Protein AF-A0A7J4V4Q1-F1 (afdb_monomer)

Solvent-accessible surface area (backbone atoms only — not comparable to full-atom values): 28964 Å² total; per-residue (Å²): 132,87,81,84,79,87,82,84,78,86,84,62,100,81,79,76,87,85,84,83,88,80,94,72,93,78,92,79,93,87,84,85,86,87,87,87,86,86,89,83,91,84,86,83,93,89,74,89,85,77,87,86,78,80,96,74,80,78,48,48,28,75,79,50,95,75,74,31,82,60,75,58,92,72,42,44,65,48,100,86,38,38,57,44,74,68,91,69,55,56,26,78,82,47,95,69,83,28,88,57,77,58,91,67,41,41,72,46,101,84,51,36,66,42,83,55,83,71,60,51,31,76,81,49,97,71,81,32,84,57,78,58,91,79,44,39,71,47,102,84,42,35,61,42,72,65,76,73,54,47,30,73,79,51,96,71,82,30,90,59,76,59,90,64,45,39,67,47,100,82,40,31,58,39,75,67,95,67,46,51,26,77,81,49,93,56,81,28,88,54,74,56,91,53,42,37,70,46,100,82,52,36,53,40,70,35,72,45,49,27,76,80,51,93,74,66,31,84,56,76,56,94,47,42,38,71,47,101,86,52,35,51,40,69,33,72,47,47,25,77,81,48,93,70,58,29,88,53,72,55,92,66,38,41,70,47,100,85,51,36,57,39,68,52,70,57,38,47,25,75,79,48,96,72,75,29,86,53,74,56,91,58,41,40,70,48,100,84,54,34,51,39,67,48,93,55,48,47,26,76,79,48,94,72,74,29,87,57,74,57,92,47,40,36,67,48,99,86,50,34,53,40,74,31,72,44,52,27,76,81,48,94,74,53,32,88,57,77,58,90,71,43,40,70,48,99,86,52,34,58,39,74,48,81,61,54,57,25,77,81,48,93,66,85,26,80,58,77,57,90,78,45,43,72,47,98,86,52,35,61,38,69,65,84,81,86,64,76,68,44,72,55,87,75,70,92,84,87,78,62,89,96,58,92,86,84,83,82,87,55,62,51,30,84,82,69,57,92,77,83,61,85,83,75,90,67,57,93,93,60,85,82,89,100

Sequence (434 aa):
DGDCDIEDCDFDFDGDCELDDCDVDFDGFCDEGDGFRFQRFFHFPGFPDFPLFPPGSNDVCLNIAGIQTHVPAGLVADGNGNCVSSTIDVCPNIPGVQTHVPFGKILDQNGNCVPGGIDVCQNIAGIQATIPAGLVADGNGNCVSPGIDVCLNIQGVQTTIPAGLVADGHGNCVQPQNDVCPNIQGVQTQVPAGFIVDNNGNCVPANDVCPNIQGIQTTIPAGFVLDQNGNCVPANDVCPNIQGVQTAVPAGMTLDQNGNCVPVGNDVCPNIQGIQTHVPSGFTIDNNGNCVPIGNDVCPNIQGVQTTVPQGMVIDQNGNCIPGNDVCPNIGGVQTTIPAGMVIDQNGNCVAAPTDVCPNIQGTQTVVPTGMVIDQNGNCVFPAQNHPPVLDPIGNKVVNEGQLLQFNATASDPDGDNVTISAVNLPSGASFNG

pLDDT: mean 70.22, std 16.94, range [25.88, 95.88]

Radius of gyration: 82.01 Å; Cα contacts (8 Å, |Δi|>4): 634; chains: 1; bounding box: 181×85×210 Å

Secondary structure (DSSP, 8-state):
------------TT--------------------------------SPPPPP--SS---S-TTSSS--SSPPTTEEE-TTS-EEE----S-TTSSS--SSPPTTEEE-TTS-EEE----S-TTSSS--SSPPTT-EE-TTS-EEPPP--S-TTSSS--SSPPTT-EE-TTS-EE--S--S-TTSSS--SSPPTTEEE-TTS-EEEP--S-TTSSS--SSPPTTEEE-TTS-EEEP--S-TTSSS--SSPPTTEEE-TTS-EEE----S-TTSSS--SSPPTTEEE-TTS-EEE-S--S-TTSSS--SSPPTTEEE-TTS-EEE---S-TTSSS--SSPPTTEEE-TTS-EEEPPP-S-TTSSS--SSPPTT-EE-TTS-EEPPPPPPPPEE---------TTSPP-----EE-TT-PPP-----SPPTT-----

Foldseek 3Di:
DDDDDPPDDDDDDPDDDDDPDDDDDDDDDDDDDDDDDDDDDDDDDDDDDDDDDDDDQPQQAPPDPDRHVDADPQWDADPVRHTDGDDDAQAPPDPDRDPDADAQWDQDPVSHTDGDAQAQAPPDPGRDNDADPQWDDDPVRHTHGPDQQQAPPDPDRDPDQDFQFDQDPVSHTHHDPDAQAPPDGHRDNDQPPQWDQDPVSHTDGQPQLAPPDPGRDNDQPFQWDQDPVSHTDGQPAQAPPDPGRDVDADDQWDQDPVSHTDGDQPQQAPPDPDRDPDQPFQFDQDPVSHTDGPPDQQAPPDPTRDPDQPFQWDQDPVSHTDRAPAQAPPDPGRDNDQPPQWDADPVSHTDGDQCAQAPPDPDRDNDQPPQWDQDPVSHTDHPDDFDDKAKDPQDDDDDDPPDDDDDDIDIAGPVRDDDDDDDDPDPPPDDDDD

Structure (mmCIF, N/CA/C/O backbone):
data_AF-A0A7J4V4Q1-F1
#
_entry.id   AF-A0A7J4V4Q1-F1
#
loop_
_atom_site.group_PDB
_atom_site.id
_atom_site.type_symbol
_atom_site.label_atom_id
_atom_site.label_alt_id
_atom_site.label_comp_id
_atom_site.label_asym_id
_atom_site.label_entity_id
_atom_site.label_seq_id
_atom_site.pdbx_PDB_ins_code
_atom_site.Cartn_x
_atom_site.Cartn_y
_atom_site.Cartn_z
_atom_site.occupancy
_atom_site.B_iso_or_equiv
_atom_site.auth_seq_id
_atom_site.auth_comp_id
_atom_site.auth_asym_id
_atom_site.auth_atom_id
_atom_site.pdbx_PDB_model_num
ATOM 1 N N . ASP A 1 1 ? 63.796 -58.538 -59.005 1.00 31.84 1 ASP A N 1
ATOM 2 C CA . ASP A 1 1 ? 63.194 -59.572 -59.860 1.00 31.84 1 ASP A CA 1
ATOM 3 C C . ASP A 1 1 ? 62.633 -58.937 -61.117 1.00 31.84 1 ASP A C 1
ATOM 5 O O . ASP A 1 1 ? 61.554 -58.381 -61.008 1.00 31.84 1 ASP A O 1
ATOM 9 N N . GLY A 1 2 ? 63.417 -59.004 -62.211 1.00 32.78 2 GLY A N 1
ATOM 10 C CA . GLY A 1 2 ? 63.068 -58.861 -63.646 1.00 32.78 2 GLY A CA 1
ATOM 11 C C . GLY A 1 2 ? 62.256 -57.637 -64.082 1.00 32.78 2 GLY A C 1
ATOM 12 O O . GLY A 1 2 ? 61.302 -57.253 -63.429 1.00 32.78 2 GLY A O 1
ATOM 13 N N . ASP A 1 3 ? 62.472 -56.976 -65.206 1.00 32.28 3 ASP A N 1
ATOM 14 C CA . ASP A 1 3 ? 63.367 -57.073 -66.359 1.00 32.28 3 ASP A CA 1
ATOM 15 C C . ASP A 1 3 ? 63.096 -55.731 -67.062 1.00 32.28 3 ASP A C 1
ATOM 17 O O . ASP A 1 3 ? 61.938 -55.435 -67.358 1.00 32.28 3 ASP A O 1
ATOM 21 N N . CYS A 1 4 ? 64.113 -54.903 -67.288 1.00 30.36 4 CYS A N 1
ATOM 22 C CA . CYS A 1 4 ? 64.031 -53.856 -68.306 1.00 30.36 4 CYS A CA 1
ATOM 23 C C . CYS A 1 4 ? 65.050 -54.238 -69.370 1.00 30.36 4 CYS A C 1
ATOM 25 O O . CYS A 1 4 ? 66.245 -53.970 -69.237 1.00 30.36 4 CYS A O 1
ATOM 27 N N . ASP A 1 5 ? 64.553 -54.963 -70.369 1.00 34.81 5 ASP A N 1
ATOM 28 C CA . ASP A 1 5 ? 65.224 -55.167 -71.641 1.00 34.81 5 ASP A CA 1
ATOM 29 C C . ASP A 1 5 ? 65.589 -53.798 -72.232 1.00 34.81 5 ASP A C 1
ATOM 31 O O . ASP A 1 5 ? 64.738 -52.922 -72.393 1.00 34.81 5 ASP A O 1
ATOM 35 N N . ILE A 1 6 ? 66.873 -53.621 -72.549 1.00 43.78 6 ILE A N 1
ATOM 36 C CA . ILE A 1 6 ? 67.346 -52.562 -73.441 1.00 43.78 6 ILE A CA 1
ATOM 37 C C . ILE A 1 6 ? 66.932 -52.969 -74.855 1.00 43.78 6 ILE A C 1
ATOM 39 O O . ILE A 1 6 ? 67.652 -53.667 -75.563 1.00 43.78 6 ILE A O 1
ATOM 43 N N . GLU A 1 7 ? 65.747 -52.541 -75.259 1.00 43.84 7 GLU A N 1
ATOM 44 C CA . GLU A 1 7 ? 65.387 -52.373 -76.664 1.00 43.84 7 GLU A CA 1
ATOM 45 C C . GLU A 1 7 ? 64.702 -51.010 -76.801 1.00 43.84 7 GLU A C 1
ATOM 47 O O . GLU A 1 7 ? 63.500 -50.947 -77.004 1.00 43.84 7 GLU A O 1
ATOM 52 N N . ASP A 1 8 ? 65.468 -49.938 -76.543 1.00 42.72 8 ASP A N 1
ATOM 53 C CA . ASP A 1 8 ? 65.368 -48.608 -77.184 1.00 42.72 8 ASP A CA 1
ATOM 54 C C . ASP A 1 8 ? 66.385 -47.623 -76.546 1.00 42.72 8 ASP A C 1
ATOM 56 O O . ASP A 1 8 ? 66.035 -46.565 -76.032 1.00 42.72 8 ASP A O 1
ATOM 60 N N . CYS A 1 9 ? 67.681 -47.973 -76.566 1.00 39.94 9 CYS A N 1
ATOM 61 C CA . CYS A 1 9 ? 68.762 -47.002 -76.342 1.00 39.94 9 CYS A CA 1
ATOM 62 C C . CYS A 1 9 ? 69.366 -46.615 -77.698 1.00 39.94 9 CYS A C 1
ATOM 64 O O . CYS A 1 9 ? 70.117 -47.398 -78.288 1.00 39.94 9 CYS A O 1
ATOM 66 N N . ASP A 1 10 ? 69.053 -45.415 -78.185 1.00 39.84 10 ASP A N 1
ATOM 67 C CA . ASP A 1 10 ? 69.843 -44.762 -79.230 1.00 39.84 10 ASP A CA 1
ATOM 68 C C . ASP A 1 10 ? 71.146 -44.261 -78.589 1.00 39.84 10 ASP A C 1
ATOM 70 O O . ASP A 1 10 ? 71.129 -43.417 -77.699 1.00 39.84 10 ASP A O 1
ATOM 74 N N . PHE A 1 11 ? 72.284 -44.813 -79.013 1.00 39.59 11 PHE A N 1
ATOM 75 C CA . PHE A 1 11 ? 73.607 -44.339 -78.606 1.00 39.59 11 PHE A CA 1
ATOM 76 C C . PHE A 1 11 ? 73.987 -43.097 -79.420 1.00 39.59 11 PHE A C 1
ATOM 78 O O . PHE A 1 11 ? 74.094 -43.164 -80.649 1.00 39.59 11 PHE A O 1
ATOM 85 N N . ASP A 1 12 ? 74.274 -41.991 -78.748 1.00 41.69 12 ASP A N 1
ATOM 86 C CA . ASP A 1 12 ? 74.933 -40.815 -79.302 1.00 41.69 12 ASP A CA 1
ATOM 87 C C . ASP A 1 12 ? 76.462 -40.852 -79.083 1.00 41.69 12 ASP A C 1
ATOM 89 O O . ASP A 1 12 ? 77.035 -41.752 -78.466 1.00 41.69 12 ASP A O 1
ATOM 93 N N . PHE A 1 13 ? 77.165 -39.927 -79.742 1.00 39.91 13 PHE A N 1
ATOM 94 C CA . PHE A 1 13 ? 78.581 -40.046 -80.122 1.00 39.91 13 PHE A CA 1
ATOM 95 C C . PHE A 1 13 ? 79.615 -40.008 -78.975 1.00 39.91 13 PHE A C 1
ATOM 97 O O . PHE A 1 13 ? 80.805 -40.147 -79.272 1.00 39.91 13 PHE A O 1
ATOM 104 N N . ASP A 1 14 ? 79.201 -39.884 -77.709 1.00 40.06 14 ASP A N 1
ATOM 105 C CA . ASP A 1 14 ? 80.107 -39.754 -76.554 1.00 40.06 14 ASP A CA 1
ATOM 106 C C . ASP A 1 14 ? 80.039 -40.906 -75.522 1.00 40.06 14 ASP A C 1
ATOM 108 O O . ASP A 1 14 ? 80.918 -40.997 -74.667 1.00 40.06 14 ASP A O 1
ATOM 112 N N . GLY A 1 15 ? 79.132 -41.883 -75.666 1.00 45.69 15 GLY A N 1
ATOM 113 C CA . GLY A 1 15 ? 79.203 -43.148 -74.913 1.00 45.69 15 GLY A CA 1
ATOM 114 C C . GLY A 1 15 ? 78.740 -43.115 -73.448 1.00 45.69 15 GLY A C 1
ATOM 115 O O . GLY A 1 15 ? 79.166 -43.985 -72.684 1.00 45.69 15 GLY A O 1
ATOM 116 N N . ASP A 1 16 ? 77.852 -42.190 -73.083 1.00 38.22 16 ASP A N 1
ATOM 117 C CA . ASP A 1 16 ? 77.146 -42.168 -71.795 1.00 38.22 16 ASP A CA 1
ATOM 118 C C . ASP A 1 16 ? 75.700 -42.691 -71.943 1.00 38.22 16 ASP A C 1
ATOM 120 O O . ASP A 1 16 ? 75.116 -42.649 -73.022 1.00 38.22 16 ASP A O 1
ATOM 124 N N . CYS A 1 17 ? 75.132 -43.249 -70.867 1.00 38.34 17 CYS A N 1
ATOM 125 C CA . CYS A 1 17 ? 73.768 -43.790 -70.831 1.00 38.34 17 CYS A CA 1
ATOM 126 C C . CYS A 1 17 ? 72.916 -42.897 -69.918 1.00 38.34 17 CYS A C 1
ATOM 128 O O . CYS A 1 17 ? 73.036 -43.009 -68.697 1.00 38.34 17 CYS A O 1
ATOM 130 N N . GLU A 1 18 ? 72.077 -42.019 -70.473 1.00 39.97 18 GLU A N 1
ATOM 131 C CA . GLU A 1 18 ? 71.118 -41.232 -69.684 1.00 39.97 18 GLU A CA 1
ATOM 132 C C . GLU A 1 18 ? 69.739 -41.912 -69.661 1.00 39.97 18 GLU A C 1
ATOM 134 O O . GLU A 1 18 ? 69.178 -42.296 -70.686 1.00 39.97 18 GLU A O 1
ATOM 139 N N . LEU A 1 19 ? 69.239 -42.124 -68.440 1.00 40.47 19 LEU A N 1
ATOM 140 C CA . LEU A 1 19 ? 67.899 -42.606 -68.117 1.00 40.47 19 LEU A CA 1
ATOM 141 C C . LEU A 1 19 ? 66.957 -41.398 -68.067 1.00 40.47 19 LEU A C 1
ATOM 143 O O . LEU A 1 19 ? 66.961 -40.688 -67.063 1.00 40.47 19 LEU A O 1
ATOM 147 N N . ASP A 1 20 ? 66.138 -41.188 -69.093 1.00 37.69 20 ASP A N 1
ATOM 148 C CA . ASP A 1 20 ? 64.972 -40.308 -68.974 1.00 37.69 20 ASP A CA 1
ATOM 149 C C . ASP A 1 20 ? 63.760 -41.112 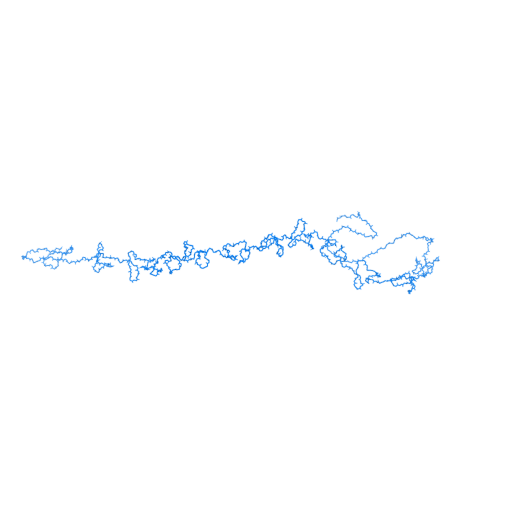-68.464 1.00 37.69 20 ASP A C 1
ATOM 151 O O . ASP A 1 20 ? 63.501 -42.229 -68.911 1.00 37.69 20 ASP A O 1
ATOM 155 N N . ASP A 1 21 ? 63.030 -40.508 -67.523 1.00 39.56 21 ASP A N 1
ATOM 156 C CA . ASP A 1 21 ? 61.797 -40.949 -66.848 1.00 39.56 21 ASP A CA 1
ATOM 157 C C . ASP A 1 21 ? 61.925 -41.883 -65.624 1.00 39.56 21 ASP A C 1
ATOM 159 O O . ASP A 1 21 ? 61.469 -43.028 -65.606 1.00 39.56 21 ASP A O 1
ATOM 163 N N . CYS A 1 22 ? 62.413 -41.325 -64.510 1.00 31.11 22 CYS A N 1
ATOM 164 C CA . CYS A 1 22 ? 61.984 -41.726 -63.163 1.00 31.11 22 CYS A CA 1
ATOM 165 C C . CYS A 1 22 ? 61.812 -40.489 -62.261 1.00 31.11 22 CYS A C 1
ATOM 167 O O . CYS A 1 22 ? 62.722 -40.104 -61.532 1.00 31.11 22 CYS A O 1
ATOM 169 N N . ASP A 1 23 ? 60.617 -39.894 -62.282 1.00 31.86 23 ASP A N 1
ATOM 170 C CA . ASP A 1 23 ? 60.143 -38.966 -61.247 1.00 31.86 23 ASP A CA 1
ATOM 171 C C . ASP A 1 23 ? 59.940 -39.724 -59.923 1.00 31.86 23 ASP A C 1
ATOM 173 O O . ASP A 1 23 ? 58.969 -40.473 -59.786 1.00 31.86 23 ASP A O 1
ATOM 177 N N . VAL A 1 24 ? 60.807 -39.515 -58.923 1.00 29.77 24 VAL A N 1
ATOM 178 C CA . VAL A 1 24 ? 60.441 -39.733 -57.511 1.00 29.77 24 VAL A CA 1
ATOM 179 C C . VAL A 1 24 ? 61.161 -38.731 -56.596 1.00 29.77 24 VAL A C 1
ATOM 181 O O . VAL A 1 24 ? 62.385 -38.733 -56.488 1.00 29.77 24 VAL A O 1
ATOM 184 N N . ASP A 1 25 ? 60.366 -37.911 -55.903 1.00 34.03 25 ASP A N 1
ATOM 185 C CA . ASP A 1 25 ? 60.745 -37.025 -54.795 1.00 34.03 25 ASP A CA 1
ATOM 186 C C . ASP A 1 25 ? 61.632 -37.716 -53.736 1.00 34.03 25 ASP A C 1
ATOM 188 O O . ASP A 1 25 ? 61.271 -38.799 -53.274 1.00 34.03 25 ASP A O 1
ATOM 192 N N . PHE A 1 26 ? 62.724 -37.070 -53.289 1.00 27.36 26 PHE A N 1
ATOM 193 C CA . PHE A 1 26 ? 63.071 -36.797 -51.872 1.00 27.36 26 PHE A CA 1
ATOM 194 C C . PHE A 1 26 ? 64.505 -36.239 -51.700 1.00 27.36 26 PHE A C 1
ATOM 196 O O . PHE A 1 26 ? 65.425 -36.587 -52.433 1.00 27.36 26 PHE A O 1
ATOM 203 N N . ASP A 1 27 ? 64.672 -35.393 -50.676 1.00 33.94 27 ASP A N 1
ATOM 204 C CA . ASP A 1 27 ? 65.896 -34.712 -50.218 1.00 33.94 27 ASP A CA 1
ATOM 205 C C . ASP A 1 27 ? 67.205 -35.539 -50.224 1.00 33.94 27 ASP A C 1
ATOM 207 O O . ASP A 1 27 ? 67.253 -36.644 -49.680 1.00 33.94 27 ASP A O 1
ATOM 211 N N . GLY A 1 28 ? 68.325 -34.927 -50.644 1.00 25.88 28 GLY A N 1
ATOM 212 C CA . GLY A 1 28 ? 69.666 -35.389 -50.252 1.00 25.88 28 GLY A CA 1
ATOM 213 C C . GLY A 1 28 ? 70.837 -34.935 -51.134 1.00 25.88 28 GLY A C 1
ATOM 214 O O . GLY A 1 28 ? 70.917 -35.284 -52.301 1.00 25.88 28 GLY A O 1
ATOM 215 N N . PHE A 1 29 ? 71.777 -34.202 -50.529 1.00 33.66 29 PHE A N 1
ATOM 216 C CA . PHE A 1 29 ? 73.121 -33.848 -51.021 1.00 33.66 29 PHE A CA 1
ATOM 217 C C . PHE A 1 29 ? 73.869 -34.970 -51.777 1.00 33.66 29 PHE A C 1
ATOM 219 O O . PHE A 1 29 ? 73.891 -36.097 -51.289 1.00 33.66 29 PHE A O 1
ATOM 226 N N . CYS A 1 30 ? 74.637 -34.612 -52.820 1.00 25.91 30 CYS A N 1
ATOM 227 C CA . CYS A 1 30 ? 75.913 -35.249 -53.199 1.00 25.91 30 CYS A CA 1
ATOM 228 C C . CYS A 1 30 ? 76.825 -34.235 -53.926 1.00 25.91 30 CYS A C 1
ATOM 230 O O . CYS A 1 30 ? 76.360 -33.469 -54.764 1.00 25.91 30 CYS A O 1
ATOM 232 N N . ASP A 1 31 ? 78.104 -34.235 -53.554 1.00 29.45 31 ASP A N 1
ATOM 233 C CA . ASP A 1 31 ? 79.191 -33.349 -53.996 1.00 29.45 31 ASP A CA 1
ATOM 234 C C . ASP A 1 31 ? 80.303 -34.194 -54.667 1.00 29.45 31 ASP A C 1
ATOM 236 O O . ASP A 1 31 ? 80.376 -35.398 -54.422 1.00 29.45 31 ASP A O 1
ATOM 240 N N . GLU A 1 32 ? 81.183 -33.523 -55.421 1.00 32.94 32 GLU A N 1
ATOM 241 C CA . GLU A 1 32 ? 82.491 -33.952 -55.973 1.00 32.94 32 GLU A CA 1
ATOM 242 C C . GLU A 1 32 ? 82.584 -34.880 -57.218 1.00 32.94 32 GLU A C 1
ATOM 244 O O . GLU A 1 32 ? 82.195 -36.041 -57.211 1.00 32.94 32 GLU A O 1
ATOM 249 N N . GLY A 1 33 ? 83.310 -34.388 -58.242 1.00 29.95 33 GLY A N 1
ATOM 250 C CA . GLY A 1 33 ? 84.690 -34.858 -58.488 1.00 29.95 33 GLY A CA 1
ATOM 251 C C . GLY A 1 33 ? 84.976 -35.879 -59.609 1.00 29.95 33 GLY A C 1
ATOM 252 O O . GLY A 1 33 ? 84.623 -37.044 -59.512 1.00 29.95 33 GLY A O 1
ATOM 253 N N . ASP A 1 34 ? 85.792 -35.435 -60.579 1.00 27.78 34 ASP A N 1
ATOM 254 C CA . ASP A 1 34 ? 86.761 -36.188 -61.409 1.00 27.78 34 ASP A CA 1
ATOM 255 C C . ASP A 1 34 ? 86.288 -37.165 -62.518 1.00 27.78 34 ASP A C 1
ATOM 257 O O . ASP A 1 34 ? 85.977 -38.334 -62.300 1.00 27.78 34 ASP A O 1
ATOM 261 N N . GLY A 1 35 ? 86.409 -36.711 -63.777 1.00 31.41 35 GLY A N 1
ATOM 262 C CA . GLY A 1 35 ? 86.246 -37.518 -64.994 1.00 31.41 35 GLY A CA 1
ATOM 263 C C . GLY A 1 35 ? 87.526 -38.232 -65.468 1.00 31.41 35 GLY A C 1
ATOM 264 O O . GLY A 1 35 ? 88.596 -37.630 -65.594 1.00 31.41 35 GLY A O 1
ATOM 265 N N . PHE A 1 36 ? 87.396 -39.517 -65.814 1.00 26.95 36 PHE A N 1
ATOM 266 C CA . PHE A 1 36 ? 88.405 -40.328 -66.509 1.00 26.95 36 PHE A CA 1
ATOM 267 C C . PHE A 1 36 ? 88.279 -40.177 -68.041 1.00 26.95 36 PHE A C 1
ATOM 269 O O . PHE A 1 36 ? 87.182 -40.252 -68.581 1.00 26.95 36 PHE A O 1
ATOM 276 N N . ARG A 1 37 ? 89.401 -40.028 -68.771 1.00 30.25 37 ARG A N 1
ATOM 277 C CA . ARG A 1 37 ? 89.445 -40.054 -70.254 1.00 30.25 37 ARG A CA 1
ATOM 278 C C . ARG A 1 37 ? 90.130 -41.317 -70.787 1.00 30.25 37 ARG A C 1
ATOM 280 O O . ARG A 1 37 ? 91.231 -41.642 -70.346 1.00 30.25 37 ARG A O 1
ATOM 287 N N . PHE A 1 38 ? 89.568 -41.926 -71.836 1.00 27.25 38 PHE A N 1
ATOM 288 C CA . PHE A 1 38 ? 90.268 -42.852 -72.740 1.00 27.25 38 PHE A CA 1
ATOM 289 C C . PHE A 1 38 ? 90.286 -42.306 -74.179 1.00 27.25 38 PHE A C 1
ATOM 291 O O . PHE A 1 38 ? 89.272 -41.862 -74.701 1.00 27.25 38 PHE A O 1
ATOM 298 N N . GLN A 1 39 ? 91.460 -42.341 -74.823 1.00 27.92 39 GLN A N 1
ATOM 299 C CA . GLN A 1 39 ? 91.676 -41.946 -76.222 1.00 27.92 39 GLN A CA 1
ATOM 300 C C . GLN A 1 39 ? 91.500 -43.132 -77.183 1.00 27.92 39 GLN A C 1
ATOM 302 O O . GLN A 1 39 ? 92.091 -44.190 -76.957 1.00 27.92 39 GLN A O 1
ATOM 307 N N . ARG A 1 40 ? 90.850 -42.911 -78.337 1.00 28.84 40 ARG A N 1
ATOM 308 C CA . ARG A 1 40 ? 91.174 -43.612 -79.595 1.00 28.84 40 ARG A CA 1
ATOM 309 C C . ARG A 1 40 ? 91.105 -42.680 -80.802 1.00 28.84 40 ARG A C 1
ATOM 311 O O . ARG A 1 40 ? 90.153 -41.939 -80.993 1.00 28.84 40 ARG A O 1
ATOM 318 N N . PHE A 1 41 ? 92.158 -42.778 -81.605 1.00 28.92 41 PHE A N 1
ATOM 319 C CA . PHE A 1 41 ? 92.370 -42.128 -82.891 1.00 28.92 41 PHE A CA 1
ATOM 320 C C . PHE A 1 41 ? 91.584 -42.828 -84.003 1.00 28.92 41 PHE A C 1
ATOM 322 O O . PHE A 1 41 ? 91.675 -44.050 -84.114 1.00 28.92 41 PHE A O 1
ATOM 329 N N . PHE A 1 42 ? 90.957 -42.057 -84.898 1.00 28.12 42 PHE A N 1
ATOM 330 C CA . PHE A 1 42 ? 90.664 -42.504 -86.259 1.00 28.12 42 PHE A CA 1
ATOM 331 C C . PHE A 1 42 ? 90.944 -41.416 -87.302 1.00 28.12 42 PHE A C 1
ATOM 333 O O . PHE A 1 42 ? 90.690 -40.230 -87.123 1.00 28.12 42 PHE A O 1
ATOM 340 N N . HIS A 1 43 ? 91.548 -41.904 -88.376 1.00 31.78 43 HIS A N 1
ATOM 341 C CA . HIS A 1 43 ? 92.082 -41.262 -89.565 1.00 31.78 43 HIS A CA 1
ATOM 342 C C . HIS A 1 43 ? 90.980 -41.060 -90.616 1.00 31.78 43 HIS A C 1
ATOM 344 O O . HIS A 1 43 ? 90.211 -41.990 -90.851 1.00 31.78 43 HIS A O 1
ATOM 350 N N . PHE A 1 44 ? 90.960 -39.908 -91.301 1.00 27.73 44 PHE A N 1
ATOM 351 C CA . PHE A 1 44 ? 90.183 -39.716 -92.532 1.00 27.73 44 PHE A CA 1
ATOM 352 C C . PHE A 1 44 ? 90.986 -38.954 -93.610 1.00 27.73 44 PHE A C 1
ATOM 354 O O . PHE A 1 44 ? 91.800 -38.093 -93.268 1.00 27.73 44 PHE A O 1
ATOM 361 N N . PRO A 1 45 ? 90.796 -39.276 -94.907 1.00 33.00 45 PRO A N 1
ATOM 362 C CA . PRO A 1 45 ? 91.733 -38.990 -95.992 1.00 33.00 45 PRO A CA 1
ATOM 363 C C . PRO A 1 45 ? 91.371 -37.720 -96.785 1.00 33.00 45 PRO A C 1
ATOM 365 O O . PRO A 1 45 ? 90.212 -37.499 -97.128 1.00 33.00 45 PRO A O 1
ATOM 368 N N . GLY A 1 46 ? 92.385 -36.915 -97.126 1.00 37.44 46 GLY A N 1
ATOM 369 C CA . GLY A 1 46 ? 92.252 -35.697 -97.944 1.00 37.44 46 GLY A CA 1
ATOM 370 C C . GLY A 1 46 ? 93.573 -35.016 -98.345 1.00 37.44 46 GLY A C 1
ATOM 371 O O . GLY A 1 46 ? 93.551 -33.879 -98.808 1.00 37.44 46 GLY A O 1
ATOM 372 N N . PHE A 1 47 ? 94.721 -35.684 -98.188 1.00 31.36 47 PHE A N 1
ATOM 373 C CA . PHE A 1 47 ? 96.029 -35.186 -98.636 1.00 31.36 47 PHE A CA 1
ATOM 374 C C . PHE A 1 47 ? 96.552 -36.034 -99.809 1.00 31.36 47 PHE A C 1
ATOM 376 O O . PHE A 1 47 ? 96.293 -37.236 -99.828 1.00 31.36 47 PHE A O 1
ATOM 383 N N . PRO A 1 48 ? 97.260 -35.441 -100.792 1.00 36.06 48 PRO A N 1
ATOM 384 C CA . PRO A 1 48 ? 97.792 -36.167 -101.942 1.00 36.06 48 PRO A CA 1
ATOM 385 C C . PRO A 1 48 ? 98.912 -37.136 -101.531 1.00 36.06 48 PRO A C 1
ATOM 387 O O . PRO A 1 48 ? 99.785 -36.790 -100.734 1.00 36.06 48 PRO A O 1
ATOM 390 N N . ASP A 1 49 ? 98.870 -38.340 -102.105 1.00 34.19 49 ASP A N 1
ATOM 391 C CA . ASP A 1 49 ? 99.770 -39.457 -101.819 1.00 34.19 49 ASP A CA 1
ATOM 392 C C . ASP A 1 49 ? 101.239 -39.153 -102.160 1.00 34.19 49 ASP A C 1
ATOM 394 O O . ASP A 1 49 ? 101.590 -38.755 -103.274 1.00 34.19 49 ASP A O 1
ATOM 398 N N . PHE A 1 50 ? 102.111 -39.407 -101.184 1.00 33.56 50 PHE A N 1
ATOM 399 C CA . PHE A 1 50 ? 103.564 -39.460 -101.341 1.00 33.56 50 PHE A CA 1
ATOM 400 C C . PHE A 1 50 ? 103.990 -40.734 -102.098 1.00 33.56 50 PHE A C 1
ATOM 402 O O . PHE A 1 50 ? 103.378 -41.790 -101.915 1.00 33.56 50 PHE A O 1
ATOM 409 N N . PRO A 1 51 ? 105.067 -40.699 -102.910 1.00 37.41 51 PRO A N 1
ATOM 410 C CA . PRO A 1 51 ? 105.575 -41.897 -103.561 1.00 37.41 51 PRO A CA 1
ATOM 411 C C . PRO A 1 51 ? 106.217 -42.848 -102.541 1.00 37.41 51 PRO A C 1
ATOM 413 O O . PRO A 1 51 ? 107.084 -42.471 -101.754 1.00 37.41 51 PRO A O 1
ATOM 416 N N . LEU A 1 52 ? 105.785 -44.107 -102.604 1.00 33.91 52 LEU A N 1
ATOM 417 C CA . LEU A 1 52 ? 106.309 -45.248 -101.859 1.00 33.91 52 LEU A CA 1
ATOM 418 C C . LEU A 1 52 ? 107.784 -45.518 -102.216 1.00 33.91 52 LEU A C 1
ATOM 420 O O . LEU A 1 52 ? 108.097 -45.790 -103.375 1.00 33.91 52 LEU A O 1
ATOM 424 N N . PHE A 1 53 ? 108.663 -45.559 -101.210 1.00 31.73 53 PHE A N 1
ATOM 425 C CA . PHE A 1 53 ? 109.917 -46.327 -101.242 1.00 31.73 53 PHE A CA 1
ATOM 426 C C . PHE A 1 53 ? 109.878 -47.449 -100.169 1.00 31.73 53 PHE A C 1
ATOM 428 O O . PHE A 1 53 ? 109.144 -47.314 -99.189 1.00 31.73 53 PHE A O 1
ATOM 435 N N . PRO A 1 54 ? 110.588 -48.587 -100.364 1.00 37.31 54 PRO A N 1
ATOM 436 C CA . PRO A 1 54 ? 110.396 -49.854 -99.635 1.00 37.31 54 PRO A CA 1
ATOM 437 C C . PRO A 1 54 ? 111.006 -49.861 -98.214 1.00 37.31 54 PRO A C 1
ATOM 439 O O . PRO A 1 54 ? 111.746 -48.945 -97.864 1.00 37.31 54 PRO A O 1
ATOM 442 N N . PRO A 1 55 ? 110.733 -50.891 -97.382 1.00 46.41 55 PRO A N 1
ATOM 443 C CA . PRO A 1 55 ? 110.890 -50.815 -95.932 1.00 46.41 55 PRO A CA 1
ATOM 444 C C . PRO A 1 55 ? 112.360 -50.876 -95.495 1.00 46.41 55 PRO A C 1
ATOM 446 O O . PRO A 1 55 ? 113.051 -51.869 -95.719 1.00 46.41 55 PRO A O 1
ATOM 449 N N . GLY A 1 56 ? 112.804 -49.824 -94.808 1.00 44.69 56 GLY A N 1
ATOM 450 C CA . GLY A 1 56 ? 114.093 -49.760 -94.121 1.00 44.69 56 GLY A CA 1
ATOM 451 C C . GLY A 1 56 ? 114.429 -48.325 -93.709 1.00 44.69 56 GLY A C 1
ATOM 452 O O . GLY A 1 56 ? 114.824 -47.538 -94.555 1.00 44.69 56 GLY A O 1
ATOM 453 N N . SER A 1 57 ? 114.249 -48.013 -92.417 1.00 52.34 57 SER A N 1
ATOM 454 C CA . SER A 1 57 ? 114.532 -46.731 -91.728 1.00 52.34 57 SER A CA 1
ATOM 455 C C . SER A 1 57 ? 113.903 -45.458 -92.331 1.00 52.34 57 SER A C 1
ATOM 457 O O . SER A 1 57 ? 114.549 -44.747 -93.093 1.00 52.34 57 SER A O 1
ATOM 459 N N . ASN A 1 58 ? 112.671 -45.122 -91.917 1.00 58.22 58 ASN A N 1
ATOM 460 C CA . ASN A 1 58 ? 112.025 -43.827 -92.199 1.00 58.22 58 ASN A CA 1
ATOM 461 C C . ASN A 1 58 ? 112.567 -42.732 -91.268 1.00 58.22 58 ASN A C 1
ATOM 463 O O . ASN A 1 58 ? 111.880 -42.304 -90.340 1.00 58.22 58 ASN A O 1
ATOM 467 N N . ASP A 1 59 ? 113.813 -42.330 -91.488 1.00 68.62 59 ASP A N 1
ATOM 468 C CA . ASP A 1 59 ? 114.368 -41.136 -90.861 1.00 68.62 59 ASP A CA 1
ATOM 469 C C . ASP A 1 59 ? 114.038 -39.900 -91.713 1.00 68.62 59 ASP A C 1
ATOM 471 O O . ASP A 1 59 ? 114.484 -39.796 -92.856 1.00 68.62 59 ASP A O 1
ATOM 475 N N . VAL A 1 60 ? 113.226 -38.981 -91.181 1.00 69.81 60 VAL A N 1
ATOM 476 C CA . VAL A 1 60 ? 112.776 -37.776 -91.900 1.00 69.81 60 VAL A CA 1
ATOM 477 C C . VAL A 1 60 ? 113.750 -36.597 -91.805 1.00 69.81 60 VAL A C 1
ATOM 479 O O . VAL A 1 60 ? 113.515 -35.581 -92.457 1.00 69.81 60 VAL A O 1
ATOM 482 N N . CYS A 1 61 ? 114.825 -36.702 -91.013 1.00 71.88 61 CYS A N 1
ATOM 483 C CA . CYS A 1 61 ? 115.817 -35.636 -90.849 1.00 71.88 61 CYS A CA 1
ATOM 484 C C . CYS A 1 61 ? 117.247 -36.186 -90.894 1.00 71.88 61 CYS A C 1
ATOM 486 O O . CYS A 1 61 ? 117.900 -36.328 -89.862 1.00 71.88 61 CYS A O 1
ATOM 488 N N . LEU A 1 62 ? 117.776 -36.395 -92.100 1.00 74.81 62 LEU A N 1
ATOM 489 C CA . LEU A 1 62 ? 119.077 -37.049 -92.317 1.00 74.81 62 LEU A CA 1
ATOM 490 C C . LEU A 1 62 ? 120.280 -36.306 -91.704 1.00 74.81 62 LEU A C 1
ATOM 492 O O . LEU A 1 62 ? 121.357 -36.878 -91.537 1.00 74.81 62 LEU A O 1
ATOM 496 N N . ASN A 1 63 ? 120.123 -35.020 -91.389 1.00 74.94 63 ASN A N 1
ATOM 497 C CA . ASN A 1 63 ? 121.157 -34.172 -90.803 1.00 74.94 63 ASN A CA 1
ATOM 498 C C . ASN A 1 63 ? 121.118 -34.096 -89.266 1.00 74.94 63 ASN A C 1
ATOM 500 O O . ASN A 1 63 ? 121.905 -33.345 -88.685 1.00 74.94 63 ASN A O 1
ATOM 504 N N . ILE A 1 64 ? 120.232 -34.841 -88.597 1.00 73.69 64 ILE A N 1
ATOM 505 C CA . ILE A 1 64 ? 120.141 -34.898 -87.133 1.00 73.69 64 ILE A CA 1
ATOM 506 C C . ILE A 1 64 ? 120.500 -36.313 -86.678 1.00 73.69 64 ILE A C 1
ATOM 508 O O . ILE A 1 64 ? 120.039 -37.295 -87.235 1.00 73.69 64 ILE A O 1
ATOM 512 N N . ALA A 1 65 ? 121.345 -36.437 -85.653 1.00 67.81 65 ALA A N 1
ATOM 513 C CA . ALA A 1 65 ? 121.754 -37.749 -85.162 1.00 67.81 65 ALA A CA 1
ATOM 514 C C . ALA A 1 65 ? 120.576 -38.491 -84.498 1.00 67.81 65 ALA A C 1
ATOM 516 O O . ALA A 1 65 ? 119.965 -37.979 -83.559 1.00 67.8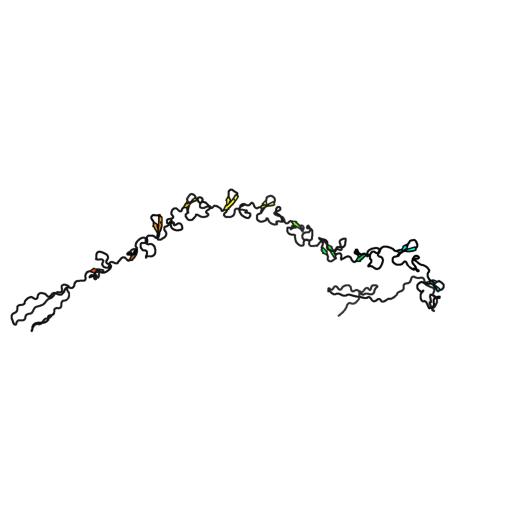1 65 ALA A O 1
ATOM 517 N N . GLY A 1 66 ? 120.273 -39.702 -84.966 1.00 68.62 66 GLY A N 1
ATOM 518 C CA . GLY A 1 66 ? 119.162 -40.543 -84.502 1.00 68.62 66 GLY A CA 1
ATOM 519 C C . GLY A 1 66 ? 118.410 -41.138 -85.692 1.00 68.62 66 GLY A C 1
ATOM 520 O O . GLY A 1 66 ? 118.905 -41.051 -86.802 1.00 68.62 66 GLY A O 1
ATOM 521 N N . ILE A 1 67 ? 117.264 -41.782 -85.457 1.00 72.12 67 ILE A N 1
ATOM 522 C CA . ILE A 1 67 ? 116.247 -41.968 -86.502 1.00 72.12 67 ILE A CA 1
ATOM 523 C C . ILE A 1 67 ? 115.055 -41.126 -86.071 1.00 72.12 67 ILE A C 1
ATOM 525 O O . ILE A 1 67 ? 114.461 -41.380 -85.018 1.00 72.12 67 ILE A O 1
ATOM 529 N N . GLN A 1 68 ? 114.716 -40.120 -86.861 1.00 63.56 68 GLN A N 1
ATOM 530 C CA . GLN A 1 68 ? 113.673 -39.164 -86.561 1.00 63.56 68 GLN A CA 1
ATOM 531 C C . GLN A 1 68 ? 112.437 -39.631 -87.303 1.00 63.56 68 GLN A C 1
ATOM 533 O O . GLN A 1 68 ? 112.384 -39.632 -88.525 1.00 63.56 68 GLN A O 1
ATOM 538 N N . THR A 1 69 ? 111.416 -40.044 -86.563 1.00 64.38 69 THR A N 1
ATOM 539 C CA . THR A 1 69 ? 110.162 -40.484 -87.185 1.00 64.38 69 THR A CA 1
ATOM 540 C C . THR A 1 69 ? 109.273 -39.307 -87.598 1.00 64.38 69 THR A C 1
ATOM 542 O O . THR A 1 69 ? 108.322 -39.508 -88.345 1.00 64.38 69 THR A O 1
ATOM 545 N N . HIS A 1 70 ? 109.578 -38.088 -87.127 1.00 65.44 70 HIS A N 1
ATOM 546 C CA . HIS A 1 70 ? 108.869 -36.833 -87.411 1.00 65.44 70 HIS A CA 1
ATOM 547 C C . HIS A 1 70 ? 109.851 -35.646 -87.385 1.00 65.44 70 HIS A C 1
ATOM 549 O O . HIS A 1 70 ? 110.872 -35.712 -86.697 1.00 65.44 70 HIS A O 1
ATOM 555 N N . VAL A 1 71 ? 109.543 -34.555 -88.101 1.00 61.53 71 VAL A N 1
ATOM 556 C CA . VAL A 1 71 ? 110.386 -33.344 -88.130 1.00 61.53 71 VAL A CA 1
ATOM 557 C C . VAL A 1 71 ? 110.353 -32.661 -86.751 1.00 61.53 71 VAL A C 1
ATOM 559 O O . VAL A 1 71 ? 109.263 -32.321 -86.285 1.00 61.53 71 VAL A O 1
ATOM 562 N N . PRO A 1 72 ? 111.501 -32.457 -86.072 1.00 62.09 72 PRO A N 1
ATOM 563 C CA . PRO A 1 72 ? 111.544 -31.815 -84.759 1.00 62.09 72 PRO A CA 1
ATOM 564 C C . PRO A 1 72 ? 110.972 -30.392 -84.772 1.00 62.09 72 PRO A C 1
ATOM 566 O O . PRO A 1 72 ? 111.163 -29.639 -85.727 1.00 62.09 72 PRO A O 1
ATOM 569 N N . ALA A 1 73 ? 110.291 -30.015 -83.686 1.00 53.16 73 ALA A N 1
ATOM 570 C CA . ALA A 1 73 ? 109.618 -28.724 -83.563 1.00 53.16 73 ALA A CA 1
ATOM 571 C C . ALA A 1 73 ? 110.568 -27.539 -83.834 1.00 53.16 73 ALA A C 1
ATOM 573 O O . ALA A 1 73 ? 111.659 -27.463 -83.270 1.00 53.16 73 ALA A O 1
ATOM 574 N N . GLY A 1 74 ? 110.128 -26.607 -84.687 1.00 55.25 74 GLY A N 1
ATOM 575 C CA . GLY A 1 74 ? 110.904 -25.435 -85.113 1.00 55.25 74 GLY A CA 1
ATOM 576 C C . GLY A 1 74 ? 111.726 -25.631 -86.394 1.00 55.25 74 GLY A C 1
ATOM 577 O O . GLY A 1 74 ? 112.346 -24.675 -86.862 1.00 55.25 74 GLY A O 1
ATOM 578 N N . LEU A 1 75 ? 111.716 -26.832 -86.983 1.00 68.00 75 LEU A N 1
ATOM 579 C CA . LEU A 1 75 ? 112.363 -27.127 -88.263 1.00 68.00 75 LEU A CA 1
ATOM 580 C C . LEU A 1 75 ? 111.337 -27.491 -89.349 1.00 68.00 75 LEU A C 1
ATOM 582 O O . LEU A 1 75 ? 110.218 -27.909 -89.059 1.00 68.00 75 LEU A O 1
ATOM 586 N N . VAL A 1 76 ? 111.749 -27.372 -90.610 1.00 65.75 76 VAL A N 1
ATOM 587 C CA . VAL A 1 76 ? 111.041 -27.878 -91.795 1.00 65.75 76 VAL A CA 1
ATOM 588 C C . VAL A 1 76 ? 111.988 -28.747 -92.626 1.00 65.75 76 VAL A C 1
ATOM 590 O O . VAL A 1 76 ? 113.174 -28.431 -92.729 1.00 65.75 76 VAL A O 1
ATOM 593 N N . ALA A 1 77 ? 111.488 -29.849 -93.192 1.00 61.19 77 ALA A N 1
ATOM 594 C CA . ALA A 1 77 ? 112.272 -30.719 -94.071 1.00 61.19 77 ALA A CA 1
ATOM 595 C C . ALA A 1 77 ? 112.344 -30.128 -95.485 1.00 61.19 77 ALA A C 1
ATOM 597 O O . ALA A 1 77 ? 111.319 -29.751 -96.057 1.00 61.19 77 ALA A O 1
ATOM 598 N N . ASP A 1 78 ? 113.545 -30.042 -96.052 1.00 61.81 78 ASP A N 1
ATOM 599 C CA . ASP A 1 78 ? 113.733 -29.655 -97.446 1.00 61.81 78 ASP A CA 1
ATOM 600 C C . ASP A 1 78 ? 113.564 -30.850 -98.402 1.00 61.81 78 ASP A C 1
ATOM 602 O O . ASP A 1 78 ? 113.510 -32.014 -97.998 1.00 61.81 78 ASP A O 1
ATOM 606 N N . GLY A 1 79 ? 113.482 -30.566 -99.706 1.00 55.31 79 GLY A N 1
ATOM 607 C CA . GLY A 1 79 ? 113.292 -31.589 -100.743 1.00 55.31 79 GLY A CA 1
ATOM 608 C C . GLY A 1 79 ? 114.446 -32.591 -100.893 1.00 55.31 79 GLY A C 1
ATOM 609 O O . GLY A 1 79 ? 114.323 -33.520 -101.686 1.00 55.31 79 GLY A O 1
ATOM 610 N N . ASN A 1 80 ? 115.543 -32.418 -100.148 1.00 62.94 80 ASN A N 1
ATOM 611 C CA . ASN A 1 80 ? 116.681 -33.334 -100.109 1.00 62.94 80 ASN A CA 1
ATOM 612 C C . ASN A 1 80 ? 116.722 -34.172 -98.815 1.00 62.94 80 ASN A C 1
ATOM 614 O O . ASN A 1 80 ? 117.664 -34.943 -98.631 1.00 62.94 80 ASN A O 1
ATOM 618 N N . GLY A 1 81 ? 115.721 -34.042 -97.934 1.00 67.12 81 GLY A N 1
ATOM 619 C CA . GLY A 1 81 ? 115.586 -34.843 -96.714 1.00 67.12 81 GLY A CA 1
ATOM 620 C C . GLY A 1 81 ? 116.337 -34.303 -95.490 1.00 67.12 81 GLY A C 1
ATOM 621 O O . GLY A 1 81 ? 116.538 -35.050 -94.532 1.00 67.12 81 GLY A O 1
ATOM 622 N N . ASN A 1 82 ? 116.761 -33.031 -95.495 1.00 73.00 82 ASN A N 1
ATOM 623 C CA . ASN A 1 82 ? 117.387 -32.380 -94.337 1.00 73.00 82 ASN A CA 1
ATOM 624 C C . ASN A 1 82 ? 116.410 -31.432 -93.628 1.00 73.00 82 ASN A C 1
ATOM 626 O O . ASN A 1 82 ? 115.661 -30.710 -94.281 1.00 73.00 82 ASN A O 1
ATOM 630 N N . CYS A 1 83 ? 116.461 -31.365 -92.296 1.00 73.81 83 CYS A N 1
ATOM 631 C CA . CYS A 1 83 ? 115.612 -30.483 -91.492 1.00 73.81 83 CYS A CA 1
ATOM 632 C C . CYS A 1 83 ? 116.350 -29.190 -91.112 1.00 73.81 83 CYS A C 1
ATOM 634 O O . CYS A 1 83 ? 117.431 -29.235 -90.518 1.00 73.81 83 CYS A O 1
ATOM 636 N N . VAL A 1 84 ? 115.770 -28.035 -91.457 1.00 70.31 84 VAL A N 1
ATOM 637 C CA . VAL A 1 84 ? 116.353 -26.689 -91.272 1.00 70.31 84 VAL A CA 1
ATOM 638 C C . VAL A 1 84 ? 115.387 -25.740 -90.551 1.00 70.31 84 VAL A C 1
ATOM 640 O O . VAL A 1 84 ? 114.176 -25.918 -90.620 1.00 70.31 84 VAL A O 1
ATOM 643 N N . SER A 1 85 ? 115.911 -24.740 -89.833 1.00 64.31 85 SER A N 1
ATOM 644 C CA . SER A 1 85 ? 115.110 -23.802 -89.021 1.00 64.31 85 SER A CA 1
ATOM 645 C C . SER A 1 85 ? 114.245 -22.882 -89.886 1.00 64.31 85 SER A C 1
ATOM 647 O O . SER A 1 85 ? 114.757 -22.259 -90.818 1.00 64.31 85 SER A O 1
ATOM 649 N N . SER A 1 86 ? 112.945 -22.779 -89.583 1.00 55.19 86 SER A N 1
ATOM 650 C CA . SER A 1 86 ? 112.013 -21.921 -90.329 1.00 55.19 86 SER A CA 1
ATOM 651 C C . SER A 1 86 ? 112.228 -20.438 -89.992 1.00 55.19 86 SER A C 1
ATOM 653 O O . SER A 1 86 ? 112.131 -20.049 -88.831 1.00 55.19 86 SER A O 1
ATOM 655 N N . THR A 1 87 ? 112.478 -19.587 -90.990 1.00 55.09 87 THR A N 1
ATOM 656 C CA . THR A 1 87 ? 112.843 -18.165 -90.815 1.00 55.09 87 THR A CA 1
ATOM 657 C C . THR A 1 87 ? 111.670 -17.174 -90.930 1.00 55.09 87 THR A C 1
ATOM 659 O O . THR A 1 87 ? 111.878 -16.062 -91.413 1.00 55.09 87 THR A O 1
ATOM 662 N N . ILE A 1 88 ? 110.438 -17.533 -90.548 1.00 60.91 88 ILE A N 1
ATOM 663 C CA . ILE A 1 88 ? 109.297 -16.593 -90.590 1.00 60.91 88 ILE A CA 1
ATOM 664 C C . ILE A 1 88 ? 108.873 -16.235 -89.164 1.00 60.91 88 ILE A C 1
ATOM 666 O O . ILE A 1 88 ? 108.349 -17.078 -88.441 1.00 60.91 88 ILE A O 1
ATOM 670 N N . ASP A 1 89 ? 109.116 -14.979 -88.786 1.00 66.25 89 ASP A N 1
ATOM 671 C CA . ASP A 1 89 ? 108.731 -14.381 -87.507 1.00 66.25 89 ASP A CA 1
ATOM 672 C C . ASP A 1 89 ? 107.526 -13.447 -87.703 1.00 66.25 89 ASP A C 1
ATOM 674 O O . ASP A 1 89 ? 107.593 -12.493 -88.482 1.00 66.25 89 ASP A O 1
ATOM 678 N N . VAL A 1 90 ? 106.415 -13.750 -87.028 1.00 68.25 90 VAL A N 1
ATOM 679 C CA . VAL A 1 90 ? 105.121 -13.061 -87.173 1.00 68.25 90 VAL A CA 1
ATOM 680 C C . VAL A 1 90 ? 105.051 -11.778 -86.330 1.00 68.25 90 VAL A C 1
ATOM 682 O O . VAL A 1 90 ? 104.188 -10.943 -86.589 1.00 68.25 90 VAL A O 1
ATOM 685 N N . CYS A 1 91 ? 105.954 -11.570 -85.359 1.00 73.56 91 CYS A N 1
ATOM 686 C CA . CYS A 1 91 ? 105.985 -10.359 -84.523 1.00 73.56 91 CYS A CA 1
ATOM 687 C C . CYS A 1 91 ? 107.399 -9.752 -84.412 1.00 73.56 91 CYS A C 1
ATOM 689 O O . CYS A 1 91 ? 108.011 -9.798 -83.346 1.00 73.56 91 CYS A O 1
ATOM 691 N N . PRO A 1 92 ? 107.902 -9.068 -85.457 1.00 69.94 92 PRO A N 1
ATOM 692 C CA . PRO A 1 92 ? 109.298 -8.610 -85.525 1.00 69.94 92 PRO A CA 1
ATOM 693 C C . PRO A 1 92 ? 109.711 -7.587 -84.452 1.00 69.94 92 PRO A C 1
ATOM 695 O O . PRO A 1 92 ? 110.895 -7.319 -84.256 1.00 69.94 92 PRO A O 1
ATOM 698 N N . ASN A 1 93 ? 108.742 -6.964 -83.776 1.00 72.69 93 ASN A N 1
ATOM 699 C CA . ASN A 1 93 ? 108.961 -5.966 -82.730 1.00 72.69 93 ASN A CA 1
ATOM 700 C C . ASN A 1 93 ? 109.066 -6.558 -81.311 1.00 72.69 93 ASN A C 1
ATOM 702 O O . ASN A 1 93 ? 109.168 -5.794 -80.347 1.00 72.69 93 ASN A O 1
ATOM 706 N N . ILE A 1 94 ? 109.022 -7.885 -81.161 1.00 71.62 94 ILE A N 1
ATOM 707 C CA . ILE A 1 94 ? 109.159 -8.594 -79.885 1.00 71.62 94 ILE A CA 1
ATOM 708 C C . ILE A 1 94 ? 110.433 -9.465 -79.936 1.00 71.62 94 ILE A C 1
ATOM 710 O O . ILE A 1 94 ? 110.695 -10.098 -80.951 1.00 71.62 94 ILE A O 1
ATOM 714 N N . PRO A 1 95 ? 111.268 -9.509 -78.878 1.00 59.50 95 PRO A N 1
ATOM 715 C CA . PRO A 1 95 ? 112.480 -10.331 -78.895 1.00 59.50 95 PRO A CA 1
ATOM 716 C C . PRO A 1 95 ? 112.193 -11.843 -78.961 1.00 59.50 95 PRO A C 1
ATOM 718 O O . PRO A 1 95 ? 111.492 -12.380 -78.105 1.00 59.50 95 PRO A O 1
ATOM 721 N N . GLY A 1 96 ? 112.818 -12.535 -79.921 1.00 62.78 96 GLY A N 1
ATOM 722 C CA . GLY A 1 96 ? 112.663 -13.978 -80.179 1.00 62.78 96 GLY A CA 1
ATOM 723 C C . GLY A 1 96 ? 111.858 -14.241 -81.456 1.00 62.78 96 GLY A C 1
ATOM 724 O O . GLY A 1 96 ? 111.217 -13.325 -81.938 1.00 62.78 96 GLY A O 1
ATOM 725 N N . VAL A 1 97 ? 111.861 -15.466 -81.994 1.00 67.94 97 VAL A N 1
ATOM 726 C CA . VAL A 1 97 ? 111.054 -15.807 -83.187 1.00 67.94 97 VAL A CA 1
ATOM 727 C C . VAL A 1 97 ? 109.657 -16.243 -82.751 1.00 67.94 97 VAL A C 1
ATOM 729 O O . VAL A 1 97 ? 109.527 -17.230 -82.022 1.00 67.94 97 VAL A O 1
ATOM 732 N N . GLN A 1 98 ? 108.611 -15.533 -83.176 1.00 61.72 98 GLN A N 1
ATOM 733 C CA . GLN A 1 98 ? 107.222 -15.913 -82.927 1.00 61.72 98 GLN A CA 1
ATOM 734 C C . GLN A 1 98 ? 106.612 -16.569 -84.158 1.00 61.72 98 GLN A C 1
ATOM 736 O O . GLN A 1 98 ? 106.562 -15.993 -85.239 1.00 61.72 98 GLN A O 1
ATOM 741 N N . THR A 1 99 ? 106.055 -17.761 -83.975 1.00 60.97 99 THR A N 1
ATOM 742 C CA . THR A 1 99 ? 105.314 -18.447 -85.039 1.00 60.97 99 THR A CA 1
ATOM 743 C C . THR A 1 99 ? 103.844 -18.007 -85.117 1.00 60.97 99 THR A C 1
ATOM 745 O O . THR A 1 99 ? 103.176 -18.351 -86.086 1.00 60.97 99 THR A O 1
ATOM 748 N N . HIS A 1 100 ? 103.342 -17.246 -84.127 1.00 61.72 100 HIS A N 1
ATOM 749 C CA . HIS A 1 100 ? 101.960 -16.741 -84.011 1.00 61.72 100 HIS A CA 1
ATOM 750 C C . HIS A 1 100 ? 101.912 -15.418 -83.214 1.00 61.72 100 HIS A C 1
ATOM 752 O O . HIS A 1 100 ? 102.826 -15.138 -82.439 1.00 61.72 100 HIS A O 1
ATOM 758 N N . VAL A 1 101 ? 100.838 -14.624 -83.347 1.00 61.38 101 VAL A N 1
ATOM 759 C CA . VAL A 1 101 ? 100.650 -13.374 -82.575 1.00 61.38 101 VAL A CA 1
ATOM 760 C C . VAL A 1 101 ? 100.428 -13.685 -81.079 1.00 61.38 101 VAL A C 1
ATOM 762 O O . VAL A 1 101 ? 99.500 -14.431 -80.763 1.00 61.38 101 VAL A O 1
ATOM 765 N N . PRO A 1 102 ? 101.237 -13.137 -80.144 1.00 59.78 102 PRO A N 1
ATOM 766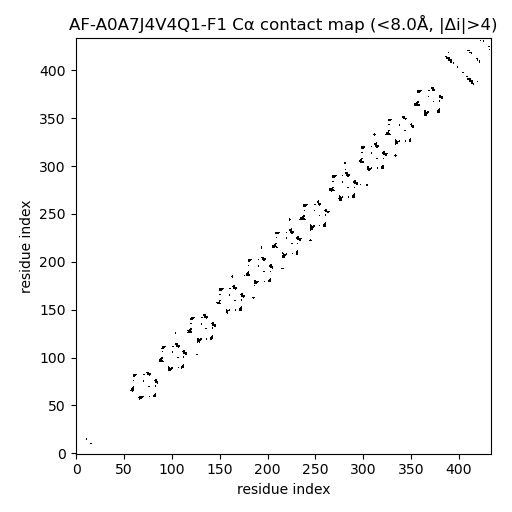 C CA . PRO A 1 102 ? 101.086 -13.368 -78.709 1.00 59.78 102 PRO A CA 1
ATOM 767 C C . PRO A 1 102 ? 99.740 -12.907 -78.148 1.00 59.78 102 PRO A C 1
ATOM 769 O O . PRO A 1 102 ? 99.177 -11.900 -78.580 1.00 59.78 102 PRO A O 1
ATOM 772 N N . PHE A 1 103 ? 99.267 -13.623 -77.128 1.00 53.81 103 PHE A N 1
ATOM 773 C CA . PHE A 1 103 ? 97.986 -13.367 -76.474 1.00 53.81 103 PHE A CA 1
ATOM 774 C C . PHE A 1 103 ? 97.851 -11.907 -75.999 1.00 53.81 103 PHE A C 1
ATOM 776 O O . PHE A 1 103 ? 98.766 -11.357 -75.385 1.00 53.81 103 PHE A O 1
ATOM 783 N N . GLY A 1 104 ? 96.710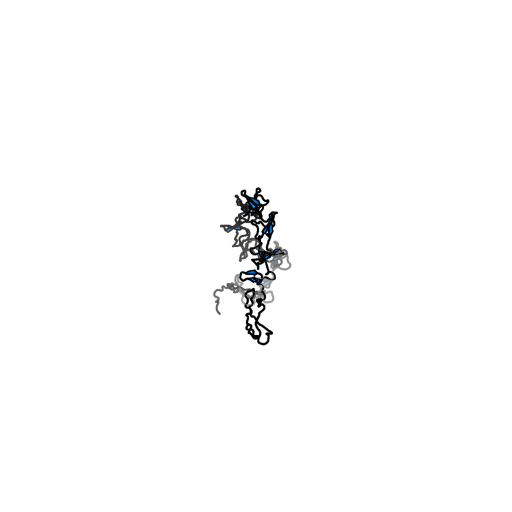 -11.280 -76.302 1.00 53.97 104 GLY A N 1
ATOM 784 C CA . GLY A 1 104 ? 96.415 -9.883 -75.958 1.00 53.97 104 GLY A CA 1
ATOM 785 C C . GLY A 1 104 ? 97.024 -8.827 -76.889 1.00 53.97 104 GLY A C 1
ATOM 786 O O . GLY A 1 104 ? 96.953 -7.628 -76.599 1.00 53.97 104 GLY A O 1
ATOM 787 N N . LYS A 1 105 ? 97.618 -9.244 -78.015 1.00 66.88 105 LYS A N 1
ATOM 788 C CA . LYS A 1 105 ? 98.109 -8.343 -79.062 1.00 66.88 105 LYS A CA 1
ATOM 789 C C . LYS A 1 105 ? 97.421 -8.580 -80.404 1.00 66.88 105 LYS A C 1
ATOM 791 O O . LYS A 1 105 ? 96.967 -9.680 -80.698 1.00 66.88 105 LYS A O 1
ATOM 796 N N . ILE A 1 106 ? 97.383 -7.534 -81.223 1.00 68.25 106 ILE A N 1
ATOM 797 C CA . ILE A 1 106 ? 96.933 -7.563 -82.619 1.00 68.25 106 ILE A CA 1
ATOM 798 C C . ILE A 1 106 ? 98.057 -7.079 -83.543 1.00 68.25 106 ILE A C 1
ATOM 800 O O . ILE A 1 106 ? 98.943 -6.345 -83.102 1.00 68.25 106 ILE A O 1
ATOM 804 N N . LEU A 1 107 ? 98.019 -7.483 -84.815 1.00 63.03 107 LEU A N 1
ATOM 805 C CA . LEU A 1 107 ? 98.918 -6.969 -85.852 1.00 63.03 107 LEU A CA 1
ATOM 806 C C . LEU A 1 107 ? 98.444 -5.589 -86.311 1.00 63.03 107 LEU A C 1
ATOM 808 O O . LEU A 1 107 ? 97.286 -5.423 -86.698 1.00 63.03 107 LEU A O 1
ATOM 812 N N . ASP A 1 108 ? 99.338 -4.606 -86.284 1.00 65.25 108 ASP A N 1
ATOM 813 C CA . ASP A 1 108 ? 99.104 -3.338 -86.963 1.00 65.25 108 ASP A CA 1
ATOM 814 C C . ASP A 1 108 ? 99.319 -3.474 -88.482 1.00 65.25 108 ASP A C 1
ATOM 816 O O . ASP A 1 108 ? 99.815 -4.477 -88.998 1.00 65.25 108 ASP A O 1
ATOM 820 N N . GLN A 1 109 ? 98.951 -2.432 -89.223 1.00 56.84 109 GLN A N 1
ATOM 821 C CA . GLN A 1 109 ? 99.117 -2.358 -90.681 1.00 56.84 109 GLN A CA 1
ATOM 822 C C . GLN A 1 109 ? 100.578 -2.450 -91.165 1.00 56.84 109 GLN A C 1
ATOM 824 O O . GLN A 1 109 ? 100.814 -2.630 -92.358 1.00 56.84 109 GLN A O 1
ATOM 829 N N . ASN A 1 110 ? 101.551 -2.335 -90.256 1.00 54.88 110 ASN A N 1
ATOM 830 C CA . ASN A 1 110 ? 102.977 -2.458 -90.537 1.00 54.88 110 ASN A CA 1
ATOM 831 C C . ASN A 1 110 ? 103.529 -3.836 -90.122 1.00 54.88 110 ASN A C 1
ATOM 833 O O . ASN A 1 110 ? 104.736 -4.054 -90.216 1.00 54.88 110 ASN A O 1
ATOM 837 N N . GLY A 1 111 ? 102.667 -4.759 -89.681 1.00 60.91 111 GLY A N 1
ATOM 838 C CA . GLY A 1 111 ? 103.038 -6.115 -89.288 1.00 60.91 111 GLY A CA 1
ATOM 839 C C . GLY A 1 111 ? 103.654 -6.228 -87.890 1.00 60.91 111 GLY A C 1
ATOM 840 O O . GLY A 1 111 ? 104.279 -7.242 -87.596 1.00 60.91 111 GLY A O 1
ATOM 841 N N . ASN A 1 112 ? 103.504 -5.217 -87.025 1.00 73.69 112 ASN A N 1
ATOM 842 C CA . ASN A 1 112 ? 103.984 -5.256 -85.640 1.00 73.69 112 ASN A CA 1
ATOM 843 C C . ASN A 1 112 ? 102.870 -5.651 -84.666 1.00 73.69 112 ASN A C 1
ATOM 845 O O . ASN A 1 112 ? 101.717 -5.260 -84.831 1.00 73.69 112 ASN A O 1
ATOM 849 N N . CYS A 1 113 ? 103.224 -6.355 -83.590 1.00 73.44 113 CYS A N 1
ATOM 850 C CA . CYS A 1 113 ? 102.267 -6.806 -82.582 1.00 73.44 113 CYS A CA 1
ATOM 851 C C . CYS A 1 113 ? 102.110 -5.754 -81.465 1.00 73.44 113 CYS A C 1
ATOM 853 O O . CYS A 1 113 ? 103.051 -5.499 -80.698 1.00 73.44 113 CYS A O 1
ATOM 855 N N . VAL A 1 114 ? 100.918 -5.151 -81.355 1.00 70.62 114 VAL A N 1
ATOM 856 C CA . VAL A 1 114 ? 100.554 -4.069 -80.409 1.00 70.62 114 VAL A CA 1
ATOM 857 C C . VAL A 1 114 ? 99.421 -4.500 -79.454 1.00 70.62 114 VAL A C 1
ATOM 859 O O . VAL A 1 114 ? 98.623 -5.348 -79.842 1.00 70.62 114 VAL A O 1
ATOM 862 N N . PRO A 1 115 ? 99.324 -3.979 -78.210 1.00 69.62 115 PRO A N 1
ATOM 863 C CA . PRO A 1 115 ? 98.263 -4.363 -77.262 1.00 69.62 115 PRO A CA 1
ATOM 864 C C . PRO A 1 115 ? 96.859 -3.987 -77.763 1.00 69.62 115 PRO A C 1
ATOM 866 O O . PRO A 1 115 ? 96.666 -2.864 -78.227 1.00 69.62 115 PRO A O 1
ATOM 869 N N . GLY A 1 116 ? 95.881 -4.892 -77.652 1.00 55.69 116 GLY A N 1
ATOM 870 C CA . GLY A 1 116 ? 94.500 -4.655 -78.097 1.00 55.69 116 GLY A CA 1
ATOM 871 C C . GLY A 1 116 ? 93.479 -4.652 -76.951 1.00 55.69 116 GLY A C 1
ATOM 872 O O . GLY A 1 116 ? 93.283 -5.693 -76.346 1.00 55.69 116 GLY A O 1
ATOM 873 N N . GLY A 1 117 ? 92.802 -3.514 -76.718 1.00 56.59 117 GLY A N 1
ATOM 874 C CA . GLY A 1 117 ? 91.531 -3.382 -75.965 1.00 56.59 117 GLY A CA 1
ATOM 875 C C . GLY A 1 117 ? 91.563 -3.603 -74.438 1.00 56.59 117 GLY A C 1
ATOM 876 O O . GLY A 1 117 ? 92.296 -4.444 -73.943 1.00 56.59 117 GLY A O 1
ATOM 877 N N . ILE A 1 118 ? 90.769 -2.834 -73.675 1.00 60.97 118 ILE A N 1
ATOM 878 C CA . ILE A 1 118 ? 90.628 -2.958 -72.205 1.00 60.97 118 ILE A CA 1
ATOM 879 C C . ILE A 1 118 ? 89.864 -4.243 -71.854 1.00 60.97 118 ILE A C 1
ATOM 881 O O . ILE A 1 118 ? 88.832 -4.516 -72.461 1.00 60.97 118 ILE A O 1
ATOM 885 N N . ASP A 1 119 ? 90.356 -4.973 -70.854 1.00 67.44 119 ASP A N 1
ATOM 886 C CA . ASP A 1 119 ? 89.721 -6.164 -70.288 1.00 67.44 119 ASP A CA 1
ATOM 887 C C . ASP A 1 119 ? 88.665 -5.788 -69.230 1.00 67.44 119 ASP A C 1
ATOM 889 O O . ASP A 1 119 ? 88.999 -5.155 -68.223 1.00 67.44 119 ASP A O 1
ATOM 893 N N . VAL A 1 120 ? 87.390 -6.119 -69.469 1.00 66.38 120 VAL A N 1
ATOM 894 C CA . VAL A 1 120 ? 86.261 -5.724 -68.600 1.00 66.38 120 VAL A CA 1
ATOM 895 C C . VAL A 1 120 ? 85.901 -6.727 -67.495 1.00 66.38 120 VAL A C 1
ATOM 897 O O . VAL A 1 120 ? 85.106 -6.362 -66.630 1.00 66.38 120 VAL A O 1
ATOM 900 N N . CYS A 1 121 ? 86.468 -7.941 -67.471 1.00 74.06 121 CYS A N 1
ATOM 901 C CA . CYS A 1 121 ? 86.195 -8.938 -66.422 1.00 74.06 121 CYS A CA 1
ATOM 902 C C . CYS A 1 121 ? 87.490 -9.560 -65.875 1.00 74.06 121 CYS A C 1
ATOM 904 O O . CYS A 1 121 ? 87.889 -10.654 -66.258 1.00 74.06 121 CYS A O 1
ATOM 906 N N . GLN A 1 122 ? 88.120 -8.908 -64.897 1.00 73.38 122 GLN A N 1
ATOM 907 C CA . GLN A 1 122 ? 89.457 -9.298 -64.417 1.00 73.38 122 GLN A CA 1
ATOM 908 C C . GLN A 1 122 ? 89.532 -10.687 -63.756 1.00 73.38 122 GLN A C 1
ATOM 910 O O . GLN A 1 122 ? 90.619 -11.237 -63.578 1.00 73.38 122 GLN A O 1
ATOM 915 N N . ASN A 1 123 ? 88.390 -11.257 -63.371 1.00 72.12 123 ASN A N 1
ATOM 916 C CA . ASN A 1 123 ? 88.276 -12.573 -62.749 1.00 72.12 123 ASN A CA 1
ATOM 917 C C . ASN A 1 123 ? 88.064 -13.727 -63.750 1.00 72.12 123 ASN A C 1
ATOM 919 O O . ASN A 1 123 ? 87.883 -14.863 -63.313 1.00 72.12 123 ASN A O 1
ATOM 923 N N . ILE A 1 124 ? 88.084 -13.469 -65.064 1.00 73.50 124 ILE A N 1
ATOM 924 C CA . ILE A 1 124 ? 87.900 -14.482 -66.115 1.00 73.50 124 ILE A CA 1
ATOM 925 C C . ILE A 1 124 ? 89.171 -14.579 -66.966 1.00 73.50 124 ILE A C 1
ATOM 927 O O . ILE A 1 124 ? 89.744 -13.581 -67.387 1.00 73.50 124 ILE A O 1
ATOM 931 N N . ALA A 1 125 ? 89.637 -15.802 -67.235 1.00 64.69 125 ALA A N 1
ATOM 932 C CA . ALA A 1 125 ? 90.872 -16.012 -67.985 1.00 64.69 125 ALA A CA 1
ATOM 933 C C . ALA A 1 125 ? 90.735 -15.565 -69.457 1.00 64.69 125 ALA A C 1
ATOM 935 O O . ALA A 1 125 ? 89.980 -16.147 -70.234 1.00 64.69 125 ALA A O 1
ATOM 936 N N . GLY A 1 126 ? 91.515 -14.554 -69.844 1.00 64.56 126 GLY A N 1
ATOM 937 C CA . GLY A 1 126 ? 91.610 -14.001 -71.199 1.00 64.56 126 GLY A CA 1
ATOM 938 C C . GLY A 1 126 ? 91.359 -12.487 -71.225 1.00 64.56 126 GLY A C 1
ATOM 939 O O . GLY A 1 126 ? 91.136 -11.929 -70.168 1.00 64.56 126 GLY A O 1
ATOM 940 N N . ILE A 1 127 ? 91.399 -11.816 -72.389 1.00 65.88 127 ILE A N 1
ATOM 941 C CA . ILE A 1 127 ? 90.937 -10.413 -72.504 1.00 65.88 127 ILE A CA 1
ATOM 942 C C . ILE A 1 127 ? 89.489 -10.424 -72.985 1.00 65.88 127 ILE A C 1
ATOM 944 O O . ILE A 1 127 ? 89.220 -10.871 -74.104 1.00 65.88 127 ILE A O 1
ATOM 948 N N . GLN A 1 128 ? 88.565 -9.914 -72.174 1.00 63.19 128 GLN A N 1
ATOM 949 C CA . GLN A 1 128 ? 87.174 -9.731 -72.565 1.00 63.19 128 GLN A CA 1
ATOM 950 C C . GLN A 1 128 ? 86.947 -8.278 -72.968 1.00 63.19 128 GLN A C 1
ATOM 952 O O . GLN A 1 128 ? 87.090 -7.367 -72.163 1.00 63.19 128 GLN A O 1
ATOM 957 N N . ALA A 1 129 ? 86.552 -8.053 -74.219 1.00 59.25 129 ALA A N 1
ATOM 958 C CA . ALA A 1 129 ? 86.183 -6.717 -74.690 1.00 59.25 129 ALA A CA 1
ATOM 959 C C . ALA A 1 129 ? 84.771 -6.289 -74.224 1.00 59.25 129 ALA A C 1
ATOM 961 O O . ALA A 1 129 ? 84.421 -5.114 -74.325 1.00 59.25 129 ALA A O 1
ATOM 962 N N . THR A 1 130 ? 83.958 -7.233 -73.728 1.00 66.19 130 THR A N 1
ATOM 963 C CA . THR A 1 130 ? 82.580 -7.050 -73.229 1.00 66.19 130 THR A CA 1
ATOM 964 C C . THR A 1 130 ? 82.272 -8.056 -72.112 1.00 66.19 130 THR A C 1
ATOM 966 O O . THR A 1 130 ? 82.877 -9.125 -72.084 1.00 66.19 130 THR A O 1
ATOM 969 N N . ILE A 1 131 ? 81.312 -7.759 -71.226 1.00 65.19 131 ILE A N 1
ATOM 970 C CA . ILE A 1 131 ? 80.895 -8.679 -70.149 1.00 65.19 131 ILE A CA 1
ATOM 971 C C . ILE A 1 131 ? 80.330 -9.979 -70.768 1.00 65.19 131 ILE A C 1
ATOM 973 O O . ILE A 1 131 ? 79.436 -9.884 -71.615 1.00 65.19 131 ILE A O 1
ATOM 977 N N . PRO A 1 132 ? 80.828 -11.176 -70.392 1.00 68.94 132 PRO A N 1
ATOM 978 C CA . PRO A 1 132 ? 80.305 -12.452 -70.874 1.00 68.94 132 PRO A CA 1
ATOM 979 C C . PRO A 1 132 ? 78.821 -12.650 -70.551 1.00 68.94 132 PRO A C 1
ATOM 981 O O . PRO A 1 132 ? 78.323 -12.186 -69.524 1.00 68.94 132 PRO A O 1
ATOM 984 N N . ALA A 1 133 ? 78.113 -13.355 -71.434 1.00 61.84 133 ALA A N 1
ATOM 985 C CA . ALA A 1 133 ? 76.681 -13.593 -71.292 1.00 61.84 133 ALA A CA 1
ATOM 986 C C . ALA A 1 133 ? 76.358 -14.311 -69.968 1.00 61.84 133 ALA A C 1
ATOM 988 O O . ALA A 1 133 ? 77.017 -15.283 -69.609 1.00 61.84 133 ALA A O 1
ATOM 989 N N . GLY A 1 134 ? 75.339 -13.821 -69.254 1.00 61.03 134 GLY A N 1
ATOM 990 C CA . GLY A 1 134 ? 74.919 -14.365 -67.957 1.00 61.03 134 GLY A CA 1
ATOM 991 C C . GLY A 1 134 ? 75.647 -13.786 -66.739 1.00 61.03 134 GLY A C 1
ATOM 992 O O . GLY A 1 134 ? 75.389 -14.234 -65.625 1.00 61.03 134 GLY A O 1
ATOM 993 N N . LEU A 1 135 ? 76.521 -12.788 -66.919 1.00 73.38 135 LEU A N 1
ATOM 994 C CA . LEU A 1 135 ? 77.202 -12.078 -65.832 1.00 73.38 135 LEU A CA 1
ATOM 995 C C . LEU A 1 135 ? 76.906 -10.570 -65.861 1.00 73.38 135 LEU A C 1
ATOM 997 O O . LEU A 1 135 ? 76.547 -10.001 -66.891 1.00 73.38 135 LEU A O 1
ATOM 1001 N N . VAL A 1 136 ? 77.093 -9.913 -64.719 1.00 72.56 136 VAL A N 1
ATOM 1002 C CA . VAL A 1 136 ? 77.058 -8.457 -64.538 1.00 72.56 136 VAL A CA 1
ATOM 1003 C C . VAL A 1 136 ? 78.355 -7.996 -63.877 1.00 72.56 136 VAL A C 1
ATOM 1005 O O . VAL A 1 136 ? 78.912 -8.705 -63.041 1.00 72.56 136 VAL A O 1
ATOM 1008 N N . ALA A 1 137 ? 78.861 -6.819 -64.249 1.00 62.50 137 ALA A N 1
ATOM 1009 C CA . ALA A 1 137 ? 80.059 -6.270 -63.625 1.00 62.50 137 ALA A CA 1
ATOM 1010 C C . ALA A 1 137 ? 79.725 -5.726 -62.230 1.00 62.50 137 ALA A C 1
ATOM 1012 O O . ALA A 1 137 ? 78.836 -4.882 -62.084 1.00 62.50 137 ALA A O 1
ATOM 1013 N N . ASP A 1 138 ? 80.453 -6.177 -61.212 1.00 63.12 138 ASP A N 1
ATOM 1014 C CA . ASP A 1 138 ? 80.519 -5.445 -59.959 1.00 63.12 138 ASP A CA 1
ATOM 1015 C C . ASP A 1 138 ? 81.354 -4.170 -60.178 1.00 63.12 138 ASP A C 1
ATOM 1017 O O . ASP A 1 138 ? 82.214 -4.094 -61.060 1.00 63.12 138 ASP A O 1
ATOM 1021 N N . GLY A 1 139 ? 81.091 -3.111 -59.415 1.00 55.47 139 GLY A N 1
ATOM 1022 C CA . GLY A 1 139 ? 81.780 -1.823 -59.581 1.00 55.47 139 GLY A CA 1
ATOM 1023 C C . GLY A 1 139 ? 83.304 -1.861 -59.365 1.00 55.47 139 GLY A C 1
ATOM 1024 O O . GLY A 1 139 ? 83.933 -0.808 -59.444 1.00 55.47 139 GLY A O 1
ATOM 1025 N N . ASN A 1 140 ? 83.892 -3.034 -59.093 1.00 58.50 140 ASN A N 1
ATOM 1026 C CA . ASN A 1 140 ? 85.320 -3.256 -58.879 1.00 58.50 140 ASN A CA 1
ATOM 1027 C C . ASN A 1 140 ? 86.015 -3.927 -60.080 1.00 58.50 140 ASN A C 1
ATOM 1029 O O . ASN A 1 140 ? 87.216 -4.182 -60.009 1.00 58.50 140 ASN A O 1
ATOM 1033 N N . GLY A 1 141 ? 85.298 -4.178 -61.183 1.00 62.84 141 GLY A N 1
ATOM 1034 C CA . GLY A 1 141 ? 85.872 -4.728 -62.417 1.00 62.84 141 GLY A CA 1
ATOM 1035 C C . GLY A 1 141 ? 85.890 -6.258 -62.493 1.00 62.84 141 GLY A C 1
ATOM 1036 O O . GLY A 1 141 ? 86.585 -6.806 -63.351 1.00 62.84 141 GLY A O 1
ATOM 1037 N N . ASN A 1 142 ? 85.132 -6.944 -61.628 1.00 73.88 142 ASN A N 1
ATOM 1038 C CA . ASN A 1 142 ? 84.862 -8.379 -61.740 1.00 73.88 142 ASN A CA 1
ATOM 1039 C C . ASN A 1 142 ? 83.458 -8.618 -62.296 1.00 73.88 142 ASN A C 1
ATOM 1041 O O . ASN A 1 142 ? 82.548 -7.826 -62.071 1.00 73.88 142 ASN A O 1
ATOM 1045 N N . CYS A 1 143 ? 83.256 -9.747 -62.967 1.00 75.69 143 CYS A N 1
ATOM 1046 C CA . CYS A 1 143 ? 81.955 -10.155 -63.488 1.00 75.69 143 CYS A CA 1
ATOM 1047 C C . CYS A 1 143 ? 81.372 -11.286 -62.625 1.00 75.69 143 CYS A C 1
ATOM 1049 O O . CYS A 1 143 ? 82.027 -12.307 -62.408 1.00 75.69 143 CYS A O 1
ATOM 1051 N N . VAL A 1 144 ? 80.157 -11.079 -62.106 1.00 72.94 144 VAL A N 1
ATOM 1052 C CA . VAL A 1 144 ? 79.430 -11.960 -61.171 1.00 72.94 144 VAL A CA 1
ATOM 1053 C C . VAL A 1 144 ? 78.059 -12.340 -61.735 1.00 72.94 144 VAL A C 1
ATOM 1055 O O . VAL A 1 144 ? 77.534 -11.644 -62.598 1.00 72.94 144 VAL A O 1
ATOM 1058 N N . SER A 1 145 ? 77.456 -13.437 -61.276 1.00 73.19 145 SER A N 1
ATOM 1059 C CA . SER A 1 145 ? 76.116 -13.832 -61.737 1.00 73.19 145 SER A CA 1
ATOM 1060 C C . SER A 1 145 ? 75.044 -12.869 -61.186 1.00 73.19 145 SER A C 1
ATOM 1062 O O . SER A 1 145 ? 75.091 -12.552 -59.993 1.00 73.19 145 SER A O 1
ATOM 1064 N N . PRO A 1 146 ? 74.106 -12.356 -62.011 1.00 61.91 146 PRO A N 1
ATOM 1065 C CA . PRO A 1 146 ? 73.014 -11.521 -61.522 1.00 61.91 146 PRO A CA 1
ATOM 1066 C C . PRO A 1 146 ? 72.115 -12.349 -60.595 1.00 61.91 146 PRO A C 1
ATOM 1068 O O . PRO A 1 146 ? 71.760 -13.479 -60.919 1.00 61.91 146 PRO A O 1
ATOM 1071 N N . GLY A 1 147 ? 71.763 -11.798 -59.428 1.00 59.59 147 GLY A N 1
ATOM 1072 C CA . GLY A 1 147 ? 70.810 -12.438 -58.514 1.00 59.59 147 GLY A CA 1
ATOM 1073 C C . GLY A 1 147 ? 69.518 -12.814 -59.249 1.00 59.59 147 GLY A C 1
ATOM 1074 O O . GLY A 1 147 ? 69.082 -12.054 -60.111 1.00 59.59 147 GLY A O 1
ATOM 1075 N N . ILE A 1 148 ? 68.967 -13.993 -58.933 1.00 62.75 148 ILE A N 1
ATOM 1076 C CA . ILE A 1 148 ? 67.856 -14.640 -59.655 1.00 62.75 148 ILE A CA 1
ATOM 1077 C C . ILE A 1 148 ? 66.746 -13.633 -59.974 1.00 62.75 148 ILE A C 1
ATOM 1079 O O . ILE A 1 148 ? 66.194 -13.002 -59.071 1.00 62.75 148 ILE A O 1
ATOM 1083 N N . ASP A 1 149 ? 66.434 -13.512 -61.262 1.00 67.88 149 ASP A N 1
ATOM 1084 C CA . ASP A 1 149 ? 65.317 -12.719 -61.753 1.00 67.88 149 ASP A CA 1
ATOM 1085 C C . ASP A 1 149 ? 63.999 -13.435 -61.443 1.00 67.88 149 ASP A C 1
ATOM 1087 O O . ASP A 1 149 ? 63.753 -14.537 -61.935 1.00 67.88 149 ASP A O 1
ATOM 1091 N N . VAL A 1 150 ? 63.167 -12.835 -60.591 1.00 72.88 150 VAL A N 1
ATOM 1092 C CA . VAL A 1 150 ? 61.912 -13.455 -60.137 1.00 72.88 150 VAL A CA 1
ATOM 1093 C C . VAL A 1 150 ? 60.741 -13.257 -61.108 1.00 72.88 150 VAL A C 1
ATOM 1095 O O . VAL A 1 150 ? 59.669 -13.802 -60.849 1.00 72.88 150 VAL A O 1
ATOM 1098 N N . CYS A 1 151 ? 60.911 -12.486 -62.191 1.00 79.50 151 CYS A N 1
ATOM 1099 C CA . CYS A 1 151 ? 59.867 -12.239 -63.191 1.00 79.50 151 CYS A CA 1
ATOM 1100 C C . CYS A 1 151 ? 60.415 -12.283 -64.627 1.00 79.50 151 CYS A C 1
ATOM 1102 O O . CYS A 1 151 ? 60.624 -11.254 -65.263 1.00 79.50 151 CYS A O 1
ATOM 1104 N N . LEU A 1 152 ? 60.537 -13.483 -65.195 1.00 77.06 152 LEU A N 1
ATOM 1105 C CA . LEU A 1 152 ? 61.170 -13.705 -66.507 1.00 77.06 152 LEU A CA 1
ATOM 1106 C C . LEU A 1 152 ? 60.476 -13.006 -67.696 1.00 77.06 152 LEU A C 1
ATOM 1108 O O . LEU A 1 152 ? 61.050 -12.880 -68.778 1.00 77.06 152 LEU A O 1
ATOM 1112 N N . ASN A 1 153 ? 59.234 -12.554 -67.519 1.00 78.56 153 ASN A N 1
ATOM 1113 C CA . ASN A 1 153 ? 58.416 -11.908 -68.543 1.00 78.56 153 ASN A CA 1
ATOM 1114 C C . ASN A 1 153 ? 58.426 -10.367 -68.491 1.00 78.56 153 ASN A C 1
ATOM 1116 O O . ASN A 1 153 ? 57.684 -9.734 -69.250 1.00 78.56 153 ASN A O 1
ATOM 1120 N N . ILE A 1 154 ? 59.232 -9.746 -67.623 1.00 77.88 154 ILE A N 1
ATOM 1121 C CA . ILE A 1 154 ? 59.348 -8.286 -67.491 1.00 77.88 154 ILE A CA 1
ATOM 1122 C C . ILE A 1 154 ? 60.776 -7.852 -67.846 1.00 77.88 154 ILE A C 1
ATOM 1124 O O . ILE A 1 154 ? 61.747 -8.544 -67.577 1.00 77.88 154 ILE A O 1
ATOM 1128 N N . GLN A 1 155 ? 60.928 -6.705 -68.519 1.00 73.62 155 GLN A N 1
ATOM 1129 C CA . GLN A 1 155 ? 62.255 -6.244 -68.940 1.00 73.62 155 GLN A CA 1
ATOM 1130 C C . GLN A 1 155 ? 63.078 -5.682 -67.768 1.00 73.62 155 GLN A C 1
ATOM 1132 O O . GLN A 1 155 ? 62.658 -4.732 -67.108 1.00 73.62 155 GLN A O 1
ATOM 1137 N N . GLY A 1 156 ? 64.291 -6.217 -67.587 1.00 69.12 156 GLY A N 1
ATOM 1138 C CA . GLY A 1 156 ? 65.222 -5.903 -66.491 1.00 69.12 156 GLY A CA 1
ATOM 1139 C C . GLY A 1 156 ? 65.327 -7.072 -65.507 1.00 69.12 156 GLY A C 1
ATOM 1140 O O . GLY A 1 156 ? 64.545 -7.996 -65.622 1.00 69.12 156 GLY A O 1
ATOM 1141 N N . VAL A 1 157 ? 66.247 -7.036 -64.535 1.00 71.62 157 VAL A N 1
ATOM 1142 C CA . VAL A 1 157 ? 66.321 -8.063 -63.470 1.00 71.62 157 VAL A CA 1
ATOM 1143 C C . VAL A 1 157 ? 65.443 -7.636 -62.295 1.00 71.62 157 VAL A C 1
ATOM 1145 O O . VAL A 1 157 ? 65.656 -6.557 -61.732 1.00 71.62 157 VAL A O 1
ATOM 1148 N N . GLN A 1 158 ? 64.456 -8.448 -61.917 1.00 69.25 158 GLN A N 1
ATOM 1149 C CA . GLN A 1 158 ? 63.612 -8.211 -60.750 1.00 69.25 158 GLN A CA 1
ATOM 1150 C C . GLN A 1 158 ? 64.134 -9.015 -59.566 1.00 69.25 158 GLN A C 1
ATOM 1152 O O . GLN A 1 158 ? 64.169 -10.238 -59.590 1.00 69.25 158 GLN A O 1
ATOM 1157 N N . THR A 1 159 ? 64.491 -8.328 -58.485 1.00 70.69 159 THR A N 1
ATOM 1158 C CA . THR A 1 159 ? 64.855 -8.988 -57.223 1.00 70.69 159 THR A CA 1
ATOM 1159 C C . THR A 1 159 ? 63.641 -9.235 -56.315 1.00 70.69 159 THR A C 1
ATOM 1161 O O . THR A 1 159 ? 63.766 -9.916 -55.300 1.00 70.69 159 THR A O 1
ATOM 1164 N N . THR A 1 160 ? 62.464 -8.700 -56.673 1.00 73.00 160 THR A N 1
ATOM 1165 C CA . THR A 1 160 ? 61.160 -8.906 -56.014 1.00 73.00 160 THR A CA 1
ATOM 1166 C C . THR A 1 160 ? 60.012 -8.844 -57.034 1.00 73.00 160 THR A C 1
ATOM 1168 O O . THR A 1 160 ? 60.136 -8.186 -58.065 1.00 73.00 160 THR A O 1
ATOM 1171 N N . ILE A 1 161 ? 58.881 -9.510 -56.752 1.00 71.19 161 ILE A N 1
ATOM 1172 C CA . ILE A 1 161 ? 57.698 -9.502 -57.635 1.00 71.19 161 ILE A CA 1
ATOM 1173 C C . ILE A 1 161 ? 57.089 -8.083 -57.671 1.00 71.19 161 ILE A C 1
ATOM 1175 O O . ILE A 1 161 ? 56.753 -7.549 -56.607 1.00 71.19 161 ILE A O 1
ATOM 1179 N N . PRO A 1 162 ? 56.921 -7.455 -58.854 1.00 74.56 162 PRO A N 1
ATOM 1180 C CA . PRO A 1 162 ? 56.288 -6.148 -58.991 1.00 74.56 162 PRO A CA 1
ATOM 1181 C C . PRO A 1 162 ? 54.859 -6.113 -58.439 1.00 74.56 162 PRO A C 1
ATOM 1183 O O . PRO A 1 162 ? 54.110 -7.087 -58.517 1.00 74.56 162 PRO A O 1
ATOM 1186 N N . ALA A 1 163 ? 54.464 -4.959 -57.899 1.00 65.25 163 ALA A N 1
ATOM 1187 C CA . ALA A 1 163 ? 53.155 -4.782 -57.277 1.00 65.25 163 ALA A CA 1
ATOM 1188 C C . ALA A 1 163 ? 52.003 -5.113 -58.247 1.00 65.25 163 ALA A C 1
ATOM 1190 O O . ALA A 1 163 ? 51.954 -4.596 -59.362 1.00 65.25 163 ALA A O 1
ATOM 1191 N N . GLY A 1 164 ? 51.059 -5.943 -57.791 1.00 61.31 164 GLY A N 1
ATOM 1192 C CA . GLY A 1 164 ? 49.885 -6.358 -58.570 1.00 61.31 164 GLY A CA 1
ATOM 1193 C C . GLY A 1 164 ? 50.080 -7.616 -59.421 1.00 61.31 164 GLY A C 1
ATOM 1194 O O . GLY A 1 164 ? 49.165 -7.982 -60.151 1.00 61.31 164 GLY A O 1
ATOM 1195 N N . LEU A 1 165 ? 51.231 -8.286 -59.328 1.00 75.00 165 LEU A N 1
ATOM 1196 C CA . LEU A 1 165 ? 51.487 -9.565 -59.989 1.00 75.00 165 LEU A CA 1
ATOM 1197 C C . LEU A 1 165 ? 51.740 -10.677 -58.970 1.00 75.00 165 LEU A C 1
ATOM 1199 O O . LEU A 1 165 ? 52.100 -10.425 -57.819 1.00 75.00 165 LEU A O 1
ATOM 1203 N N . VAL A 1 166 ? 51.562 -11.916 -59.416 1.00 74.06 166 VAL A N 1
ATOM 1204 C CA . VAL A 1 166 ? 51.961 -13.130 -58.700 1.00 74.06 166 VAL A CA 1
ATOM 1205 C C . VAL A 1 166 ? 52.872 -13.956 -59.599 1.00 74.06 166 VAL A C 1
ATOM 1207 O O . VAL A 1 166 ? 52.657 -13.998 -60.808 1.00 74.06 166 VAL A O 1
ATOM 1210 N N . ALA A 1 167 ? 53.892 -14.595 -59.029 1.00 68.69 167 ALA A N 1
ATOM 1211 C CA . ALA A 1 167 ? 54.712 -15.539 -59.778 1.00 68.69 167 ALA A CA 1
ATOM 1212 C C . ALA A 1 167 ? 53.896 -16.810 -60.046 1.00 68.69 167 ALA A C 1
ATOM 1214 O O . ALA A 1 167 ? 53.308 -17.378 -59.122 1.00 68.69 167 ALA A O 1
ATOM 1215 N N . ASP A 1 168 ? 53.838 -17.240 -61.301 1.00 70.06 168 ASP A N 1
ATOM 1216 C CA . ASP A 1 168 ? 53.396 -18.584 -61.636 1.00 70.06 168 ASP A CA 1
ATOM 1217 C C . ASP A 1 168 ? 54.510 -19.605 -61.338 1.00 70.06 168 ASP A C 1
ATOM 1219 O O . ASP A 1 168 ? 55.668 -19.256 -61.097 1.00 70.06 168 ASP A O 1
ATOM 1223 N N . GLY A 1 169 ? 54.164 -20.894 -61.344 1.00 64.81 169 GLY A N 1
ATOM 1224 C CA . GLY A 1 169 ? 55.127 -21.980 -61.119 1.00 64.81 169 GLY A CA 1
ATOM 1225 C C . GLY A 1 169 ? 56.219 -22.103 -62.191 1.00 64.81 169 GLY A C 1
ATOM 1226 O O . GLY A 1 169 ? 57.082 -22.961 -62.059 1.00 64.81 169 GLY A O 1
ATOM 1227 N N . HIS A 1 170 ? 56.195 -21.262 -63.232 1.00 70.38 170 HIS A N 1
ATOM 1228 C CA . HIS A 1 170 ? 57.161 -21.232 -64.331 1.00 70.38 170 HIS A CA 1
ATOM 1229 C C . HIS A 1 170 ? 58.053 -19.975 -64.294 1.00 70.38 170 HIS A C 1
ATOM 1231 O O . HIS A 1 170 ? 58.773 -19.708 -65.255 1.00 70.38 170 HIS A O 1
ATOM 1237 N N . GLY A 1 171 ? 58.018 -19.197 -63.203 1.00 67.62 171 GLY A N 1
ATOM 1238 C CA . GLY A 1 171 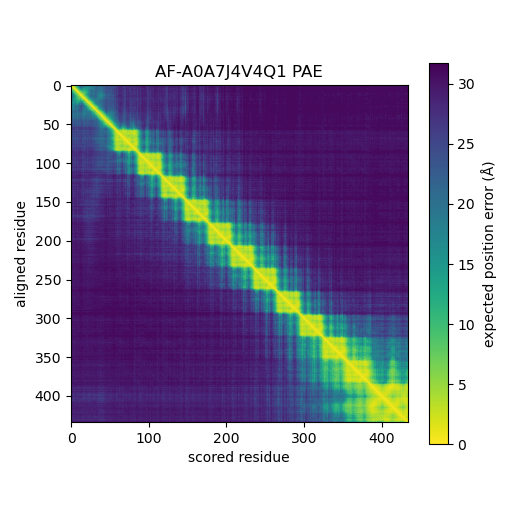? 58.881 -18.027 -63.007 1.00 67.62 171 GLY A CA 1
ATOM 1239 C C . GLY A 1 171 ? 58.428 -16.758 -63.740 1.00 67.62 171 GLY A C 1
ATOM 1240 O O . GLY A 1 171 ? 59.186 -15.789 -63.803 1.00 67.62 171 GLY A O 1
ATOM 1241 N N . ASN A 1 172 ? 57.206 -16.728 -64.284 1.00 79.00 172 ASN A N 1
ATOM 1242 C CA . ASN A 1 172 ? 56.619 -15.521 -64.868 1.00 79.00 172 ASN A CA 1
ATOM 1243 C C . ASN A 1 172 ? 55.716 -14.815 -63.861 1.00 79.00 172 ASN A C 1
ATOM 1245 O O . ASN A 1 172 ? 54.973 -15.445 -63.115 1.00 79.00 172 ASN A O 1
ATOM 1249 N N . CYS A 1 173 ? 55.696 -13.488 -63.898 1.00 80.50 173 CYS A N 1
ATOM 1250 C CA . CYS A 1 173 ? 54.801 -12.689 -63.075 1.00 80.50 173 CYS A CA 1
ATOM 1251 C C . CYS A 1 173 ? 53.514 -12.389 -63.851 1.00 80.50 173 CYS A C 1
ATOM 1253 O O . CYS A 1 173 ? 53.510 -11.633 -64.826 1.00 80.50 173 CYS A O 1
ATOM 1255 N N . VAL A 1 174 ? 52.415 -13.017 -63.433 1.00 77.12 174 VAL A N 1
ATOM 1256 C CA . VAL A 1 174 ? 51.099 -12.980 -64.084 1.00 77.12 174 VAL A CA 1
ATOM 1257 C C . VAL A 1 174 ? 50.054 -12.300 -63.200 1.00 77.12 174 VAL A C 1
ATOM 1259 O O . VAL A 1 174 ? 50.241 -12.113 -61.998 1.00 77.12 174 VAL A O 1
ATOM 1262 N N . GLN A 1 175 ? 48.929 -11.920 -63.804 1.00 71.19 175 GLN A N 1
ATOM 1263 C CA . GLN A 1 175 ? 47.766 -11.436 -63.064 1.00 71.19 175 GLN A CA 1
ATOM 1264 C C . GLN A 1 175 ? 47.088 -12.620 -62.339 1.00 71.19 175 GLN A C 1
ATOM 1266 O O . GLN A 1 175 ? 46.848 -13.663 -62.962 1.00 71.19 175 GLN A O 1
ATOM 1271 N N . PRO A 1 176 ? 46.782 -12.503 -61.041 1.00 61.09 176 PRO A N 1
ATOM 1272 C CA . PRO A 1 176 ? 46.187 -13.588 -60.267 1.00 61.09 176 PRO A CA 1
ATOM 1273 C C . PRO A 1 176 ? 44.767 -13.917 -60.718 1.00 61.09 176 PRO A C 1
ATOM 1275 O O . PRO A 1 176 ? 43.937 -13.044 -60.940 1.00 61.09 176 PRO A O 1
ATOM 1278 N N . GLN A 1 177 ? 44.486 -15.214 -60.818 1.00 58.59 177 GLN A N 1
ATOM 1279 C CA . GLN A 1 177 ? 43.282 -15.751 -61.460 1.00 58.59 177 GLN A CA 1
ATOM 1280 C C . GLN A 1 177 ? 41.996 -15.661 -60.612 1.00 58.59 177 GLN A C 1
ATOM 1282 O O . GLN A 1 177 ? 40.939 -16.021 -61.109 1.00 58.59 177 GLN A O 1
ATOM 1287 N N . ASN A 1 178 ? 42.057 -15.176 -59.366 1.00 65.62 178 ASN A N 1
ATOM 1288 C CA . ASN A 1 178 ? 40.895 -15.026 -58.476 1.00 65.62 178 ASN A CA 1
ATOM 1289 C C . ASN A 1 178 ? 40.907 -13.657 -57.786 1.00 65.62 178 ASN A C 1
ATOM 1291 O O . ASN A 1 178 ? 41.040 -13.564 -56.565 1.00 65.62 178 ASN A O 1
ATOM 1295 N N . ASP A 1 179 ? 40.794 -12.598 -58.581 1.00 70.50 179 ASP A N 1
ATOM 1296 C CA . ASP A 1 179 ? 40.515 -11.263 -58.068 1.00 70.50 179 ASP A CA 1
ATOM 1297 C C . ASP A 1 179 ? 38.997 -11.056 -57.972 1.00 70.50 179 ASP A C 1
ATOM 1299 O O . ASP A 1 179 ? 38.304 -10.996 -58.989 1.00 70.50 179 ASP A O 1
ATOM 1303 N N . VAL A 1 180 ? 38.464 -10.993 -56.746 1.00 76.62 180 VAL A N 1
ATOM 1304 C CA . VAL A 1 180 ? 37.018 -10.789 -56.524 1.00 76.62 180 VAL A CA 1
ATOM 1305 C C . VAL A 1 180 ? 36.583 -9.364 -56.888 1.00 76.62 180 VAL A C 1
ATOM 1307 O O . VAL A 1 180 ? 35.384 -9.116 -56.991 1.00 76.62 180 VAL A O 1
ATOM 1310 N N . CYS A 1 181 ? 37.532 -8.437 -57.074 1.00 79.00 181 CYS A N 1
ATOM 1311 C CA . CYS A 1 181 ? 37.271 -7.037 -57.391 1.00 79.00 181 CYS A CA 1
ATOM 1312 C C . CYS A 1 181 ? 38.180 -6.507 -58.516 1.00 79.00 181 CYS A C 1
ATOM 1314 O O . CYS A 1 181 ? 38.975 -5.600 -58.276 1.00 79.00 181 CYS A O 1
ATOM 1316 N N . PRO A 1 182 ? 37.997 -6.954 -59.775 1.00 78.19 182 PRO A N 1
ATOM 1317 C CA . PRO A 1 182 ? 38.897 -6.635 -60.896 1.00 78.19 182 PRO A CA 1
ATOM 1318 C C . PRO A 1 182 ? 39.070 -5.138 -61.216 1.00 78.19 182 PRO A C 1
ATOM 1320 O O . PRO A 1 182 ? 39.906 -4.750 -62.032 1.00 78.19 182 PRO A O 1
ATOM 1323 N N . ASN A 1 183 ? 38.232 -4.282 -60.633 1.00 78.44 183 ASN A N 1
ATOM 1324 C CA . ASN A 1 183 ? 38.214 -2.838 -60.815 1.00 78.44 183 ASN A CA 1
ATOM 1325 C C . ASN A 1 183 ? 38.922 -2.048 -59.691 1.00 78.44 183 ASN A C 1
ATOM 1327 O O . ASN A 1 183 ? 38.905 -0.815 -59.730 1.00 78.44 183 ASN A O 1
ATOM 1331 N N . ILE A 1 184 ? 39.530 -2.715 -58.702 1.00 77.31 184 ILE A N 1
ATOM 1332 C CA . ILE A 1 184 ? 40.328 -2.103 -57.626 1.00 77.31 184 ILE A CA 1
ATOM 1333 C C . ILE A 1 184 ? 41.809 -2.477 -57.826 1.00 77.31 184 ILE A C 1
ATOM 1335 O O . ILE A 1 184 ? 42.135 -3.566 -58.276 1.00 77.31 184 ILE A O 1
ATOM 1339 N N . GLN A 1 185 ? 42.741 -1.554 -57.546 1.00 71.50 185 GLN A N 1
ATOM 1340 C CA . GLN A 1 185 ? 44.173 -1.832 -57.732 1.00 71.50 185 GLN A CA 1
ATOM 1341 C C . GLN A 1 185 ? 44.712 -2.828 -56.695 1.00 71.50 185 GLN A C 1
ATOM 1343 O O . GLN A 1 185 ? 44.538 -2.640 -55.492 1.00 71.50 185 GLN A O 1
ATOM 1348 N N . GLY A 1 186 ? 45.458 -3.827 -57.171 1.00 66.44 186 GLY A N 1
ATOM 1349 C CA . GLY A 1 186 ? 45.957 -4.942 -56.364 1.00 66.44 186 GLY A CA 1
ATOM 1350 C C . GLY A 1 186 ? 45.041 -6.157 -56.480 1.00 66.44 186 GLY A C 1
ATOM 1351 O O . GLY A 1 186 ? 44.054 -6.114 -57.190 1.00 66.44 186 GLY A O 1
ATOM 1352 N N . VAL A 1 187 ? 45.355 -7.231 -55.763 1.00 68.88 187 VAL A N 1
ATOM 1353 C CA . VAL A 1 187 ? 44.644 -8.514 -55.863 1.00 68.88 187 VAL A CA 1
ATOM 1354 C C . VAL A 1 187 ? 43.737 -8.664 -54.658 1.00 68.88 187 VAL A C 1
ATOM 1356 O O . VAL A 1 187 ? 44.236 -8.680 -53.529 1.00 68.88 187 VAL A O 1
ATOM 1359 N N . GLN A 1 188 ? 42.426 -8.770 -54.854 1.00 71.69 188 GLN A N 1
ATOM 1360 C CA . GLN A 1 188 ? 41.498 -8.971 -53.750 1.00 71.69 188 GLN A CA 1
ATOM 1361 C C . GLN A 1 188 ? 41.111 -10.441 -53.676 1.00 71.69 188 GLN A C 1
ATOM 1363 O O . GLN A 1 188 ? 40.519 -10.986 -54.596 1.00 71.69 188 GLN A O 1
ATOM 1368 N N . THR A 1 189 ? 41.412 -11.089 -52.552 1.00 74.88 189 THR A N 1
ATOM 1369 C CA . THR A 1 189 ? 40.946 -12.457 -52.264 1.00 74.88 189 THR A CA 1
ATOM 1370 C C . THR A 1 189 ? 39.576 -12.477 -51.574 1.00 74.88 189 THR A C 1
ATOM 1372 O O . THR A 1 189 ? 38.976 -13.539 -51.418 1.00 74.88 189 THR A O 1
ATOM 1375 N N . GLN A 1 190 ? 39.068 -11.306 -51.165 1.00 75.44 190 GLN A N 1
ATOM 1376 C CA . GLN A 1 190 ? 37.738 -11.065 -50.595 1.00 75.44 190 GLN A CA 1
ATOM 1377 C C . GLN A 1 190 ? 37.255 -9.666 -50.998 1.00 75.44 190 GLN A C 1
ATOM 1379 O O . GLN A 1 190 ? 38.077 -8.785 -51.238 1.00 75.44 190 GLN A O 1
ATOM 1384 N N . VAL A 1 191 ? 35.938 -9.438 -51.017 1.00 75.62 191 VAL A N 1
ATOM 1385 C CA . VAL A 1 191 ? 35.365 -8.109 -51.292 1.00 75.62 191 VAL A CA 1
ATOM 1386 C C . VAL A 1 191 ? 35.828 -7.112 -50.213 1.00 75.62 191 VAL A C 1
ATOM 1388 O O . VAL A 1 191 ? 35.547 -7.345 -49.032 1.00 75.62 191 VAL A O 1
ATOM 1391 N N . PRO A 1 192 ? 36.533 -6.017 -50.566 1.00 76.69 192 PRO A N 1
ATOM 1392 C CA . PRO A 1 192 ? 36.960 -4.995 -49.620 1.00 76.69 192 PRO A CA 1
ATOM 1393 C C . PRO A 1 192 ? 35.789 -4.408 -48.833 1.00 76.69 192 PRO A C 1
ATOM 1395 O O . PRO A 1 192 ? 34.669 -4.290 -49.333 1.00 76.69 192 PRO A O 1
ATOM 1398 N N . ALA A 1 193 ? 36.058 -3.996 -47.593 1.00 68.88 193 ALA A N 1
ATOM 1399 C CA . ALA A 1 193 ? 35.044 -3.403 -46.731 1.00 68.88 193 ALA A CA 1
ATOM 1400 C C . ALA A 1 193 ? 34.390 -2.185 -47.409 1.00 68.88 193 ALA A C 1
ATOM 1402 O O . ALA A 1 193 ? 35.078 -1.266 -47.853 1.00 68.88 193 ALA A O 1
ATOM 1403 N N . GLY A 1 194 ? 33.056 -2.188 -47.476 1.00 68.00 194 GLY A N 1
ATOM 1404 C CA . GLY A 1 194 ? 32.279 -1.132 -48.122 1.00 68.00 194 GLY A CA 1
ATOM 1405 C C . GLY A 1 194 ? 32.002 -1.351 -49.612 1.00 68.00 194 GLY A C 1
ATOM 1406 O O . GLY A 1 194 ? 31.365 -0.505 -50.220 1.00 68.00 194 GLY A O 1
ATOM 1407 N N . PHE A 1 195 ? 32.405 -2.471 -50.210 1.00 76.69 195 PHE A N 1
ATOM 1408 C CA . PHE A 1 195 ? 32.066 -2.801 -51.596 1.00 76.69 195 PHE A CA 1
ATOM 1409 C C . PHE A 1 195 ? 31.085 -3.981 -51.677 1.00 76.69 195 PHE A C 1
ATOM 1411 O O . PHE A 1 195 ? 31.029 -4.824 -50.781 1.00 76.69 195 PHE A O 1
ATOM 1418 N N . ILE A 1 196 ? 30.294 -4.032 -52.749 1.00 76.81 196 ILE A N 1
ATOM 1419 C CA . ILE A 1 196 ? 29.495 -5.191 -53.169 1.00 76.81 196 ILE A CA 1
ATOM 1420 C C . ILE A 1 196 ? 29.858 -5.549 -54.607 1.00 76.81 196 ILE A C 1
ATOM 1422 O O . ILE A 1 196 ? 30.213 -4.674 -55.393 1.00 76.81 196 ILE A O 1
ATOM 1426 N N . VAL A 1 197 ? 29.741 -6.827 -54.958 1.00 73.69 197 VAL A N 1
ATOM 1427 C CA . VAL A 1 197 ? 29.952 -7.290 -56.334 1.00 73.69 197 VAL A CA 1
ATOM 1428 C C . VAL A 1 197 ? 28.671 -7.035 -57.128 1.00 73.69 197 VAL A C 1
ATOM 1430 O O . VAL A 1 197 ? 27.602 -7.516 -56.750 1.00 73.69 197 VAL A O 1
ATOM 1433 N N . ASP A 1 198 ? 28.761 -6.243 -58.194 1.00 73.25 198 ASP A N 1
ATOM 1434 C CA . ASP A 1 198 ? 27.660 -6.032 -59.128 1.00 73.25 198 ASP A CA 1
ATOM 1435 C C . ASP A 1 198 ? 27.445 -7.260 -60.037 1.00 73.25 198 ASP A C 1
ATOM 1437 O O . ASP A 1 198 ? 28.211 -8.224 -60.034 1.00 73.25 198 ASP A O 1
ATOM 1441 N N . ASN A 1 199 ? 26.391 -7.239 -60.855 1.00 71.44 199 ASN A N 1
ATOM 1442 C CA . ASN A 1 199 ? 26.083 -8.347 -61.771 1.00 71.44 199 ASN A CA 1
ATOM 1443 C C . ASN A 1 199 ? 27.160 -8.580 -62.849 1.00 71.44 199 ASN A C 1
ATOM 1445 O O . ASN A 1 199 ? 27.113 -9.594 -63.544 1.00 71.44 199 ASN A O 1
ATOM 1449 N N . ASN A 1 200 ? 28.106 -7.652 -63.001 1.00 75.19 200 ASN A N 1
ATOM 1450 C CA . ASN A 1 200 ? 29.202 -7.721 -63.955 1.00 75.19 200 ASN A CA 1
ATOM 1451 C C . ASN A 1 200 ? 30.506 -8.193 -63.290 1.00 75.19 200 ASN A C 1
ATOM 1453 O O . ASN A 1 200 ? 31.540 -8.223 -63.955 1.00 75.19 200 ASN A O 1
ATOM 1457 N N . GLY A 1 201 ? 30.465 -8.572 -62.007 1.00 70.94 201 GLY A N 1
ATOM 1458 C CA . GLY A 1 201 ? 31.629 -9.049 -61.266 1.00 70.94 201 GLY A CA 1
ATOM 1459 C C . GLY A 1 201 ? 32.553 -7.936 -60.768 1.00 70.94 201 GLY A C 1
ATOM 1460 O O . GLY A 1 201 ? 33.645 -8.243 -60.304 1.00 70.94 201 GLY A O 1
ATOM 1461 N N . ASN A 1 202 ? 32.148 -6.663 -60.849 1.00 79.12 202 ASN A N 1
ATOM 1462 C CA . ASN A 1 202 ? 32.937 -5.543 -60.337 1.00 79.12 202 ASN A CA 1
ATOM 1463 C C . ASN A 1 202 ? 32.534 -5.206 -58.906 1.00 79.12 202 ASN A C 1
ATOM 1465 O O . ASN A 1 202 ? 31.354 -5.200 -58.561 1.00 79.12 202 ASN A O 1
ATOM 1469 N N . CYS A 1 203 ? 33.507 -4.824 -58.090 1.00 77.62 203 CYS A N 1
ATOM 1470 C CA . CYS A 1 203 ? 33.243 -4.289 -56.769 1.00 77.62 203 CYS A CA 1
ATOM 1471 C C . CYS A 1 203 ? 32.862 -2.819 -56.884 1.00 77.62 203 CYS A C 1
ATOM 1473 O O . CYS A 1 203 ? 33.705 -1.943 -57.080 1.00 77.62 203 CYS A O 1
ATOM 1475 N N . VAL A 1 204 ? 31.574 -2.539 -56.749 1.00 75.69 204 VAL A N 1
ATOM 1476 C CA . VAL A 1 204 ? 31.041 -1.181 -56.638 1.00 75.69 204 VAL A CA 1
ATOM 1477 C C . VAL A 1 204 ? 30.873 -0.830 -55.162 1.00 75.69 204 VAL A C 1
ATOM 1479 O O . VAL A 1 204 ? 30.685 -1.736 -54.346 1.00 75.69 204 VAL A O 1
ATOM 1482 N N . PRO A 1 205 ? 30.955 0.452 -54.773 1.00 74.62 205 PRO A N 1
ATOM 1483 C CA . PRO A 1 205 ? 30.611 0.858 -53.416 1.00 74.62 205 PRO A CA 1
ATOM 1484 C C . PRO A 1 205 ? 29.245 0.272 -53.047 1.00 74.62 205 PRO A C 1
ATOM 1486 O O . PRO A 1 205 ? 28.303 0.361 -53.840 1.00 74.62 205 PRO A O 1
ATOM 1489 N N . ALA A 1 206 ? 29.143 -0.376 -51.886 1.00 64.62 206 ALA A N 1
ATOM 1490 C CA . ALA A 1 206 ? 27.866 -0.866 -51.391 1.00 64.62 206 ALA A CA 1
ATOM 1491 C C . ALA A 1 206 ? 26.895 0.314 -51.401 1.00 64.62 206 ALA A C 1
ATOM 1493 O O . ALA A 1 206 ? 27.294 1.392 -50.968 1.00 64.62 206 ALA A O 1
ATOM 1494 N N . ASN A 1 207 ? 25.690 0.123 -51.960 1.00 68.12 207 ASN A N 1
ATOM 1495 C CA . ASN A 1 207 ? 24.692 1.185 -52.116 1.00 68.12 207 ASN A CA 1
ATOM 1496 C C . ASN A 1 207 ? 24.584 1.965 -50.811 1.00 68.12 207 ASN A C 1
ATOM 1498 O O . ASN A 1 207 ? 23.994 1.479 -49.845 1.00 68.12 207 ASN A O 1
ATOM 1502 N N . ASP A 1 208 ? 25.204 3.140 -50.809 1.00 68.25 208 ASP A N 1
ATOM 1503 C CA . ASP A 1 208 ? 25.308 3.949 -49.621 1.00 68.25 208 ASP A CA 1
ATOM 1504 C C . ASP A 1 208 ? 23.953 4.600 -49.427 1.00 68.25 208 ASP A C 1
ATOM 1506 O O . ASP A 1 208 ? 23.584 5.543 -50.129 1.00 68.25 208 ASP A O 1
ATOM 1510 N N . VAL A 1 209 ? 23.168 4.032 -48.515 1.00 77.75 209 VAL A N 1
ATOM 1511 C CA . VAL A 1 209 ? 21.854 4.585 -48.191 1.00 77.75 209 VAL A CA 1
ATOM 1512 C C . VAL A 1 209 ? 21.973 5.938 -47.499 1.00 77.75 209 VAL A C 1
ATOM 1514 O O . VAL A 1 209 ? 20.954 6.598 -47.353 1.00 77.75 209 VAL A O 1
ATOM 1517 N N . CYS A 1 210 ? 23.173 6.385 -47.108 1.00 80.69 210 CYS A N 1
ATOM 1518 C CA . CYS A 1 210 ? 23.390 7.683 -46.481 1.00 80.69 210 CYS A CA 1
ATOM 1519 C C . CYS A 1 210 ? 24.590 8.445 -47.079 1.00 80.69 210 CYS A C 1
ATOM 1521 O O . CYS A 1 210 ? 25.555 8.706 -46.364 1.00 80.69 210 CYS A O 1
ATOM 1523 N N . PRO A 1 211 ? 24.505 8.936 -48.333 1.00 77.56 211 PRO A N 1
ATOM 1524 C CA . PRO A 1 211 ? 25.637 9.552 -49.050 1.00 77.56 211 PRO A CA 1
ATOM 1525 C C . PRO A 1 211 ? 26.277 10.778 -48.373 1.00 77.56 211 PRO A C 1
ATOM 1527 O O . PRO A 1 211 ? 27.325 11.268 -48.792 1.00 77.56 211 PRO A O 1
ATOM 1530 N N . ASN A 1 212 ? 25.612 11.336 -47.363 1.00 78.94 212 ASN A N 1
ATOM 1531 C CA . ASN A 1 212 ? 26.022 12.510 -46.605 1.00 78.94 212 ASN A CA 1
ATOM 1532 C C . ASN A 1 212 ? 26.706 12.182 -45.258 1.00 78.94 212 ASN A C 1
ATOM 1534 O O . ASN A 1 212 ? 27.057 13.112 -44.528 1.00 78.94 212 ASN A O 1
ATOM 1538 N N . ILE A 1 213 ? 26.898 10.904 -44.916 1.00 78.19 213 ILE A N 1
ATOM 1539 C CA . ILE A 1 213 ? 27.619 10.442 -43.720 1.00 78.19 213 ILE A CA 1
ATOM 1540 C C . ILE A 1 213 ? 28.959 9.817 -44.151 1.00 78.19 213 ILE A C 1
ATOM 1542 O O . ILE A 1 213 ? 29.094 9.265 -45.234 1.00 78.19 213 ILE A O 1
ATOM 1546 N N . GLN A 1 214 ? 30.009 9.967 -43.335 1.00 72.75 214 GLN A N 1
ATOM 1547 C CA . GLN A 1 214 ? 31.336 9.425 -43.656 1.00 72.75 214 GLN A CA 1
ATOM 1548 C C . GLN A 1 214 ? 31.369 7.895 -43.496 1.00 72.75 214 GLN A C 1
ATOM 1550 O O . GLN A 1 214 ? 31.015 7.373 -42.439 1.00 72.75 214 GLN A O 1
ATOM 1555 N N . GLY A 1 215 ? 31.877 7.193 -44.513 1.00 69.88 215 GLY A N 1
ATOM 1556 C CA . GLY A 1 215 ? 31.890 5.726 -44.597 1.00 69.88 215 GLY A CA 1
ATOM 1557 C C . GLY A 1 215 ? 30.756 5.209 -45.482 1.00 69.88 215 GLY A C 1
ATOM 1558 O O . GLY A 1 215 ? 29.968 6.003 -45.966 1.00 69.88 215 GLY A O 1
ATOM 1559 N N . ILE A 1 216 ? 30.646 3.893 -45.677 1.00 71.25 216 ILE A N 1
ATOM 1560 C CA . ILE A 1 216 ? 29.590 3.298 -46.516 1.00 71.25 216 ILE A CA 1
ATOM 1561 C C . ILE A 1 216 ? 28.508 2.684 -45.626 1.00 71.25 216 ILE A C 1
ATOM 1563 O O . ILE A 1 216 ? 28.815 1.835 -44.784 1.00 71.25 216 ILE A O 1
ATOM 1567 N N . GLN A 1 217 ? 27.253 3.118 -45.775 1.00 72.44 217 GLN A N 1
ATOM 1568 C CA . GLN A 1 217 ? 26.126 2.616 -44.992 1.00 72.44 217 GLN A CA 1
ATOM 1569 C C . GLN A 1 217 ? 25.296 1.655 -45.836 1.00 72.44 217 GLN A C 1
ATOM 1571 O O . GLN A 1 217 ? 24.714 2.039 -46.840 1.00 72.44 217 GLN A O 1
ATOM 1576 N N . THR A 1 218 ? 25.190 0.401 -45.405 1.00 72.44 218 THR A N 1
ATOM 1577 C CA . THR A 1 218 ? 24.340 -0.605 -46.067 1.00 72.44 218 THR A CA 1
ATOM 1578 C C . THR A 1 218 ? 22.898 -0.605 -45.546 1.00 72.44 218 THR A C 1
ATOM 1580 O O . THR A 1 218 ? 22.016 -1.217 -46.145 1.00 72.44 218 THR A O 1
ATOM 1583 N N . THR A 1 219 ? 22.644 0.099 -44.438 1.00 75.94 219 THR A N 1
ATOM 1584 C CA . THR A 1 219 ? 21.332 0.333 -43.814 1.00 75.94 219 THR A CA 1
ATOM 1585 C C . THR A 1 219 ? 21.298 1.738 -43.213 1.00 75.94 219 THR A C 1
ATOM 1587 O O . THR A 1 219 ? 22.344 2.221 -42.783 1.00 75.94 219 THR A O 1
ATOM 1590 N N . ILE A 1 220 ? 20.123 2.373 -43.124 1.00 75.88 220 ILE A N 1
ATOM 1591 C CA . ILE A 1 220 ? 19.981 3.694 -42.487 1.00 75.88 220 ILE A CA 1
ATOM 1592 C C . ILE A 1 220 ? 20.452 3.592 -41.019 1.00 75.88 220 ILE A C 1
ATOM 1594 O O . ILE A 1 220 ? 19.881 2.793 -40.269 1.00 75.88 220 ILE A O 1
ATOM 1598 N N . PRO A 1 221 ? 21.484 4.348 -40.589 1.00 75.88 221 PRO A N 1
ATOM 1599 C CA . PRO A 1 221 ? 21.962 4.350 -39.213 1.00 75.88 221 PRO A CA 1
ATOM 1600 C C . PRO A 1 221 ? 20.858 4.713 -38.221 1.00 75.88 221 PRO A C 1
ATOM 1602 O O . PRO A 1 221 ? 19.961 5.505 -38.516 1.00 75.88 221 PRO A O 1
ATOM 1605 N N . ALA A 1 222 ? 20.941 4.155 -37.013 1.00 68.31 222 ALA A N 1
ATOM 1606 C CA . ALA A 1 222 ? 19.981 4.443 -35.956 1.00 68.31 222 ALA A CA 1
ATOM 1607 C C . ALA A 1 222 ? 19.901 5.958 -35.685 1.00 68.31 222 ALA A C 1
ATOM 1609 O O . ALA A 1 222 ? 20.918 6.612 -35.457 1.00 68.31 222 ALA A O 1
ATOM 1610 N N . GLY A 1 223 ? 18.681 6.499 -35.714 1.00 67.94 223 GLY A N 1
ATOM 1611 C CA . GLY A 1 223 ? 18.417 7.927 -35.532 1.00 67.94 223 GLY A CA 1
ATOM 1612 C C . GLY A 1 223 ? 18.444 8.770 -36.808 1.00 67.94 223 GLY A C 1
ATOM 1613 O O . GLY A 1 223 ? 18.345 9.988 -36.712 1.00 67.94 223 GLY A O 1
ATOM 1614 N N . PHE A 1 224 ? 18.524 8.158 -37.991 1.00 75.88 224 PHE A N 1
ATOM 1615 C CA . PHE A 1 224 ? 18.418 8.850 -39.277 1.00 75.88 224 PHE A CA 1
ATOM 1616 C C . PHE A 1 224 ? 17.195 8.381 -40.080 1.00 75.88 224 PHE A C 1
ATOM 1618 O O . PHE A 1 224 ? 16.701 7.269 -39.895 1.00 75.88 224 PHE A O 1
ATOM 1625 N N . VAL A 1 225 ? 16.698 9.239 -40.972 1.00 79.25 225 VAL A N 1
ATOM 1626 C CA . VAL A 1 225 ? 15.698 8.933 -42.011 1.00 79.25 225 VAL A CA 1
ATOM 1627 C C . VAL A 1 225 ? 16.156 9.517 -43.340 1.00 79.25 225 VAL A C 1
ATOM 1629 O O . VAL A 1 225 ? 16.910 10.488 -43.372 1.00 79.25 225 VAL A O 1
ATOM 1632 N N . LEU A 1 226 ? 15.678 8.939 -44.439 1.00 74.50 226 LEU A N 1
ATOM 1633 C CA . LEU A 1 226 ? 15.917 9.476 -45.774 1.00 74.50 226 LEU A CA 1
ATOM 1634 C C . LEU A 1 226 ? 15.051 10.715 -46.016 1.00 74.50 226 LEU A C 1
ATOM 1636 O O . LEU A 1 226 ? 13.829 10.668 -45.849 1.00 74.50 226 LEU A O 1
ATOM 1640 N N . ASP A 1 227 ? 15.678 11.814 -46.424 1.00 73.25 227 ASP A N 1
ATOM 1641 C CA . ASP A 1 227 ? 14.970 12.961 -46.977 1.00 73.25 227 ASP A CA 1
ATOM 1642 C C . ASP A 1 227 ? 14.500 12.686 -48.420 1.00 73.25 227 ASP A C 1
ATOM 1644 O O . ASP A 1 227 ? 14.746 11.635 -49.015 1.00 73.25 227 ASP A O 1
ATOM 1648 N N . GLN A 1 228 ? 13.802 13.658 -49.005 1.00 73.31 228 GLN A N 1
ATOM 1649 C CA . GLN A 1 228 ? 13.250 13.577 -50.365 1.00 73.31 228 GLN A CA 1
ATOM 1650 C C . GLN A 1 228 ? 14.333 13.440 -51.450 1.00 73.31 228 GLN A C 1
ATOM 1652 O O . GLN A 1 228 ? 14.034 13.048 -52.576 1.00 73.31 228 GLN A O 1
ATOM 1657 N N . ASN A 1 229 ? 15.579 13.771 -51.104 1.00 74.75 229 ASN A N 1
ATOM 1658 C CA . ASN A 1 229 ? 16.740 13.754 -51.980 1.00 74.75 229 ASN A CA 1
ATOM 1659 C C . ASN A 1 229 ? 17.613 12.508 -51.744 1.00 74.75 229 ASN A C 1
ATOM 1661 O O . ASN A 1 229 ? 18.660 12.384 -52.375 1.00 74.75 229 ASN A O 1
ATOM 1665 N N . GLY A 1 230 ? 17.193 11.591 -50.865 1.00 71.62 230 GLY A N 1
ATOM 1666 C CA . GLY A 1 230 ? 17.921 10.363 -50.565 1.00 71.62 230 GLY A CA 1
ATOM 1667 C C . GLY A 1 230 ? 19.104 10.542 -49.607 1.00 71.62 230 GLY A C 1
ATOM 1668 O O . GLY A 1 230 ? 19.938 9.645 -49.533 1.00 71.62 230 GLY A O 1
ATOM 1669 N N . ASN A 1 231 ? 19.192 11.656 -48.871 1.00 80.62 231 ASN A N 1
ATOM 1670 C CA . ASN A 1 231 ? 20.202 11.838 -47.824 1.00 80.62 231 ASN A CA 1
ATOM 1671 C C . ASN A 1 231 ? 19.672 11.390 -46.463 1.00 80.62 231 ASN A C 1
ATOM 1673 O O . ASN A 1 231 ? 18.503 11.605 -46.141 1.00 80.62 231 ASN A O 1
ATOM 1677 N N . CYS A 1 232 ? 20.551 10.859 -45.619 1.00 77.69 232 CYS A N 1
ATOM 1678 C CA . CYS A 1 232 ? 20.218 10.554 -44.236 1.00 77.69 232 CYS A CA 1
ATOM 1679 C C . CYS A 1 232 ? 20.290 11.820 -43.395 1.00 77.69 232 CYS A C 1
ATOM 1681 O O . CYS A 1 232 ? 21.360 12.274 -42.989 1.00 77.69 232 CYS A O 1
ATOM 1683 N N . VAL A 1 233 ? 19.129 12.388 -43.112 1.00 77.62 233 VAL A N 1
ATOM 1684 C CA . VAL A 1 233 ? 18.976 13.452 -42.123 1.00 77.62 233 VAL A CA 1
ATOM 1685 C C . VAL A 1 233 ? 18.639 12.822 -40.774 1.00 77.62 233 VAL A C 1
ATOM 1687 O O . VAL A 1 233 ? 18.070 11.726 -40.750 1.00 77.62 233 VAL A O 1
ATOM 1690 N N . PRO A 1 234 ? 18.987 13.454 -39.641 1.00 75.00 234 PRO A N 1
ATOM 1691 C CA . PRO A 1 234 ? 18.482 13.009 -38.349 1.00 75.00 234 PRO A CA 1
ATOM 1692 C C . PRO A 1 234 ? 16.967 12.813 -38.450 1.00 75.00 234 PRO A C 1
ATOM 1694 O O . PRO A 1 234 ? 16.278 13.670 -39.013 1.00 75.00 234 PRO A O 1
ATOM 1697 N N . ALA A 1 235 ? 16.457 11.671 -37.977 1.00 64.56 235 ALA A N 1
ATOM 1698 C CA . ALA A 1 235 ? 15.015 11.459 -37.898 1.00 64.56 235 ALA A CA 1
ATOM 1699 C C . ALA A 1 235 ? 14.419 12.682 -37.207 1.00 64.56 235 ALA A C 1
ATOM 1701 O O . ALA A 1 235 ? 15.000 13.160 -36.236 1.00 64.56 235 ALA A O 1
ATOM 1702 N N . ASN A 1 236 ? 13.337 13.226 -37.768 1.00 66.12 236 ASN A N 1
ATOM 1703 C CA . ASN A 1 236 ? 12.756 14.471 -37.288 1.00 66.12 236 ASN A CA 1
ATOM 1704 C C . ASN A 1 236 ? 12.416 14.284 -35.809 1.00 66.12 236 ASN A C 1
ATOM 1706 O O . ASN A 1 236 ? 11.473 13.561 -35.483 1.00 66.12 236 ASN A O 1
ATOM 1710 N N . ASP A 1 237 ? 13.272 14.830 -34.949 1.00 67.06 237 ASP A N 1
ATOM 1711 C CA . ASP A 1 237 ? 13.291 14.460 -33.550 1.00 67.06 237 ASP A CA 1
ATOM 1712 C C . ASP A 1 237 ? 12.127 15.161 -32.882 1.00 67.06 237 ASP A C 1
ATOM 1714 O O . ASP A 1 237 ? 12.128 16.377 -32.681 1.00 67.06 237 ASP A O 1
ATOM 1718 N N . VAL A 1 238 ? 11.090 14.377 -32.612 1.00 76.88 238 VAL A N 1
ATOM 1719 C CA . VAL A 1 238 ? 9.872 14.885 -32.000 1.00 76.88 238 VAL A CA 1
ATOM 1720 C C . VAL A 1 238 ? 10.166 15.338 -30.568 1.00 76.88 238 VAL A C 1
ATOM 1722 O O . VAL A 1 238 ? 9.415 16.148 -30.043 1.00 76.88 238 VAL A O 1
ATOM 1725 N N . CYS A 1 239 ? 11.263 14.888 -29.943 1.00 79.44 239 CYS A N 1
ATOM 1726 C CA . CYS A 1 239 ? 11.602 15.213 -28.561 1.00 79.44 239 CYS A CA 1
ATOM 1727 C C . CYS A 1 239 ? 13.052 15.706 -28.390 1.00 79.44 239 CYS A C 1
ATOM 1729 O O . CYS A 1 239 ? 13.843 15.039 -27.723 1.00 79.44 239 CYS A O 1
ATOM 1731 N N . PRO A 1 240 ? 13.395 16.926 -28.852 1.00 76.81 240 PRO A N 1
ATOM 1732 C CA . PRO A 1 240 ? 14.776 17.435 -28.859 1.00 76.81 240 PRO A CA 1
ATOM 1733 C C . PRO A 1 240 ? 15.476 17.503 -27.487 1.00 76.81 240 PRO A C 1
ATOM 1735 O O . PRO A 1 240 ? 16.682 17.727 -27.395 1.00 76.81 240 PRO A O 1
ATOM 1738 N N . ASN A 1 241 ? 14.715 17.374 -26.401 1.00 77.75 241 ASN A N 1
ATOM 1739 C CA . ASN A 1 241 ? 15.171 17.414 -25.017 1.00 77.75 241 ASN A CA 1
ATOM 1740 C C . ASN A 1 241 ? 15.443 16.025 -24.398 1.00 77.75 241 ASN A C 1
ATOM 1742 O O . ASN A 1 241 ? 15.756 15.953 -23.208 1.00 77.75 241 ASN A O 1
ATOM 1746 N N . ILE A 1 242 ? 15.320 14.936 -25.162 1.00 77.69 242 ILE A N 1
ATOM 1747 C CA . ILE A 1 242 ? 15.595 13.558 -24.727 1.00 77.69 242 ILE A CA 1
ATOM 1748 C C . ILE A 1 242 ? 16.830 13.035 -25.472 1.00 77.69 242 ILE A C 1
ATOM 1750 O O . ILE A 1 242 ? 17.058 13.360 -26.629 1.00 77.69 242 ILE A O 1
ATOM 1754 N N . GLN A 1 243 ? 17.678 12.238 -24.810 1.00 71.62 243 GLN A N 1
ATOM 1755 C CA . GLN A 1 243 ? 18.841 11.651 -25.485 1.00 71.62 243 GLN A CA 1
ATOM 1756 C C . GLN A 1 243 ? 18.431 10.557 -26.482 1.00 71.62 243 GLN A C 1
ATOM 1758 O O . GLN A 1 243 ? 17.693 9.633 -26.138 1.00 71.62 243 GLN A O 1
ATOM 1763 N N . GLY A 1 244 ? 18.990 10.626 -27.692 1.00 68.50 244 GLY A N 1
ATOM 1764 C CA . GLY A 1 244 ? 18.624 9.774 -28.828 1.00 68.50 244 GLY A CA 1
ATOM 1765 C C . GLY A 1 244 ? 17.610 10.472 -29.732 1.00 68.50 244 GLY A C 1
ATOM 1766 O O . GLY A 1 244 ? 17.154 11.551 -29.397 1.00 68.50 244 GLY A O 1
ATOM 1767 N N . VAL A 1 245 ? 17.253 9.866 -30.863 1.00 70.12 245 VAL A N 1
ATOM 1768 C CA . VAL A 1 245 ? 16.296 10.458 -31.811 1.00 70.12 245 VAL A CA 1
ATOM 1769 C C . VAL A 1 245 ? 14.930 9.794 -31.659 1.00 70.12 245 VAL A C 1
ATOM 1771 O O . VAL A 1 245 ? 14.828 8.569 -31.777 1.00 70.12 245 VAL A O 1
ATOM 1774 N N . GLN A 1 246 ? 13.880 10.578 -31.409 1.00 72.75 246 GLN A N 1
ATOM 1775 C CA . GLN A 1 246 ? 12.522 10.071 -31.223 1.00 72.75 246 GLN A CA 1
ATOM 1776 C C . GLN A 1 246 ? 11.674 10.311 -32.472 1.00 72.75 246 GLN A C 1
ATOM 1778 O O . GLN A 1 246 ? 11.355 11.438 -32.831 1.00 72.75 246 GLN A O 1
ATOM 1783 N N . THR A 1 247 ? 11.229 9.230 -33.112 1.00 71.88 247 THR A N 1
ATOM 1784 C CA . THR A 1 247 ? 10.333 9.305 -34.280 1.00 71.88 247 THR A CA 1
ATOM 1785 C C . THR A 1 247 ? 8.860 9.521 -33.903 1.00 71.88 247 THR A C 1
ATOM 1787 O O . THR A 1 247 ? 8.014 9.658 -34.783 1.00 71.88 247 THR A O 1
ATOM 1790 N N . ALA A 1 248 ? 8.536 9.513 -32.605 1.00 74.88 248 ALA A N 1
ATOM 1791 C CA . ALA A 1 248 ? 7.223 9.797 -32.024 1.00 74.88 248 ALA A CA 1
ATOM 1792 C C . ALA A 1 248 ? 7.383 10.200 -30.546 1.00 74.88 248 ALA A C 1
ATOM 1794 O O . ALA A 1 248 ? 8.365 9.813 -29.913 1.00 74.88 248 ALA A O 1
ATOM 1795 N N . VAL A 1 249 ? 6.411 10.925 -29.977 1.00 74.56 249 VAL A N 1
ATOM 1796 C CA . VAL A 1 249 ? 6.412 11.275 -28.543 1.00 74.56 249 VAL A CA 1
ATOM 1797 C C . VAL A 1 249 ? 6.382 9.991 -27.688 1.00 74.56 249 VAL A C 1
ATOM 1799 O O . VAL A 1 249 ? 5.455 9.192 -27.855 1.00 74.56 249 VAL A O 1
ATOM 1802 N N . PRO A 1 250 ? 7.353 9.763 -26.777 1.00 76.25 250 PRO A N 1
ATOM 1803 C CA . PRO A 1 250 ? 7.373 8.604 -25.891 1.00 76.25 250 PRO A CA 1
ATOM 1804 C C . PRO A 1 250 ? 6.092 8.462 -25.065 1.00 76.25 250 PRO A C 1
ATOM 1806 O O . PRO A 1 250 ? 5.489 9.448 -24.638 1.00 76.25 250 PRO A O 1
ATOM 1809 N N . ALA A 1 251 ? 5.694 7.216 -24.798 1.00 68.81 251 ALA A N 1
ATOM 1810 C CA . ALA A 1 251 ? 4.547 6.925 -23.944 1.00 68.81 251 ALA A CA 1
ATOM 1811 C C . ALA A 1 251 ? 4.721 7.596 -22.573 1.00 68.81 251 ALA A C 1
ATOM 1813 O O . ALA A 1 251 ? 5.740 7.413 -21.910 1.00 68.81 251 ALA A O 1
ATOM 1814 N N . GLY A 1 252 ? 3.723 8.375 -22.155 1.00 64.94 252 GLY A N 1
ATOM 1815 C CA . GLY A 1 252 ? 3.827 9.163 -20.933 1.00 64.94 252 GLY A CA 1
ATOM 1816 C C . GLY A 1 252 ? 4.373 10.583 -21.131 1.00 64.94 252 GLY A C 1
ATOM 1817 O O . GLY A 1 252 ? 4.620 11.228 -20.119 1.00 64.94 252 GLY A O 1
ATOM 1818 N N . MET A 1 253 ? 4.508 11.096 -22.368 1.00 78.25 253 MET A N 1
ATOM 1819 C CA . MET A 1 253 ? 4.915 12.483 -22.683 1.00 78.25 253 MET A CA 1
ATOM 1820 C C . MET A 1 253 ? 3.988 13.215 -23.694 1.00 78.25 253 MET A C 1
ATOM 1822 O O . MET A 1 253 ? 3.165 12.594 -24.361 1.00 78.25 253 MET A O 1
ATOM 1826 N N . THR A 1 254 ? 4.094 14.546 -23.786 1.00 78.00 254 THR A N 1
ATOM 1827 C CA . THR A 1 254 ? 3.402 15.498 -24.693 1.00 78.00 254 THR A CA 1
ATOM 1828 C C . THR A 1 254 ? 4.368 16.615 -25.078 1.00 78.00 254 THR A C 1
ATOM 1830 O O . THR A 1 254 ? 5.334 16.863 -24.364 1.00 78.00 254 THR A O 1
ATOM 1833 N N . LEU A 1 255 ? 4.105 17.308 -26.185 1.00 74.56 255 LEU A N 1
ATOM 1834 C CA . LEU A 1 255 ? 4.895 18.459 -26.617 1.00 74.56 255 LEU A CA 1
ATOM 1835 C C . LEU A 1 255 ? 4.471 19.729 -25.874 1.00 74.56 255 LEU A C 1
ATOM 1837 O O . LEU A 1 255 ? 3.286 20.059 -25.831 1.00 74.56 255 LEU A O 1
ATOM 1841 N N . ASP A 1 256 ? 5.431 20.451 -25.300 1.00 71.50 256 ASP A N 1
ATOM 1842 C CA . ASP A 1 256 ? 5.202 21.808 -24.813 1.00 71.50 256 ASP A CA 1
ATOM 1843 C C . ASP A 1 256 ? 5.102 22.813 -25.982 1.00 71.50 256 ASP A C 1
ATOM 1845 O O . ASP A 1 256 ? 5.326 22.491 -27.150 1.00 71.50 256 ASP A O 1
ATOM 1849 N N . GLN A 1 257 ? 4.767 24.066 -25.673 1.00 70.25 257 GLN A N 1
ATOM 1850 C CA . GLN A 1 257 ? 4.671 25.153 -26.660 1.00 70.25 257 GLN A CA 1
ATOM 1851 C C . GLN A 1 257 ? 5.986 25.455 -27.409 1.00 70.25 257 GLN A C 1
ATOM 1853 O O . GLN A 1 257 ? 5.962 26.147 -28.424 1.00 70.25 257 GLN A O 1
ATOM 1858 N N . ASN A 1 258 ? 7.117 24.942 -26.918 1.00 72.06 258 ASN A N 1
ATOM 1859 C CA . ASN A 1 258 ? 8.437 25.083 -27.522 1.00 72.06 258 ASN A CA 1
ATOM 1860 C C . ASN A 1 258 ? 8.852 23.825 -28.310 1.00 72.06 258 ASN A C 1
ATOM 1862 O O . ASN A 1 258 ? 9.962 23.789 -28.837 1.00 72.06 258 ASN A O 1
ATOM 1866 N N . GLY A 1 259 ? 7.980 22.814 -28.409 1.00 69.31 259 GLY A N 1
ATOM 1867 C CA . GLY A 1 259 ? 8.238 21.573 -29.136 1.00 69.31 259 GLY A CA 1
ATOM 1868 C C . GLY A 1 259 ? 9.092 20.551 -28.380 1.00 69.31 259 GLY A C 1
ATOM 1869 O O . GLY A 1 259 ? 9.605 19.635 -29.011 1.00 69.31 259 GLY A O 1
ATOM 1870 N N . ASN A 1 260 ? 9.254 20.677 -27.057 1.00 78.94 260 ASN A N 1
ATOM 1871 C CA . ASN A 1 260 ? 9.954 19.683 -26.236 1.00 78.94 260 ASN A CA 1
ATOM 1872 C C . ASN A 1 260 ? 8.985 18.642 -25.674 1.00 78.94 260 ASN A C 1
ATOM 1874 O O . ASN A 1 260 ? 7.874 18.982 -25.271 1.00 78.94 260 ASN A O 1
ATOM 1878 N N . CYS A 1 261 ? 9.427 17.392 -25.542 1.00 77.94 261 CYS A N 1
ATOM 1879 C CA . CYS A 1 261 ? 8.637 16.350 -24.897 1.00 77.94 261 CYS A CA 1
ATOM 1880 C C . CYS A 1 261 ? 8.735 16.446 -23.377 1.00 77.94 261 CYS A C 1
ATOM 1882 O O . CYS A 1 261 ? 9.768 16.171 -22.767 1.00 77.94 261 CYS A O 1
ATOM 1884 N N . VAL A 1 262 ? 7.624 16.814 -22.759 1.00 74.31 262 VAL A N 1
ATOM 1885 C CA . VAL A 1 262 ? 7.418 16.858 -21.313 1.00 74.31 262 VAL A CA 1
ATOM 1886 C C . VAL A 1 262 ? 6.470 15.728 -20.910 1.00 74.31 262 VAL A C 1
ATOM 1888 O O . VAL A 1 262 ? 5.625 15.353 -21.713 1.00 74.31 262 VAL A O 1
ATOM 1891 N N . PRO A 1 263 ? 6.555 15.141 -19.707 1.00 77.06 263 PRO A N 1
ATOM 1892 C CA . PRO A 1 263 ? 5.602 14.120 -19.265 1.00 77.06 263 PRO A CA 1
ATOM 1893 C C . PRO A 1 263 ? 4.131 14.541 -19.449 1.00 77.06 263 PRO A C 1
ATOM 1895 O O . PRO A 1 263 ? 3.809 15.708 -19.221 1.00 77.06 263 PRO A O 1
ATOM 1898 N N . VAL A 1 264 ? 3.234 13.621 -19.852 1.00 62.28 264 VAL A N 1
ATOM 1899 C CA . VAL A 1 264 ? 1.796 13.924 -19.948 1.00 62.28 264 VAL A CA 1
ATOM 1900 C C . VAL A 1 264 ? 1.309 14.314 -18.581 1.00 62.28 264 VAL A C 1
ATOM 1902 O O . VAL A 1 264 ? 1.226 13.492 -17.668 1.00 62.28 264 VAL A O 1
ATOM 1905 N N . GLY A 1 265 ? 0.942 15.586 -18.481 1.00 61.03 265 GLY A N 1
ATOM 1906 C CA . GLY A 1 265 ? -0.057 16.031 -17.544 1.00 61.03 265 GLY A CA 1
ATOM 1907 C C . GLY A 1 265 ? -1.347 15.286 -17.834 1.00 61.03 265 GLY A C 1
ATOM 1908 O O . GLY A 1 265 ? -2.212 15.792 -18.534 1.00 61.03 265 GLY A O 1
ATOM 1909 N N . ASN A 1 266 ? -1.496 14.095 -17.265 1.00 59.22 266 ASN A N 1
ATOM 1910 C CA . ASN A 1 266 ? -2.770 13.790 -16.650 1.00 59.22 266 ASN A CA 1
ATOM 1911 C C . ASN A 1 266 ? -2.646 14.273 -15.216 1.00 59.22 266 ASN A C 1
ATOM 1913 O O . ASN A 1 266 ? -2.470 13.479 -14.298 1.00 59.22 266 ASN A O 1
ATOM 1917 N N . ASP A 1 267 ? -2.585 15.597 -15.085 1.00 62.91 267 ASP A N 1
ATOM 1918 C CA . ASP A 1 267 ? -2.654 16.232 -13.793 1.00 62.91 267 ASP A CA 1
ATOM 1919 C C . ASP A 1 267 ? -4.092 16.088 -13.317 1.00 62.91 267 ASP A C 1
ATOM 1921 O O . ASP A 1 267 ? -4.997 16.799 -13.752 1.00 62.91 267 ASP A O 1
ATOM 1925 N N . VAL A 1 268 ? -4.304 15.081 -12.478 1.00 73.00 268 VAL A N 1
ATOM 1926 C CA . VAL A 1 268 ? -5.598 14.782 -11.879 1.00 73.00 268 VAL A CA 1
ATOM 1927 C C . VAL A 1 268 ? -6.053 15.947 -10.985 1.00 73.00 268 VAL A C 1
ATOM 1929 O O . VAL A 1 268 ? -7.233 16.026 -10.654 1.00 73.00 268 VAL A O 1
ATOM 1932 N N . CYS A 1 269 ? -5.148 16.875 -10.639 1.00 75.62 269 CYS A N 1
ATOM 1933 C CA . CYS A 1 269 ? -5.398 18.011 -9.762 1.00 75.62 269 CYS A CA 1
ATOM 1934 C C . CYS A 1 269 ? -4.897 19.350 -10.335 1.00 75.62 269 CYS A C 1
ATOM 1936 O O . CYS A 1 269 ? -4.001 19.960 -9.754 1.00 75.62 269 CYS A O 1
ATOM 1938 N N . PRO A 1 270 ? -5.547 19.900 -11.380 1.00 75.56 270 PRO A N 1
ATOM 1939 C CA . PRO A 1 270 ? -5.090 21.109 -12.087 1.00 75.56 270 PRO A CA 1
ATOM 1940 C C . PRO A 1 270 ? -4.938 22.376 -11.224 1.00 75.56 270 PRO A C 1
ATOM 1942 O O . PRO A 1 270 ? -4.381 23.384 -11.658 1.00 75.56 270 PRO A O 1
ATOM 1945 N N . ASN A 1 271 ? -5.501 22.364 -10.018 1.00 76.38 271 ASN A N 1
ATOM 1946 C CA . ASN A 1 271 ? -5.486 23.454 -9.051 1.00 76.38 271 ASN A CA 1
ATOM 1947 C C . ASN A 1 271 ? -4.380 23.328 -7.983 1.00 76.38 271 ASN A C 1
ATOM 1949 O O . ASN A 1 271 ? -4.300 24.181 -7.096 1.00 76.38 271 ASN A O 1
ATOM 1953 N N . ILE A 1 272 ? -3.539 22.293 -8.047 1.00 75.31 272 ILE A N 1
ATOM 1954 C CA . ILE A 1 272 ? -2.362 22.096 -7.193 1.00 75.31 272 ILE A CA 1
ATOM 1955 C C . ILE A 1 272 ? -1.105 22.332 -8.047 1.00 75.31 272 ILE A C 1
ATOM 1957 O O . ILE A 1 272 ? -1.069 22.032 -9.233 1.00 75.31 272 ILE A O 1
ATOM 1961 N N . GLN A 1 273 ? -0.060 22.943 -7.476 1.00 66.88 273 GLN A N 1
ATOM 1962 C CA . GLN A 1 273 ? 1.162 23.214 -8.241 1.00 66.88 273 GLN A CA 1
ATOM 1963 C C . GLN A 1 273 ? 1.973 21.933 -8.495 1.00 66.88 273 GLN A C 1
ATOM 1965 O O . GLN A 1 273 ? 2.354 21.236 -7.556 1.00 66.88 273 GLN A O 1
ATOM 1970 N N . GLY A 1 274 ? 2.302 21.683 -9.766 1.00 64.19 274 GLY A N 1
ATOM 1971 C CA . GLY A 1 274 ? 3.005 20.485 -10.244 1.00 64.19 274 GLY A CA 1
ATOM 1972 C C . GLY A 1 274 ? 2.057 19.539 -10.986 1.00 64.19 274 GLY A C 1
ATOM 1973 O O . GLY A 1 274 ? 0.865 19.776 -10.98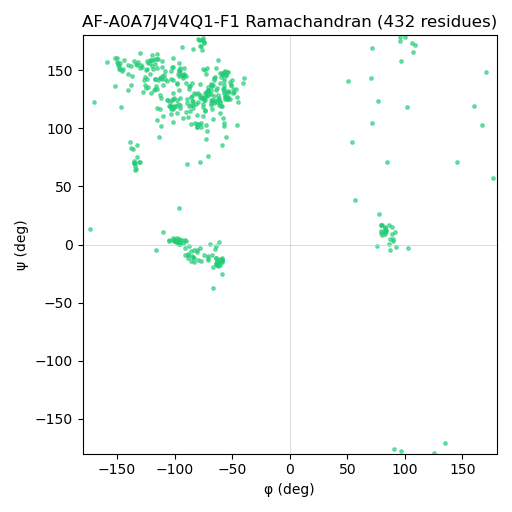9 1.00 64.19 274 GLY A O 1
ATOM 1974 N N . ILE A 1 275 ? 2.562 18.462 -11.595 1.00 67.31 275 ILE A N 1
ATOM 1975 C CA . ILE A 1 275 ? 1.728 17.462 -12.291 1.00 67.31 275 ILE A CA 1
ATOM 1976 C C . ILE A 1 275 ? 1.412 16.294 -11.344 1.00 67.31 275 ILE A C 1
ATOM 1978 O O . ILE A 1 275 ? 2.339 15.623 -10.885 1.00 67.31 275 ILE A O 1
ATOM 1982 N N . GLN A 1 276 ? 0.137 16.019 -11.049 1.00 70.50 276 GLN A N 1
ATOM 1983 C CA . GLN A 1 276 ? -0.282 14.883 -10.217 1.00 70.50 276 GLN A CA 1
ATOM 1984 C C . GLN A 1 276 ? -0.835 13.742 -11.066 1.00 70.50 276 GLN A C 1
ATOM 1986 O O . GLN A 1 276 ? -1.932 13.831 -11.590 1.00 70.50 276 GLN A O 1
ATOM 1991 N N . THR A 1 277 ? -0.138 12.609 -11.134 1.00 69.75 277 THR A N 1
ATOM 1992 C CA . THR A 1 277 ? -0.603 11.444 -11.914 1.00 69.75 277 THR A CA 1
ATOM 1993 C C . THR A 1 277 ? -1.762 10.671 -11.263 1.00 69.75 277 THR A C 1
ATOM 1995 O O . THR A 1 277 ? -2.334 9.789 -11.899 1.00 69.75 277 THR A O 1
ATOM 1998 N N . HIS A 1 278 ? -2.106 10.989 -10.007 1.00 74.31 278 HIS A N 1
ATOM 1999 C CA . HIS A 1 278 ? -3.200 10.424 -9.203 1.00 74.31 278 HIS A CA 1
ATOM 2000 C C . HIS A 1 278 ? -3.715 11.496 -8.224 1.00 74.31 278 HIS A C 1
ATOM 2002 O O . HIS A 1 278 ? -2.951 12.392 -7.870 1.00 74.31 278 HIS A O 1
ATOM 2008 N N . VAL A 1 279 ? -4.960 11.392 -7.733 1.00 73.44 279 VAL A N 1
ATOM 2009 C CA . VAL A 1 279 ? -5.480 12.296 -6.683 1.00 73.44 279 VAL A CA 1
ATOM 2010 C C . VAL A 1 279 ? -4.610 12.167 -5.415 1.00 73.44 279 VAL A C 1
ATOM 2012 O O . VAL A 1 279 ? -4.539 11.065 -4.863 1.00 73.44 279 VAL A O 1
ATOM 2015 N N . PRO A 1 280 ? -3.944 13.236 -4.933 1.00 73.50 280 PRO A N 1
ATOM 2016 C CA . PRO A 1 280 ? -3.181 13.215 -3.694 1.00 73.50 280 PRO A CA 1
ATOM 2017 C C . PRO A 1 280 ? -4.049 12.807 -2.506 1.00 73.50 280 PRO A C 1
ATOM 2019 O O . PRO A 1 280 ? -5.209 13.209 -2.394 1.00 73.50 280 PRO A O 1
ATOM 2022 N N . SER A 1 281 ? -3.466 12.045 -1.581 1.00 70.25 281 SER A N 1
ATOM 2023 C CA . SER A 1 281 ? -4.105 11.711 -0.307 1.00 70.25 281 SER A CA 1
ATOM 2024 C C . SER A 1 281 ? -4.596 12.985 0.382 1.00 70.25 281 SER A C 1
ATOM 2026 O O . SER A 1 281 ? -3.816 13.915 0.581 1.00 70.25 281 SER A O 1
ATOM 2028 N N . GLY A 1 282 ? -5.880 13.039 0.734 1.00 63.84 282 GLY A N 1
ATOM 2029 C CA . GLY A 1 282 ? -6.492 14.252 1.289 1.00 63.84 282 GLY A CA 1
ATOM 2030 C C . GLY A 1 282 ? -7.350 15.038 0.312 1.00 63.84 282 GLY A C 1
ATOM 2031 O O . GLY A 1 282 ? -7.964 16.000 0.753 1.00 63.84 282 GLY A O 1
ATOM 2032 N N . PHE A 1 283 ? -7.446 14.640 -0.963 1.00 75.38 283 PHE A N 1
ATOM 2033 C CA . PHE A 1 283 ? -8.234 15.344 -1.980 1.00 75.38 283 PHE A CA 1
ATOM 2034 C C . PHE A 1 283 ? -9.287 14.447 -2.672 1.00 75.38 283 PHE A C 1
ATOM 2036 O O . PHE A 1 283 ? -9.122 13.233 -2.771 1.00 75.38 283 PHE A O 1
ATOM 2043 N N . THR A 1 284 ? -10.390 15.045 -3.133 1.00 76.62 284 THR A N 1
ATOM 2044 C CA . THR A 1 284 ? -11.369 14.474 -4.082 1.00 76.62 284 THR A CA 1
ATOM 2045 C C . THR A 1 284 ? -11.503 15.387 -5.294 1.00 76.62 284 THR A C 1
ATOM 2047 O O . THR A 1 284 ? -11.287 16.589 -5.173 1.00 76.62 284 THR A O 1
ATOM 2050 N N . ILE A 1 285 ? -11.939 14.854 -6.435 1.00 73.62 285 ILE A N 1
ATOM 2051 C CA . ILE A 1 285 ? -12.221 15.653 -7.635 1.00 73.62 285 ILE A CA 1
ATOM 2052 C C . ILE A 1 285 ? -13.645 16.226 -7.536 1.00 73.62 285 ILE A C 1
ATOM 2054 O O . ILE A 1 285 ? -14.598 15.467 -7.354 1.00 73.62 285 ILE A O 1
ATOM 2058 N N . ASP A 1 286 ? -13.795 17.548 -7.626 1.00 72.94 286 ASP A N 1
ATOM 2059 C CA . ASP A 1 286 ? -15.101 18.212 -7.691 1.00 72.94 286 ASP A CA 1
ATOM 2060 C C . ASP A 1 286 ? -15.746 18.092 -9.091 1.00 72.94 286 ASP A C 1
ATOM 2062 O O . ASP A 1 286 ? -15.154 17.585 -10.044 1.00 72.94 286 ASP A O 1
ATOM 2066 N N . ASN A 1 287 ? -16.978 18.582 -9.253 1.00 68.12 287 ASN A N 1
ATOM 2067 C CA . ASN A 1 287 ? -17.693 18.534 -10.540 1.00 68.12 287 ASN A CA 1
ATOM 2068 C C . ASN A 1 287 ? -17.030 19.366 -11.655 1.00 68.12 287 ASN A C 1
ATOM 2070 O O . ASN A 1 287 ? -17.423 19.264 -12.817 1.00 68.12 287 ASN A O 1
ATOM 2074 N N . ASN A 1 288 ? -16.054 20.201 -11.304 1.00 70.94 288 ASN A N 1
ATOM 2075 C CA . ASN A 1 288 ? -15.296 21.047 -12.209 1.00 70.94 288 ASN A CA 1
ATOM 2076 C C . ASN A 1 288 ? -13.923 20.436 -12.542 1.00 70.94 288 ASN A C 1
ATOM 2078 O O . ASN A 1 288 ? -13.162 21.054 -13.284 1.00 70.94 288 ASN A O 1
ATOM 2082 N N . GLY A 1 289 ? -13.619 19.233 -12.040 1.00 69.25 289 GLY A N 1
ATOM 2083 C CA . GLY A 1 289 ? -12.365 18.533 -12.305 1.00 69.25 289 GLY A CA 1
ATOM 2084 C C . GLY A 1 289 ? -11.189 18.987 -11.435 1.00 69.25 289 GLY A C 1
ATOM 2085 O O . GLY A 1 289 ? -10.061 18.610 -11.731 1.00 69.25 289 GLY A O 1
ATOM 2086 N N . ASN A 1 290 ? -11.419 19.781 -10.382 1.00 78.50 290 ASN A N 1
ATOM 2087 C CA . ASN A 1 290 ? -10.368 20.231 -9.468 1.00 78.50 290 ASN A CA 1
ATOM 2088 C C . ASN A 1 290 ? -10.251 19.307 -8.258 1.00 78.50 290 ASN A C 1
ATOM 2090 O O . ASN A 1 290 ? -11.255 18.840 -7.722 1.00 78.50 290 ASN A O 1
ATOM 2094 N N . CYS A 1 291 ? -9.033 19.122 -7.756 1.00 76.44 291 CYS A N 1
ATOM 2095 C CA . CYS A 1 291 ? -8.813 18.448 -6.487 1.00 76.44 291 CYS A CA 1
ATOM 2096 C C . CYS A 1 291 ? -9.099 19.397 -5.334 1.00 76.44 291 CYS A C 1
ATOM 2098 O O . CYS A 1 291 ? -8.301 20.270 -4.995 1.00 76.44 291 CYS A O 1
ATOM 2100 N N . VAL A 1 292 ? -10.244 19.206 -4.699 1.00 74.69 292 VAL A N 1
ATOM 2101 C CA . VAL A 1 292 ? -10.603 19.880 -3.454 1.00 74.69 292 VAL A CA 1
ATOM 2102 C C . VAL A 1 292 ? -10.232 18.981 -2.279 1.00 74.69 292 VAL A C 1
ATOM 2104 O O . VAL A 1 292 ? -10.316 17.759 -2.414 1.00 74.69 292 VAL A O 1
ATOM 2107 N N . PRO A 1 293 ? -9.800 19.530 -1.132 1.00 75.06 293 PRO A N 1
ATOM 2108 C CA . PRO A 1 293 ? -9.600 18.726 0.065 1.00 75.06 293 PRO A CA 1
ATOM 2109 C C . PRO A 1 293 ? -10.851 17.886 0.348 1.00 75.06 293 PRO A C 1
ATOM 2111 O O . PRO A 1 293 ? -11.964 18.397 0.210 1.00 75.06 293 PRO A O 1
ATOM 2114 N N . ILE A 1 294 ? -10.679 16.611 0.709 1.00 64.38 294 ILE A N 1
ATOM 2115 C CA . ILE A 1 294 ? -11.775 15.709 1.077 1.00 64.38 294 ILE A CA 1
ATOM 2116 C C . ILE A 1 294 ? -12.499 16.387 2.235 1.00 64.38 294 ILE A C 1
ATOM 2118 O O . ILE A 1 294 ? -11.989 16.456 3.353 1.00 64.38 294 ILE A O 1
ATOM 2122 N N . GLY A 1 295 ? -13.664 16.959 1.943 1.00 60.25 295 GLY A N 1
ATOM 2123 C CA . GLY A 1 295 ? -14.512 17.628 2.916 1.00 60.25 295 GLY A CA 1
ATOM 2124 C C . GLY A 1 295 ? -15.146 16.605 3.849 1.00 60.25 295 GLY A C 1
ATOM 2125 O O . GLY A 1 295 ? -16.299 16.245 3.646 1.00 60.25 295 GLY A O 1
ATOM 2126 N N . ASN A 1 296 ? -14.346 16.107 4.791 1.00 62.41 296 ASN A N 1
ATOM 2127 C CA . ASN A 1 296 ? -14.636 15.423 6.056 1.00 62.41 296 ASN A CA 1
ATOM 2128 C C . ASN A 1 296 ? -13.552 14.373 6.290 1.00 62.41 296 ASN A C 1
ATOM 2130 O O . ASN A 1 296 ? -13.801 13.171 6.204 1.00 62.41 296 ASN A O 1
ATOM 2134 N N . ASP A 1 297 ? -12.346 14.835 6.608 1.00 65.81 297 ASP A N 1
ATOM 2135 C CA . ASP A 1 297 ? -11.521 14.035 7.496 1.00 65.81 297 ASP A CA 1
ATOM 2136 C C . ASP A 1 297 ? -12.131 14.148 8.894 1.00 65.81 297 ASP A C 1
ATOM 2138 O O . ASP A 1 297 ? -12.044 15.190 9.545 1.00 65.81 297 ASP A O 1
ATOM 2142 N N . VAL A 1 298 ? -12.847 13.104 9.310 1.00 76.25 298 VAL A N 1
ATOM 2143 C CA . VAL A 1 298 ? -13.491 13.086 10.630 1.00 76.25 298 VAL A CA 1
ATOM 2144 C C . VAL A 1 298 ? -12.479 12.964 11.766 1.00 76.25 298 VAL A C 1
ATOM 2146 O O . VAL A 1 298 ? -12.871 13.178 12.910 1.00 76.25 298 VAL A O 1
ATOM 2149 N N . CYS A 1 299 ? -11.206 12.656 11.476 1.00 80.25 299 CYS A N 1
ATOM 2150 C CA . CYS A 1 299 ? -10.158 12.475 12.479 1.00 80.25 299 CYS A CA 1
ATOM 2151 C C . CYS A 1 299 ? -8.830 13.181 12.126 1.00 80.25 299 CYS A C 1
ATOM 2153 O O . CYS A 1 299 ? -7.803 12.517 11.994 1.00 80.25 299 CYS A O 1
ATOM 2155 N N . PRO A 1 300 ? -8.785 14.527 12.107 1.00 78.50 300 PRO A N 1
ATOM 2156 C CA . PRO A 1 300 ? -7.619 15.307 11.658 1.00 78.50 300 PRO A CA 1
ATOM 2157 C C . PRO A 1 300 ? -6.300 15.058 12.416 1.00 78.50 300 PRO A C 1
ATOM 2159 O O . PRO A 1 300 ? -5.235 15.515 12.002 1.00 78.50 300 PRO A O 1
ATOM 2162 N N . ASN A 1 301 ? -6.355 14.383 13.564 1.00 79.94 301 ASN A N 1
ATOM 2163 C CA . ASN A 1 301 ? -5.222 14.061 14.427 1.00 79.94 301 ASN A CA 1
ATOM 2164 C C . ASN A 1 301 ? -4.631 12.653 14.196 1.00 79.94 301 ASN A C 1
ATOM 2166 O O . ASN A 1 301 ? -3.730 12.253 14.938 1.00 79.94 301 ASN A O 1
ATOM 2170 N N . ILE A 1 302 ? -5.113 11.898 13.204 1.00 78.12 302 ILE A N 1
ATOM 2171 C CA . ILE A 1 302 ? -4.613 10.567 12.826 1.00 78.12 302 ILE A CA 1
ATOM 2172 C C . ILE A 1 302 ? -3.961 10.656 11.442 1.00 78.12 302 ILE A C 1
ATOM 2174 O O . ILE A 1 302 ? -4.403 11.405 10.581 1.00 78.12 302 ILE A O 1
ATOM 2178 N N . GLN A 1 303 ? -2.875 9.911 11.204 1.00 71.19 303 GLN A N 1
ATOM 2179 C CA . GLN A 1 303 ? -2.246 9.910 9.880 1.00 71.19 303 GLN A CA 1
ATOM 2180 C C . GLN A 1 303 ? -3.131 9.234 8.820 1.00 71.19 303 GLN A C 1
ATOM 2182 O O . GLN A 1 303 ? -3.592 8.108 9.002 1.00 71.19 303 GLN A O 1
ATOM 2187 N N . GLY A 1 304 ? -3.279 9.900 7.672 1.00 68.88 304 GLY A N 1
ATOM 2188 C CA . GLY A 1 304 ? -4.169 9.489 6.581 1.00 68.88 304 GLY A CA 1
ATOM 2189 C C . GLY A 1 304 ? -5.521 10.198 6.664 1.00 68.88 304 GLY A C 1
ATOM 2190 O O . GLY A 1 304 ? -5.740 10.968 7.582 1.00 68.88 304 GLY A O 1
ATOM 2191 N N . VAL A 1 305 ? -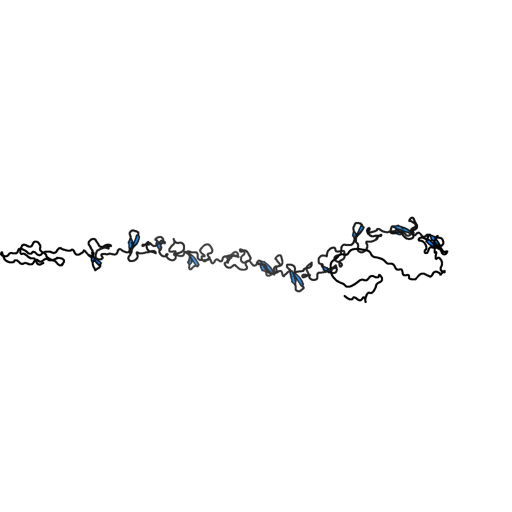6.422 9.939 5.716 1.00 70.44 305 VAL A N 1
ATOM 2192 C CA . VAL A 1 305 ? -7.767 10.544 5.700 1.00 70.44 305 VAL A CA 1
ATOM 2193 C C . VAL A 1 305 ? -8.775 9.536 6.220 1.00 70.44 305 VAL A C 1
ATOM 2195 O O . VAL A 1 305 ? -8.866 8.432 5.675 1.00 70.44 305 VAL A O 1
ATOM 2198 N N . GLN A 1 306 ? -9.553 9.903 7.235 1.00 69.81 306 GLN A N 1
ATOM 2199 C CA . GLN A 1 306 ? -10.606 9.048 7.765 1.00 69.81 306 GLN A CA 1
ATOM 2200 C C . GLN A 1 306 ? -11.956 9.522 7.237 1.00 69.81 306 GLN A C 1
ATOM 2202 O O . GLN A 1 306 ? -12.411 10.617 7.540 1.00 69.81 306 GLN A O 1
ATOM 2207 N N . THR A 1 307 ? -12.627 8.673 6.461 1.00 72.69 307 THR A N 1
ATOM 2208 C CA . THR A 1 307 ? -13.996 8.933 5.986 1.00 72.69 307 THR A CA 1
ATOM 2209 C C . THR A 1 307 ? -15.060 8.550 7.023 1.00 72.69 307 THR A C 1
ATOM 2211 O O . THR A 1 307 ? -16.225 8.917 6.887 1.00 72.69 307 THR A O 1
ATOM 2214 N N . THR A 1 308 ? -14.664 7.829 8.078 1.00 75.81 308 THR A N 1
ATOM 2215 C CA . THR A 1 308 ? -15.480 7.426 9.234 1.00 75.81 308 THR A CA 1
ATOM 2216 C C . THR A 1 308 ? -14.619 7.418 10.497 1.00 75.81 308 THR A C 1
ATOM 2218 O O . THR A 1 308 ? -13.433 7.106 10.406 1.00 75.81 308 THR A O 1
ATOM 2221 N N . VAL A 1 309 ? -15.201 7.691 11.671 1.00 74.19 309 VAL A N 1
ATOM 2222 C CA . VAL A 1 309 ? -14.476 7.616 12.953 1.00 74.19 309 VAL A CA 1
ATOM 2223 C C . VAL A 1 309 ? -13.970 6.177 13.165 1.00 74.19 309 VAL A C 1
ATOM 2225 O O . VAL A 1 309 ? -14.795 5.257 13.149 1.00 74.19 309 VAL A O 1
ATOM 2228 N N . PRO A 1 310 ? -12.649 5.945 13.329 1.00 78.69 310 PRO A N 1
ATOM 2229 C CA . PRO A 1 310 ? -12.093 4.625 13.595 1.00 78.69 310 PRO A CA 1
ATOM 2230 C C . PRO A 1 310 ? -12.754 3.955 14.796 1.00 78.69 310 PRO A C 1
ATOM 2232 O O . PRO A 1 310 ? -13.173 4.610 15.753 1.00 78.69 310 PRO A O 1
ATOM 2235 N N . GLN A 1 311 ? -12.844 2.627 14.751 1.00 73.69 311 GLN A N 1
ATOM 2236 C CA . GLN A 1 311 ? -13.501 1.855 15.797 1.00 73.69 311 GLN A CA 1
ATOM 2237 C C . GLN A 1 311 ? -12.870 2.142 17.168 1.00 73.69 311 GLN A C 1
ATOM 2239 O O . GLN A 1 311 ? -11.666 1.990 17.356 1.00 73.69 311 GLN A O 1
ATOM 2244 N N . GLY A 1 312 ? -13.709 2.548 18.122 1.00 68.31 312 GLY A N 1
ATOM 2245 C CA . GLY A 1 312 ? -13.293 2.904 19.476 1.00 68.31 312 GLY A CA 1
ATOM 2246 C C . GLY A 1 312 ? -12.762 4.326 19.648 1.00 68.31 312 GLY A C 1
ATOM 2247 O O . GLY A 1 312 ? -12.176 4.638 20.677 1.00 68.31 312 GLY A O 1
ATOM 2248 N N . MET A 1 313 ? -12.984 5.213 18.684 1.00 77.44 313 MET A N 1
ATOM 2249 C CA . MET A 1 313 ? -12.719 6.643 18.838 1.00 77.44 313 MET A CA 1
ATOM 2250 C C . MET A 1 313 ? -14.018 7.453 18.862 1.00 77.44 313 MET A C 1
ATOM 2252 O O . MET A 1 313 ? -15.064 6.996 18.401 1.00 77.44 313 MET A O 1
ATOM 2256 N N . VAL A 1 314 ? -13.953 8.656 19.430 1.00 78.00 314 VAL A N 1
ATOM 2257 C CA . VAL A 1 314 ? -15.016 9.672 19.398 1.00 78.00 314 VAL A CA 1
ATOM 2258 C C . VAL A 1 314 ? -14.411 11.017 19.013 1.00 78.00 314 VAL A C 1
ATOM 2260 O O . VAL A 1 314 ? -13.228 11.254 19.246 1.00 78.00 314 VAL A O 1
ATOM 2263 N N . ILE A 1 315 ? -15.228 11.900 18.442 1.00 74.50 315 ILE A N 1
ATOM 2264 C CA . ILE A 1 315 ? -14.809 13.255 18.070 1.00 74.50 315 ILE A CA 1
ATOM 2265 C C . ILE A 1 315 ? -14.940 14.161 19.303 1.00 74.50 315 ILE A C 1
ATOM 2267 O O . ILE A 1 315 ? -16.017 14.243 19.898 1.00 74.50 315 ILE A O 1
ATOM 2271 N N . ASP A 1 316 ? -13.851 14.812 19.708 1.00 72.81 316 ASP A N 1
ATOM 2272 C CA . ASP A 1 316 ? -13.850 15.800 20.787 1.00 72.81 316 ASP A CA 1
ATOM 2273 C C . ASP A 1 316 ? -14.462 17.146 20.340 1.00 72.81 316 ASP A C 1
ATOM 2275 O O . ASP A 1 316 ? -14.812 17.362 19.180 1.00 72.81 316 ASP A O 1
ATOM 2279 N N . GLN A 1 317 ? -14.590 18.097 21.266 1.00 71.56 317 GLN A N 1
ATOM 2280 C CA . GLN A 1 317 ? -15.120 19.439 20.973 1.00 71.56 317 GLN A CA 1
ATOM 2281 C C . GLN A 1 317 ? -14.272 20.257 19.975 1.00 71.56 317 GLN A C 1
ATOM 2283 O O . GLN A 1 317 ? -14.750 21.261 19.450 1.00 71.56 317 GLN A O 1
ATOM 2288 N N . ASN A 1 318 ? -13.027 19.843 19.727 1.00 73.50 318 ASN A N 1
ATOM 2289 C CA . ASN A 1 318 ? -12.097 20.473 18.795 1.00 73.50 318 ASN A CA 1
ATOM 2290 C C . ASN A 1 318 ? -12.087 19.767 17.427 1.00 73.50 318 ASN A C 1
ATOM 2292 O O . ASN A 1 318 ? -11.323 20.170 16.551 1.00 73.50 318 ASN A O 1
ATOM 2296 N N . GLY A 1 319 ? -12.918 18.737 17.232 1.00 71.31 319 GLY A N 1
ATOM 2297 C CA . GLY A 1 319 ? -12.997 17.982 15.986 1.00 71.31 319 GLY A CA 1
ATOM 2298 C C . GLY A 1 319 ? -11.945 16.878 15.839 1.00 71.31 319 GLY A C 1
ATOM 2299 O O . GLY A 1 319 ? -11.828 16.331 14.751 1.00 71.31 319 GLY A O 1
ATOM 2300 N N . ASN A 1 320 ? -11.190 16.536 16.891 1.00 79.88 320 ASN A N 1
ATOM 2301 C CA . ASN A 1 320 ? -10.179 15.474 16.857 1.00 79.88 320 ASN A CA 1
ATOM 2302 C C . ASN A 1 320 ? -10.756 14.129 17.310 1.00 79.88 320 ASN A C 1
ATOM 2304 O O . ASN A 1 320 ? -11.541 14.070 18.255 1.00 79.88 320 ASN A O 1
ATOM 2308 N N . CYS A 1 321 ? -10.294 13.032 16.711 1.00 80.88 321 CYS A N 1
ATOM 2309 C CA . CYS A 1 321 ? -10.620 11.683 17.159 1.00 80.88 321 CYS A CA 1
ATOM 2310 C C . CYS A 1 321 ? -9.719 11.258 18.309 1.00 80.88 321 CYS A C 1
ATOM 2312 O O . CYS A 1 321 ? -8.552 10.903 18.132 1.00 80.88 321 CYS A O 1
ATOM 2314 N N . ILE A 1 322 ? -10.278 11.275 19.505 1.00 77.94 322 ILE A N 1
ATOM 2315 C CA . ILE A 1 322 ? -9.650 10.730 20.703 1.00 77.94 322 ILE A CA 1
ATOM 2316 C C . ILE A 1 322 ? -10.174 9.309 20.931 1.00 77.94 322 ILE A C 1
ATOM 2318 O O . ILE A 1 322 ? -11.268 8.988 20.456 1.00 77.94 322 ILE A O 1
ATOM 2322 N N . PRO A 1 323 ? -9.439 8.439 21.647 1.00 76.38 323 PRO A N 1
ATOM 2323 C CA . PRO A 1 323 ? -10.025 7.215 22.176 1.00 76.38 323 PRO A CA 1
ATOM 2324 C C . PRO A 1 323 ? -11.367 7.555 22.822 1.00 76.38 323 PRO A C 1
ATOM 2326 O O . PRO A 1 323 ? -11.454 8.501 23.612 1.00 76.38 323 PRO A O 1
ATOM 2329 N N . GLY A 1 324 ? -12.421 6.847 22.413 1.00 67.12 324 GLY A N 1
ATOM 2330 C CA . GLY A 1 324 ? -13.742 7.012 22.995 1.00 67.12 324 GLY A CA 1
ATOM 2331 C C . GLY A 1 324 ? -13.613 6.919 24.499 1.00 67.12 324 GLY A C 1
ATOM 2332 O O . GLY A 1 324 ? -12.829 6.100 24.967 1.00 67.12 324 GLY A O 1
ATOM 2333 N N . ASN A 1 325 ? -14.302 7.804 25.226 1.00 68.56 325 ASN A N 1
ATOM 2334 C CA . ASN A 1 325 ? -14.308 7.799 26.684 1.00 68.56 325 ASN A CA 1
ATOM 2335 C C . ASN A 1 325 ? -14.748 6.411 27.151 1.00 68.56 325 ASN A C 1
ATOM 2337 O O . ASN A 1 325 ? -15.943 6.122 27.196 1.00 68.56 325 ASN A O 1
ATOM 2341 N N . ASP A 1 326 ? -13.759 5.557 27.385 1.00 74.12 326 ASP A N 1
ATOM 2342 C CA . ASP A 1 326 ? -13.961 4.150 27.620 1.00 74.12 326 ASP A CA 1
ATOM 2343 C C . ASP A 1 326 ? -14.374 4.014 29.067 1.00 74.12 326 ASP A C 1
ATOM 2345 O O . ASP A 1 326 ? -13.564 4.137 29.987 1.00 74.12 326 ASP A O 1
ATOM 2349 N N . VAL A 1 327 ? -15.677 3.849 29.264 1.00 82.69 327 VAL A N 1
ATOM 2350 C CA . VAL A 1 327 ? -16.230 3.781 30.611 1.00 82.69 327 VAL A CA 1
ATOM 2351 C C . VAL A 1 327 ? -15.853 2.478 31.318 1.00 82.69 327 VAL A C 1
ATOM 2353 O O . VAL A 1 327 ? -16.098 2.377 32.517 1.00 82.69 327 VAL A O 1
ATOM 2356 N N . CYS A 1 328 ? -15.265 1.502 30.608 1.00 86.50 328 CYS A N 1
ATOM 2357 C CA . CYS A 1 328 ? -14.859 0.208 31.151 1.00 86.50 328 CYS A CA 1
ATOM 2358 C C . CYS A 1 328 ? -13.450 -0.232 30.687 1.00 86.50 328 CYS A C 1
ATOM 2360 O O . CYS A 1 328 ? -13.326 -1.243 29.998 1.00 86.50 328 CYS A O 1
ATOM 2362 N N . PRO A 1 329 ? -12.362 0.415 31.148 1.00 82.88 329 PRO A N 1
ATOM 2363 C CA . PRO A 1 329 ? -10.992 0.149 30.673 1.00 82.88 329 PRO A CA 1
ATOM 2364 C C . PRO A 1 329 ? -10.482 -1.295 30.853 1.00 82.88 329 PRO A C 1
ATOM 2366 O O . PRO A 1 329 ? -9.443 -1.676 30.315 1.00 82.88 329 PRO A O 1
ATOM 2369 N N . ASN A 1 330 ? -11.173 -2.102 31.660 1.00 85.38 330 ASN A N 1
ATOM 2370 C CA . ASN A 1 330 ? -10.859 -3.499 31.943 1.00 85.38 330 ASN A CA 1
ATOM 2371 C C . ASN A 1 330 ? -11.577 -4.507 31.021 1.00 85.38 330 ASN A C 1
ATOM 2373 O O . ASN A 1 330 ? -11.410 -5.715 31.211 1.00 85.38 330 ASN A O 1
ATOM 2377 N N . ILE A 1 331 ? -12.374 -4.049 30.050 1.00 82.88 331 ILE A N 1
ATOM 2378 C CA . ILE A 1 331 ? -13.085 -4.880 29.069 1.00 82.88 331 ILE A CA 1
ATOM 2379 C C . ILE A 1 331 ? -12.514 -4.597 27.672 1.00 82.88 331 ILE A C 1
ATOM 2381 O O . ILE A 1 331 ? -12.152 -3.478 27.343 1.00 82.88 331 ILE A O 1
ATOM 2385 N N . GLY A 1 332 ? -12.374 -5.629 26.834 1.00 77.00 332 GLY A N 1
ATOM 2386 C CA . GLY A 1 332 ? -11.798 -5.465 25.495 1.00 77.00 332 GLY A CA 1
ATOM 2387 C C . GLY A 1 332 ? -12.677 -4.626 24.554 1.00 77.00 332 GLY A C 1
ATOM 2388 O O . GLY A 1 332 ? -13.884 -4.851 24.462 1.00 77.00 332 GLY A O 1
ATOM 2389 N N . GLY A 1 333 ? -12.054 -3.722 23.793 1.00 76.06 333 GLY A N 1
ATOM 2390 C CA . GLY A 1 333 ? -12.738 -2.744 22.933 1.00 76.06 333 GLY A CA 1
ATOM 2391 C C . GLY A 1 333 ? -13.009 -1.435 23.677 1.00 76.06 333 GLY A C 1
ATOM 2392 O O . GLY A 1 333 ? -12.607 -1.305 24.819 1.00 76.06 333 GLY A O 1
ATOM 2393 N N . VAL A 1 334 ? -13.699 -0.478 23.053 1.00 77.62 334 VAL A N 1
ATOM 2394 C CA . VAL A 1 334 ? -14.068 0.794 23.704 1.00 77.62 334 VAL A CA 1
ATOM 2395 C C . VAL A 1 334 ? -15.555 0.800 24.012 1.00 77.62 334 VAL A C 1
ATOM 2397 O O . VAL A 1 334 ? -16.375 0.599 23.110 1.00 77.62 334 VAL A O 1
ATOM 2400 N N . GLN A 1 335 ? -15.910 1.022 25.275 1.00 76.62 335 GLN A N 1
ATOM 2401 C CA . GLN A 1 335 ? -17.294 1.073 25.722 1.00 76.62 335 GLN A CA 1
ATOM 2402 C C . GLN A 1 335 ? -17.734 2.526 25.863 1.00 76.62 335 GLN A C 1
ATOM 2404 O O . GLN A 1 335 ? -17.222 3.278 26.682 1.00 76.62 335 GLN A O 1
ATOM 2409 N N . THR A 1 336 ? -18.736 2.924 25.084 1.00 78.00 336 THR A N 1
ATOM 2410 C CA . THR A 1 336 ? -19.338 4.263 25.189 1.00 78.00 336 THR A CA 1
ATOM 2411 C C . THR A 1 336 ? -20.412 4.346 26.280 1.00 78.00 336 THR A C 1
ATOM 2413 O O . THR A 1 336 ? -20.882 5.432 26.605 1.00 78.00 336 THR A O 1
ATOM 2416 N N . THR A 1 337 ? -20.830 3.203 26.834 1.00 81.69 337 THR A N 1
ATOM 2417 C CA . THR A 1 337 ? -21.833 3.059 27.903 1.00 81.69 337 THR A CA 1
ATOM 2418 C C . 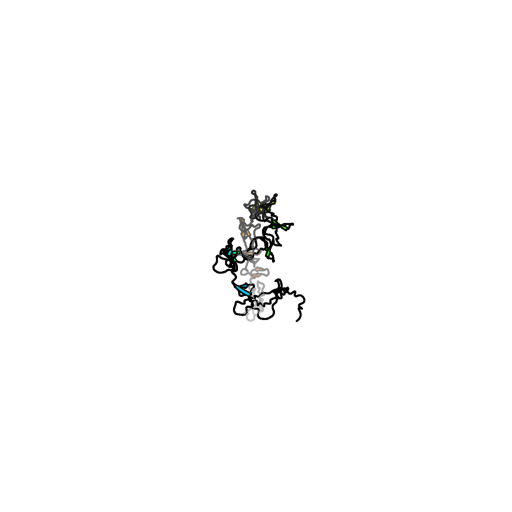THR A 1 337 ? -21.494 1.854 28.778 1.00 81.69 337 THR A C 1
ATOM 2420 O O . THR A 1 337 ? -20.943 0.881 28.264 1.00 81.69 337 THR A O 1
ATOM 2423 N N . ILE A 1 338 ? -21.869 1.877 30.064 1.00 82.12 338 ILE A N 1
ATOM 2424 C CA . ILE A 1 338 ? -21.639 0.750 30.985 1.00 82.12 338 ILE A CA 1
ATOM 2425 C C . ILE A 1 338 ? -22.434 -0.470 30.477 1.00 82.12 338 ILE A C 1
ATOM 2427 O O . ILE A 1 338 ? -23.653 -0.354 30.308 1.00 82.12 338 ILE A O 1
ATOM 2431 N N . PRO A 1 339 ? -21.791 -1.624 30.209 1.00 86.19 339 PRO A N 1
ATOM 2432 C CA . PRO A 1 339 ? -22.474 -2.847 29.804 1.00 86.19 339 PRO A CA 1
ATOM 2433 C C . PRO A 1 339 ? -23.565 -3.268 30.796 1.00 86.19 339 PRO A C 1
ATOM 2435 O O . PRO A 1 339 ? -23.462 -3.047 32.003 1.00 86.19 339 PRO A O 1
ATOM 2438 N N . ALA A 1 340 ? -24.621 -3.905 30.285 1.00 83.56 340 ALA A N 1
ATOM 2439 C CA . ALA A 1 340 ? -25.746 -4.339 31.107 1.00 83.56 340 ALA A CA 1
ATOM 2440 C C . ALA A 1 340 ? -25.290 -5.269 32.249 1.00 83.56 340 ALA A C 1
ATOM 2442 O O . ALA A 1 340 ? -24.555 -6.228 32.022 1.00 83.56 340 ALA A O 1
ATOM 2443 N N . GLY A 1 341 ? -25.750 -4.989 33.474 1.00 81.75 341 GLY A N 1
ATOM 2444 C CA . GLY A 1 341 ? -25.396 -5.763 34.670 1.00 81.75 341 GLY A CA 1
ATOM 2445 C C . GLY A 1 341 ? -24.061 -5.382 35.320 1.00 81.75 341 GLY A C 1
ATOM 2446 O O . GLY A 1 341 ? -23.623 -6.083 36.230 1.00 81.75 341 GLY A O 1
ATOM 2447 N N . MET A 1 342 ? -23.422 -4.291 34.887 1.00 87.06 342 MET A N 1
ATOM 2448 C CA . MET A 1 342 ? -22.180 -3.781 35.476 1.00 87.06 342 MET A CA 1
ATOM 2449 C C . MET A 1 342 ? -22.352 -2.400 36.118 1.00 87.06 342 MET A C 1
ATOM 2451 O O . MET A 1 342 ? -23.290 -1.663 35.815 1.00 87.06 342 MET A O 1
ATOM 2455 N N . VAL A 1 343 ? -21.426 -2.058 37.014 1.00 87.38 343 VAL A N 1
ATOM 2456 C CA . VAL A 1 343 ? -21.260 -0.742 37.650 1.00 87.38 343 VAL A CA 1
ATOM 2457 C C . VAL A 1 343 ? -19.777 -0.359 37.648 1.00 87.38 343 VAL A C 1
ATOM 2459 O O . VAL A 1 343 ? -18.919 -1.236 37.556 1.00 87.38 343 VAL A O 1
ATOM 2462 N N . ILE A 1 344 ? -19.467 0.935 37.749 1.00 84.94 344 ILE A N 1
ATOM 2463 C CA . ILE A 1 344 ? -18.083 1.430 37.824 1.00 84.94 344 ILE A CA 1
ATOM 2464 C C . ILE A 1 344 ? -17.605 1.384 39.283 1.00 84.94 344 ILE A C 1
ATOM 2466 O O . ILE A 1 344 ? -18.290 1.893 40.173 1.00 84.94 344 ILE A O 1
ATOM 2470 N N . ASP A 1 345 ? -16.449 0.768 39.534 1.00 83.94 345 ASP A N 1
ATOM 2471 C CA . ASP A 1 345 ? -15.799 0.748 40.846 1.00 83.94 345 ASP A CA 1
ATOM 2472 C C . ASP A 1 345 ? -15.057 2.069 41.153 1.00 83.94 345 ASP A C 1
ATOM 2474 O O . ASP A 1 345 ? -14.966 2.981 40.334 1.00 83.94 345 ASP A O 1
ATOM 2478 N N . GLN A 1 346 ? -14.492 2.191 42.356 1.00 86.06 346 GLN A N 1
ATOM 2479 C CA . GLN A 1 346 ? -13.740 3.388 42.767 1.00 86.06 346 GLN A CA 1
ATOM 2480 C C . GLN A 1 346 ? -12.457 3.641 41.945 1.00 86.06 346 GLN A C 1
ATOM 2482 O O . GLN A 1 346 ? -11.900 4.736 42.004 1.00 86.06 346 GLN A O 1
ATOM 2487 N N . ASN A 1 347 ? -11.984 2.637 41.201 1.00 83.19 347 ASN A N 1
ATOM 2488 C CA . ASN A 1 347 ? -10.801 2.705 40.350 1.00 83.19 347 ASN A CA 1
ATOM 2489 C C . ASN A 1 347 ? -11.162 3.022 38.887 1.00 83.19 347 ASN A C 1
ATOM 2491 O O . ASN A 1 347 ? -10.260 3.114 38.056 1.00 83.19 347 ASN A O 1
ATOM 2495 N N . GLY A 1 348 ? -12.450 3.195 38.564 1.00 80.38 348 GLY A N 1
ATOM 2496 C CA . GLY A 1 348 ? -12.916 3.481 37.209 1.00 80.38 348 GLY A CA 1
ATOM 2497 C C . GLY A 1 348 ? -13.102 2.246 36.322 1.00 80.38 348 GLY A C 1
ATOM 2498 O O . GLY A 1 348 ? -13.263 2.409 35.119 1.00 80.38 348 GLY A O 1
ATOM 2499 N N . ASN A 1 349 ? -13.088 1.028 36.878 1.00 87.62 349 ASN A N 1
ATOM 2500 C CA . ASN A 1 349 ? -13.300 -0.214 36.127 1.00 87.62 349 ASN A CA 1
ATOM 2501 C C . ASN A 1 349 ? -14.753 -0.686 36.209 1.00 87.62 349 ASN A C 1
ATOM 2503 O O . ASN A 1 349 ? -15.414 -0.513 37.232 1.00 87.62 349 ASN A O 1
ATOM 2507 N N . CYS A 1 350 ? -15.231 -1.376 35.174 1.00 89.31 350 CYS A N 1
ATOM 2508 C CA . CYS A 1 350 ? -16.548 -2.002 35.197 1.00 89.31 350 CYS A CA 1
ATOM 2509 C C . CYS A 1 350 ? -16.495 -3.371 35.870 1.00 89.31 350 CYS A C 1
ATOM 2511 O O . CYS A 1 350 ? -15.803 -4.288 35.424 1.00 89.31 350 CYS A O 1
ATOM 2513 N N . VAL A 1 351 ? -17.264 -3.511 36.943 1.00 88.50 351 VAL A N 1
ATOM 2514 C CA . VAL A 1 351 ? -17.429 -4.744 37.716 1.00 88.50 351 VAL A CA 1
ATOM 2515 C C . VAL A 1 351 ? -18.896 -5.160 37.707 1.00 88.50 351 VAL A C 1
ATOM 2517 O O . VAL A 1 351 ? -19.778 -4.344 37.445 1.00 88.50 351 VAL A O 1
ATOM 2520 N N . ALA A 1 352 ? -19.180 -6.434 37.975 1.00 87.50 352 ALA A N 1
ATOM 2521 C CA . ALA A 1 352 ? -20.559 -6.903 38.089 1.00 87.50 352 ALA A CA 1
ATOM 2522 C C . ALA A 1 352 ? -21.313 -6.101 39.164 1.00 87.50 352 ALA A C 1
ATOM 2524 O O . ALA A 1 352 ? -20.771 -5.832 40.239 1.00 87.50 352 ALA A O 1
ATOM 2525 N N . ALA A 1 353 ? -22.559 -5.723 38.869 1.00 80.56 353 ALA A N 1
ATOM 2526 C CA . ALA A 1 353 ? -23.402 -5.025 39.825 1.00 80.56 353 ALA A CA 1
ATOM 2527 C C . ALA A 1 353 ? -23.549 -5.870 41.105 1.00 80.56 353 ALA A C 1
ATOM 2529 O O . ALA A 1 353 ? -23.775 -7.083 41.007 1.00 80.56 353 ALA A O 1
ATOM 2530 N N . PRO A 1 354 ? -23.421 -5.263 42.300 1.00 77.06 354 PRO A N 1
ATOM 2531 C CA . PRO A 1 354 ? -23.626 -5.977 43.549 1.00 77.06 354 PRO A CA 1
ATOM 2532 C C . PRO A 1 354 ? -25.002 -6.644 43.540 1.00 77.06 354 PRO A C 1
ATOM 2534 O O . PRO A 1 354 ? -26.020 -5.999 43.291 1.00 77.06 354 PRO A O 1
ATOM 2537 N N . THR A 1 355 ? -25.020 -7.956 43.765 1.00 81.12 355 THR A N 1
ATOM 2538 C CA . THR A 1 355 ? -26.264 -8.723 43.839 1.00 81.12 355 THR A CA 1
ATOM 2539 C C . THR A 1 355 ? -26.903 -8.459 45.191 1.00 81.12 355 THR A C 1
ATOM 2541 O O . THR A 1 355 ? -26.244 -8.621 46.216 1.00 81.12 355 THR A O 1
ATOM 2544 N N . ASP A 1 356 ? -28.162 -8.030 45.185 1.00 85.38 356 ASP A N 1
ATOM 2545 C CA . ASP A 1 356 ? -28.907 -7.806 46.416 1.00 85.38 356 ASP A CA 1
ATOM 2546 C C . ASP A 1 356 ? -29.323 -9.149 47.019 1.00 85.38 356 ASP A C 1
ATOM 2548 O O . ASP A 1 356 ? -30.149 -9.867 46.452 1.00 85.38 356 ASP A O 1
ATOM 2552 N N . VAL A 1 357 ? -28.723 -9.504 48.153 1.00 89.88 357 VAL A N 1
ATOM 2553 C CA . VAL A 1 357 ? -29.045 -10.737 48.877 1.00 89.88 357 VAL A CA 1
ATOM 2554 C C . VAL A 1 357 ? -30.302 -10.600 49.742 1.00 89.88 357 VAL A C 1
ATOM 2556 O O . VAL A 1 357 ? -30.748 -11.603 50.292 1.00 89.88 357 VAL A O 1
ATOM 2559 N N . CYS A 1 358 ? -30.880 -9.396 49.860 1.00 91.81 358 CYS A N 1
ATOM 2560 C CA . CYS A 1 358 ? -32.077 -9.121 50.659 1.00 91.81 358 CYS A CA 1
ATOM 2561 C C . CYS A 1 358 ? -33.100 -8.238 49.911 1.00 91.81 358 CYS A C 1
ATOM 2563 O O . CYS A 1 358 ? -33.317 -7.090 50.308 1.00 91.81 358 CYS A O 1
ATOM 2565 N N . PRO A 1 359 ? -33.807 -8.763 48.889 1.00 88.62 359 PRO A N 1
ATOM 2566 C CA . PRO A 1 359 ? -34.684 -7.964 48.018 1.00 88.62 359 PRO A CA 1
ATOM 2567 C C . PRO A 1 359 ? -35.852 -7.255 48.726 1.00 88.62 359 PRO A C 1
ATOM 2569 O O . PRO A 1 359 ? -36.471 -6.348 48.173 1.00 88.62 359 PRO A O 1
ATOM 2572 N N . ASN A 1 360 ? -36.198 -7.689 49.939 1.00 90.75 360 ASN A N 1
ATOM 2573 C CA . ASN A 1 360 ? -37.270 -7.131 50.759 1.00 90.75 360 ASN A CA 1
ATOM 2574 C C . ASN A 1 360 ? -36.834 -5.955 51.652 1.00 90.75 360 ASN A C 1
ATOM 2576 O O . ASN A 1 360 ? -37.667 -5.413 52.382 1.00 90.75 360 ASN A O 1
ATOM 2580 N N . ILE A 1 361 ? -35.556 -5.567 51.632 1.00 90.56 361 ILE A N 1
ATOM 2581 C CA . ILE A 1 361 ? -35.017 -4.445 52.408 1.00 90.56 361 ILE A CA 1
ATOM 2582 C C . ILE A 1 361 ? -34.729 -3.280 51.462 1.00 90.56 361 ILE A C 1
ATOM 2584 O O . ILE A 1 361 ? -34.261 -3.463 50.345 1.00 90.56 361 ILE A O 1
ATOM 2588 N N . GLN A 1 362 ? -35.014 -2.051 51.897 1.00 86.44 362 GLN A N 1
ATOM 2589 C CA . GLN A 1 362 ? -34.723 -0.873 51.085 1.00 86.44 362 GLN A CA 1
ATOM 2590 C C . GLN A 1 362 ? -33.203 -0.697 50.906 1.00 86.44 362 GLN A C 1
ATOM 2592 O O . GLN A 1 362 ? -32.473 -0.509 51.880 1.00 86.44 362 GLN A O 1
ATOM 2597 N N . GLY A 1 363 ? -32.757 -0.677 49.649 1.00 82.81 363 GLY A N 1
ATOM 2598 C CA . GLY A 1 363 ? -31.351 -0.526 49.260 1.00 82.81 363 GLY A CA 1
ATOM 2599 C C . GLY A 1 363 ? -30.668 -1.867 48.978 1.00 82.81 363 GLY A C 1
ATOM 2600 O O . GLY A 1 363 ? -31.120 -2.903 49.442 1.00 82.81 363 GLY A O 1
ATOM 2601 N N . THR A 1 364 ? -29.576 -1.835 48.212 1.00 84.88 364 THR A N 1
ATOM 2602 C CA . THR A 1 364 ? -28.834 -3.037 47.801 1.00 84.88 364 THR A CA 1
ATOM 2603 C C . THR A 1 364 ? -28.003 -3.599 48.946 1.00 84.88 364 THR A C 1
ATOM 2605 O O . THR A 1 364 ? -27.064 -2.937 49.393 1.00 84.88 364 THR A O 1
ATOM 2608 N N . GLN A 1 365 ? -28.283 -4.835 49.361 1.00 85.50 365 GLN A N 1
ATOM 2609 C CA . GLN A 1 365 ? -27.514 -5.520 50.397 1.00 85.50 365 GLN A CA 1
ATOM 2610 C C . GLN A 1 365 ? -26.566 -6.534 49.775 1.00 85.50 365 GLN A C 1
ATOM 2612 O O . GLN A 1 365 ? -26.986 -7.483 49.129 1.00 85.50 365 GLN A O 1
ATOM 2617 N N . THR A 1 366 ? -25.262 -6.354 49.969 1.00 86.19 366 THR A N 1
ATOM 2618 C CA . THR A 1 366 ? -24.243 -7.286 49.451 1.00 86.19 366 THR A CA 1
ATOM 2619 C C . THR A 1 366 ? -23.972 -8.461 50.387 1.00 86.19 366 THR A C 1
ATOM 2621 O O . THR A 1 366 ? -23.353 -9.445 49.987 1.00 86.19 366 THR A O 1
ATOM 2624 N N . VAL A 1 367 ? -24.430 -8.364 51.635 1.00 88.81 367 VAL A N 1
ATOM 2625 C CA . VAL A 1 367 ? -24.362 -9.403 52.665 1.00 88.81 367 VAL A CA 1
ATOM 2626 C C . VAL A 1 367 ? -25.662 -9.402 53.463 1.00 88.81 367 VAL A C 1
ATOM 2628 O O . VAL A 1 367 ? -26.333 -8.373 53.553 1.00 88.81 367 VAL A O 1
ATOM 2631 N N . VAL A 1 368 ? -26.011 -10.541 54.062 1.00 89.12 368 VAL A N 1
ATOM 2632 C CA . VAL A 1 368 ? -27.177 -10.634 54.950 1.00 89.12 368 VAL A CA 1
ATOM 2633 C C . VAL A 1 368 ? -26.917 -9.761 56.187 1.00 89.12 368 VAL A C 1
ATOM 2635 O O . VAL A 1 368 ? -25.894 -9.966 56.849 1.00 89.12 368 VAL A O 1
ATOM 2638 N N . PRO A 1 369 ? -27.792 -8.788 56.516 1.00 92.19 369 PRO A N 1
ATOM 2639 C CA . PRO A 1 369 ? -27.632 -7.954 57.699 1.00 92.19 369 PRO A CA 1
ATOM 2640 C C . PRO A 1 369 ? -27.511 -8.776 58.983 1.00 92.19 369 PRO A C 1
ATOM 2642 O O . PRO A 1 369 ? -28.138 -9.825 59.141 1.00 92.19 369 PRO A O 1
ATOM 2645 N N . THR A 1 370 ? -26.716 -8.277 59.929 1.00 91.62 370 THR A N 1
ATOM 2646 C CA . THR A 1 370 ? -26.475 -8.950 61.209 1.00 91.62 370 THR A CA 1
ATOM 2647 C C . THR A 1 370 ? -27.785 -9.293 61.920 1.00 91.62 370 THR A C 1
ATOM 2649 O O . THR A 1 370 ? -28.612 -8.418 62.169 1.00 91.62 370 THR A O 1
ATOM 2652 N N . GLY A 1 371 ? -27.943 -10.566 62.293 1.00 87.62 371 GLY A N 1
ATOM 2653 C CA . GLY A 1 371 ? -29.122 -11.064 63.004 1.00 87.62 371 GLY A CA 1
ATOM 2654 C C . GLY A 1 371 ? -30.285 -11.481 62.103 1.00 87.62 371 GLY A C 1
ATOM 2655 O O . GLY A 1 371 ? -31.296 -11.924 62.632 1.00 87.62 371 GLY A O 1
ATOM 2656 N N . MET A 1 372 ? -30.154 -11.378 60.778 1.00 92.81 372 MET A N 1
ATOM 2657 C CA . MET A 1 372 ? -31.127 -11.910 59.823 1.00 92.81 372 MET A CA 1
ATOM 2658 C C . MET A 1 372 ? -30.661 -13.235 59.213 1.00 92.81 372 MET A C 1
ATOM 2660 O O . MET A 1 372 ? -29.478 -13.574 59.221 1.00 92.81 372 MET A O 1
ATOM 2664 N N . VAL A 1 373 ? -31.617 -13.977 58.664 1.00 92.00 373 VAL A N 1
ATOM 2665 C CA . VAL A 1 373 ? -31.422 -15.197 57.876 1.00 92.00 373 VAL A CA 1
ATOM 2666 C C . VAL A 1 373 ? -32.241 -15.104 56.587 1.00 92.00 373 VAL A C 1
ATOM 2668 O O . VAL A 1 373 ? -33.206 -14.342 56.523 1.00 92.00 373 VAL A O 1
ATOM 2671 N N . ILE A 1 374 ? -31.854 -15.860 55.559 1.00 91.44 374 ILE A N 1
ATOM 2672 C CA . ILE A 1 374 ? -32.595 -15.932 54.292 1.00 91.44 374 ILE A CA 1
ATOM 2673 C C . ILE A 1 374 ? -33.704 -16.985 54.426 1.00 91.44 374 ILE A C 1
ATOM 2675 O O . ILE A 1 374 ? -33.428 -18.121 54.818 1.00 91.44 374 ILE A O 1
ATOM 2679 N N . ASP A 1 375 ? -34.947 -16.616 54.115 1.00 91.06 375 ASP A N 1
ATOM 2680 C CA . ASP A 1 375 ? -36.087 -17.536 54.082 1.00 91.06 375 ASP A CA 1
ATOM 2681 C C . ASP A 1 375 ? -36.137 -18.370 52.781 1.00 91.06 375 ASP A C 1
ATOM 2683 O O . ASP A 1 375 ? -35.350 -18.195 51.852 1.00 91.06 375 ASP A O 1
ATOM 2687 N N . GLN A 1 376 ? -37.097 -19.291 52.680 1.00 90.75 376 GLN A N 1
ATOM 2688 C CA . GLN A 1 376 ? -37.290 -20.130 51.485 1.00 90.75 376 GLN A CA 1
ATOM 2689 C C . GLN A 1 376 ? -37.660 -19.352 50.206 1.00 90.75 376 GLN A C 1
ATOM 2691 O O . GLN A 1 376 ? -37.560 -19.896 49.108 1.00 90.75 376 GLN A O 1
ATOM 2696 N N . ASN A 1 377 ? -38.095 -18.098 50.342 1.00 90.56 377 ASN A N 1
ATOM 2697 C CA . ASN A 1 377 ? -38.461 -17.215 49.239 1.00 90.56 377 ASN A CA 1
ATOM 2698 C C . ASN A 1 377 ? -37.304 -16.280 48.840 1.00 90.56 377 ASN A C 1
ATOM 2700 O O . ASN A 1 377 ? -37.475 -15.471 47.929 1.00 90.56 377 ASN A O 1
ATOM 2704 N N . GLY A 1 378 ? -36.142 -16.380 49.497 1.00 87.75 378 GLY A N 1
ATOM 2705 C CA . GLY A 1 378 ? -34.974 -15.542 49.228 1.00 87.75 378 GLY A CA 1
ATOM 2706 C C . GLY A 1 378 ? -34.997 -14.173 49.916 1.00 87.75 378 GLY A C 1
ATOM 2707 O O . GLY A 1 378 ? -34.212 -13.309 49.540 1.00 87.75 378 GLY A O 1
ATOM 2708 N N . ASN A 1 379 ? -35.870 -13.953 50.904 1.00 92.00 379 ASN A N 1
ATOM 2709 C CA . ASN A 1 379 ? -35.957 -12.696 51.652 1.00 92.00 379 ASN A CA 1
ATOM 2710 C C . ASN A 1 379 ? -35.166 -12.758 52.961 1.00 92.00 379 ASN A C 1
ATOM 2712 O O . ASN A 1 379 ? -35.106 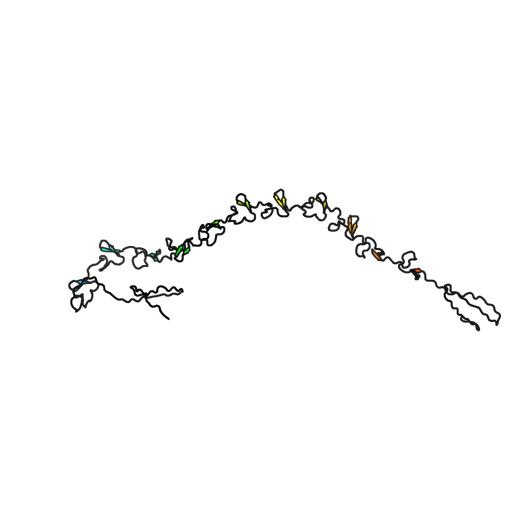-13.801 53.610 1.00 92.00 379 ASN A O 1
ATOM 2716 N N . CYS A 1 380 ? -34.633 -11.620 53.402 1.00 93.12 380 CYS A N 1
ATOM 2717 C CA . CYS A 1 380 ? -33.970 -11.509 54.697 1.00 93.12 380 CYS A CA 1
ATOM 2718 C C . CYS A 1 380 ? -34.987 -11.219 55.799 1.00 93.12 380 CYS A C 1
ATOM 2720 O O . CYS A 1 380 ? -35.690 -10.206 55.772 1.00 93.12 380 CYS A O 1
ATOM 2722 N N . VAL A 1 381 ? -35.059 -12.115 56.776 1.00 93.19 381 VAL A N 1
ATOM 2723 C CA . VAL A 1 381 ? -35.987 -12.046 57.908 1.00 93.19 381 VAL A CA 1
ATOM 2724 C C . VAL A 1 381 ? -35.226 -12.228 59.212 1.00 93.19 381 VAL A C 1
ATOM 2726 O O . VAL A 1 381 ? -34.165 -12.851 59.246 1.00 93.19 381 VAL A O 1
ATOM 2729 N N . PHE A 1 382 ? -35.756 -11.695 60.310 1.00 91.06 382 PHE A N 1
ATOM 2730 C CA . PHE A 1 382 ? -35.253 -12.088 61.622 1.00 91.06 382 PHE A CA 1
ATOM 2731 C C . PHE A 1 382 ? -35.630 -13.552 61.884 1.00 91.06 382 PHE A C 1
ATOM 2733 O O . PHE A 1 382 ? -36.753 -13.951 61.558 1.00 91.06 382 PHE A O 1
ATOM 2740 N N . PRO A 1 383 ? -34.721 -14.361 62.454 1.00 87.50 383 PRO A N 1
ATOM 2741 C CA . PRO A 1 383 ? -35.075 -15.696 62.899 1.00 87.50 383 PRO A CA 1
ATOM 2742 C C . PRO A 1 383 ? -36.200 -15.592 63.932 1.00 87.50 383 PRO A C 1
ATOM 2744 O O . PRO A 1 383 ? -36.257 -14.629 64.702 1.00 87.50 383 PRO A O 1
ATOM 2747 N N . ALA A 1 384 ? -37.093 -16.582 63.943 1.00 82.56 384 ALA A N 1
ATOM 2748 C CA . ALA A 1 384 ? -38.127 -16.664 64.963 1.00 82.56 384 ALA A CA 1
ATOM 2749 C C . ALA A 1 384 ? -37.467 -16.636 66.351 1.00 82.56 384 ALA A C 1
ATOM 2751 O O . ALA A 1 384 ? -36.529 -17.391 66.621 1.00 82.56 384 ALA A O 1
ATOM 2752 N N . GLN A 1 385 ? -37.912 -15.715 67.206 1.00 85.56 385 GLN A N 1
ATOM 2753 C CA . GLN A 1 385 ? -37.456 -15.662 68.587 1.00 85.56 385 GLN A CA 1
ATOM 2754 C C . GLN A 1 385 ? -38.109 -16.818 69.342 1.00 85.56 385 GLN A C 1
ATOM 2756 O O . GLN A 1 385 ? -39.328 -16.906 69.354 1.00 85.56 385 GLN A O 1
ATOM 2761 N N . ASN A 1 386 ? -37.301 -17.665 69.977 1.00 87.12 386 ASN A N 1
ATOM 2762 C CA . ASN A 1 386 ? -37.804 -18.723 70.844 1.00 87.12 386 ASN A CA 1
ATOM 2763 C C . ASN A 1 386 ? -38.094 -18.166 72.243 1.00 87.12 386 ASN A C 1
ATOM 2765 O O . ASN A 1 386 ? -37.236 -17.523 72.861 1.00 87.12 386 ASN A O 1
ATOM 2769 N N . HIS A 1 387 ? -39.274 -18.449 72.758 1.00 90.94 387 HIS A N 1
ATOM 2770 C CA . HIS A 1 387 ? -39.768 -18.092 74.074 1.00 90.94 387 HIS A CA 1
ATOM 2771 C C . HIS A 1 387 ? -39.715 -19.330 74.985 1.00 90.94 387 HIS A C 1
ATOM 2773 O O . HIS A 1 387 ? -39.784 -20.458 74.513 1.00 90.94 387 HIS A O 1
ATOM 2779 N N . PRO A 1 388 ? -39.506 -19.169 76.304 1.00 91.62 388 PRO A N 1
ATOM 2780 C CA . PRO A 1 388 ? -39.555 -20.302 77.220 1.00 91.62 388 PRO A CA 1
ATOM 2781 C C . PRO A 1 388 ? -41.007 -20.769 77.444 1.00 91.62 388 PRO A C 1
ATOM 2783 O O . PRO A 1 388 ? -41.910 -19.925 77.491 1.00 91.62 388 PRO A O 1
ATOM 2786 N N . PRO A 1 389 ? -41.237 -22.069 77.709 1.00 94.38 389 PRO A N 1
ATOM 2787 C CA . PRO A 1 389 ? -42.557 -22.566 78.071 1.00 94.38 389 PRO A CA 1
ATOM 2788 C C . PRO A 1 389 ? -43.010 -21.990 79.415 1.00 94.38 389 PRO A C 1
ATOM 2790 O O . PRO A 1 389 ? -42.219 -21.817 80.348 1.00 94.38 389 PRO A O 1
ATOM 2793 N N . VAL A 1 390 ? -44.307 -21.713 79.529 1.00 95.88 390 VAL A N 1
ATOM 2794 C CA . VAL A 1 390 ? -44.916 -21.087 80.707 1.00 95.88 390 VAL A CA 1
ATOM 2795 C C . VAL A 1 390 ? -45.823 -22.093 81.407 1.00 95.88 390 VAL A C 1
ATOM 2797 O O . VAL A 1 390 ? -46.710 -22.672 80.786 1.00 95.88 390 VAL A O 1
ATOM 2800 N N . LEU A 1 391 ? -45.604 -22.299 82.708 1.00 95.56 391 LEU A N 1
ATOM 2801 C CA . LEU A 1 391 ? -46.471 -23.122 83.553 1.00 95.56 391 LEU A CA 1
ATOM 2802 C C . LEU A 1 391 ? -47.732 -22.335 83.932 1.00 95.56 391 LEU A C 1
ATOM 2804 O O . LEU A 1 391 ? -47.631 -21.227 84.468 1.00 95.56 391 LEU A O 1
ATOM 2808 N N . ASP A 1 392 ? -48.904 -22.929 83.724 1.00 94.56 392 ASP A N 1
ATOM 2809 C CA . ASP A 1 392 ? -50.165 -22.315 84.124 1.00 94.56 392 ASP A CA 1
ATOM 2810 C C . ASP A 1 392 ? -50.258 -22.206 85.652 1.00 94.56 392 ASP A C 1
ATOM 2812 O O . ASP A 1 392 ? -49.830 -23.115 86.380 1.00 94.56 392 ASP A O 1
ATOM 2816 N N . PRO A 1 393 ? -50.852 -21.125 86.188 1.00 94.00 393 PRO A N 1
ATOM 2817 C CA . PRO A 1 393 ? -51.052 -20.998 87.622 1.00 94.00 393 PRO A CA 1
ATOM 2818 C C . PRO A 1 393 ? -51.885 -22.163 88.177 1.00 94.00 393 PRO A C 1
ATOM 2820 O O . PRO A 1 393 ? -53.097 -22.236 87.988 1.00 94.00 393 PRO A O 1
ATOM 2823 N N . ILE A 1 394 ? -51.248 -23.058 88.934 1.00 91.44 394 ILE A N 1
ATOM 2824 C CA . ILE A 1 394 ? -51.938 -24.181 89.590 1.00 91.44 394 ILE A CA 1
ATOM 2825 C C . ILE A 1 394 ? -52.887 -23.653 90.679 1.00 91.44 394 ILE A C 1
ATOM 2827 O O . ILE A 1 394 ? -53.994 -24.172 90.860 1.00 91.44 394 ILE A O 1
ATOM 2831 N N . GLY A 1 395 ? -52.464 -22.597 91.383 1.00 92.06 395 GLY A N 1
ATOM 2832 C CA . GLY A 1 395 ? -53.193 -21.971 92.484 1.00 92.06 395 GLY A CA 1
ATOM 2833 C C . GLY A 1 395 ? -53.237 -22.823 93.757 1.00 92.06 395 GLY A C 1
ATOM 2834 O O . GLY A 1 395 ? -52.886 -24.003 93.768 1.00 92.06 395 GLY A O 1
ATOM 2835 N N . ASN A 1 396 ? -53.696 -22.216 94.852 1.00 93.38 396 ASN A N 1
ATOM 2836 C CA . ASN A 1 396 ? -53.853 -22.915 96.127 1.00 93.38 396 ASN A CA 1
ATOM 2837 C C . ASN A 1 396 ? -54.929 -24.004 96.021 1.00 93.38 396 ASN A C 1
ATOM 2839 O O . ASN A 1 396 ? -55.974 -23.802 95.398 1.00 93.38 396 ASN A O 1
ATOM 2843 N N . LYS A 1 397 ? -54.690 -25.144 96.674 1.00 92.56 397 LYS A N 1
ATOM 2844 C CA . LYS A 1 397 ? -55.659 -26.239 96.802 1.00 92.56 397 LYS A CA 1
ATOM 2845 C C . LYS A 1 397 ? -56.004 -26.443 98.271 1.00 92.56 397 LYS A C 1
ATOM 2847 O O . LYS A 1 397 ? -55.140 -26.321 99.133 1.00 92.56 397 LYS A O 1
ATOM 2852 N N . VAL A 1 398 ? -57.268 -26.751 98.542 1.00 92.69 398 VAL A N 1
ATOM 2853 C CA . VAL A 1 398 ? -57.775 -27.030 99.889 1.00 92.69 398 VAL A CA 1
ATOM 2854 C C . VAL A 1 398 ? -58.355 -28.435 99.890 1.00 92.69 398 VAL A C 1
ATOM 2856 O O . VAL A 1 398 ? -59.133 -28.789 99.006 1.00 92.69 398 VAL A O 1
ATOM 2859 N N . VAL A 1 399 ? -57.957 -29.231 100.873 1.00 93.62 399 VAL A N 1
ATOM 2860 C CA . VAL A 1 399 ? -58.388 -30.614 101.064 1.00 93.62 399 VAL A CA 1
ATOM 2861 C C . VAL A 1 399 ? -58.399 -30.908 102.566 1.00 93.62 399 VAL A C 1
ATOM 2863 O O . VAL A 1 399 ? -57.641 -30.295 103.317 1.00 93.62 399 VAL A O 1
ATOM 2866 N N . ASN A 1 400 ? -59.263 -31.816 103.016 1.00 93.44 400 ASN A N 1
ATOM 2867 C CA . ASN A 1 400 ? -59.244 -32.277 104.405 1.00 93.44 400 ASN A CA 1
ATOM 2868 C C . ASN A 1 400 ? -58.073 -33.243 104.633 1.00 93.44 400 ASN A C 1
ATOM 2870 O O . ASN A 1 400 ? -57.674 -33.976 103.727 1.00 93.44 400 ASN A O 1
ATOM 2874 N N . GLU A 1 401 ? -57.551 -33.283 105.855 1.00 92.00 401 GLU A N 1
ATOM 2875 C CA . GLU A 1 401 ? -56.471 -34.200 106.222 1.00 92.00 401 GLU A CA 1
ATOM 2876 C C . GLU A 1 401 ? -56.850 -35.670 105.956 1.00 92.00 401 GLU A C 1
ATOM 2878 O O . GLU A 1 401 ? -57.994 -36.089 106.150 1.00 92.00 401 GLU A O 1
ATOM 2883 N N . GLY A 1 402 ? -55.881 -36.454 105.474 1.00 89.56 402 GLY A N 1
ATOM 2884 C CA . GLY A 1 402 ? -56.065 -37.867 105.124 1.00 89.56 402 GLY A CA 1
ATOM 2885 C C . GLY A 1 402 ? -56.803 -38.136 103.803 1.00 89.56 402 GLY A C 1
ATOM 2886 O O . GLY A 1 402 ? -56.950 -39.300 103.437 1.00 89.56 402 GLY A O 1
ATOM 2887 N N . GLN A 1 403 ? -57.254 -37.107 103.076 1.00 93.88 403 GLN A N 1
ATOM 2888 C CA . GLN A 1 403 ? -57.880 -37.251 101.754 1.00 93.88 403 GLN A CA 1
ATOM 2889 C C . GLN A 1 403 ? -56.863 -37.059 100.615 1.00 93.88 403 GLN A C 1
ATOM 2891 O O . GLN A 1 403 ? -55.905 -36.296 100.741 1.00 93.88 403 GLN A O 1
ATOM 2896 N N . LEU A 1 404 ? -57.083 -37.738 99.482 1.00 92.12 404 LEU A N 1
ATOM 2897 C CA . LEU A 1 404 ? -56.245 -37.606 98.285 1.00 92.12 404 LEU A CA 1
ATOM 2898 C C . LEU A 1 404 ? -56.483 -36.250 97.604 1.00 92.12 404 LEU A C 1
ATOM 2900 O O . LEU A 1 404 ? -57.615 -35.919 97.253 1.00 92.12 404 LEU A O 1
ATOM 2904 N N . LEU A 1 405 ? -55.404 -35.508 97.347 1.00 93.06 405 LEU A N 1
ATOM 2905 C CA . LEU A 1 405 ? -55.415 -34.334 96.479 1.00 93.06 405 LEU A CA 1
ATOM 2906 C C . LEU A 1 405 ? -54.823 -34.701 95.117 1.00 93.06 405 LEU A C 1
ATOM 2908 O O . LEU A 1 405 ? -53.649 -35.052 95.024 1.00 93.06 405 LEU A O 1
ATOM 2912 N N . GLN A 1 406 ? -55.629 -34.572 94.066 1.00 93.62 406 GLN A N 1
ATOM 2913 C CA . GLN A 1 406 ? -55.201 -34.737 92.682 1.00 93.62 406 GLN A CA 1
ATOM 2914 C C . GLN A 1 406 ? -55.520 -33.466 91.897 1.00 93.62 406 GLN A C 1
ATOM 2916 O O . GLN A 1 406 ? -56.605 -32.898 92.021 1.00 93.62 406 GLN A O 1
ATOM 2921 N N . PHE A 1 407 ? -54.569 -33.017 91.089 1.00 92.50 407 PHE A N 1
ATOM 2922 C CA . PHE A 1 407 ? -54.747 -31.902 90.170 1.00 92.50 407 PHE A CA 1
ATOM 2923 C C . PHE A 1 407 ? -53.844 -32.092 88.955 1.00 92.50 407 PHE A C 1
ATOM 2925 O O . PHE A 1 407 ? -52.857 -32.825 89.013 1.00 92.50 407 PHE A O 1
ATOM 2932 N N . ASN A 1 408 ? -54.185 -31.396 87.876 1.00 92.12 408 ASN A N 1
ATOM 2933 C CA . ASN A 1 408 ? -53.387 -31.376 86.661 1.00 92.12 408 ASN A CA 1
ATOM 2934 C C . ASN A 1 408 ? -52.509 -30.124 86.658 1.00 92.12 408 ASN A C 1
ATOM 2936 O O . ASN A 1 408 ? -52.969 -29.045 87.040 1.00 92.12 408 ASN A O 1
ATOM 2940 N N . ALA A 1 409 ? -51.261 -30.283 86.228 1.00 92.50 409 ALA A N 1
ATOM 2941 C CA . ALA A 1 409 ? -50.392 -29.175 85.864 1.00 92.50 409 ALA A CA 1
ATOM 2942 C C . ALA A 1 409 ? -50.374 -29.077 84.337 1.00 92.50 409 ALA A C 1
ATOM 2944 O O . ALA A 1 409 ? -50.185 -30.086 83.660 1.00 92.50 409 ALA A O 1
ATOM 2945 N N . THR A 1 410 ? -50.595 -27.881 83.809 1.00 93.38 410 THR A N 1
ATOM 2946 C CA . THR A 1 410 ? -50.538 -27.596 82.376 1.00 93.38 410 THR A CA 1
ATOM 2947 C C . THR A 1 410 ? -49.501 -26.515 82.134 1.00 93.38 410 THR A C 1
ATOM 2949 O O . THR A 1 410 ? -49.259 -25.663 82.988 1.00 93.38 410 THR A O 1
ATOM 2952 N N . ALA A 1 411 ? -48.837 -26.594 80.992 1.00 94.38 411 ALA A N 1
ATOM 2953 C CA . ALA A 1 411 ? -47.892 -25.599 80.531 1.00 94.38 411 ALA A CA 1
ATOM 2954 C C . ALA A 1 411 ? -48.092 -25.430 79.029 1.00 94.38 411 ALA A C 1
ATOM 2956 O O . ALA A 1 411 ? -48.428 -26.390 78.333 1.00 94.38 411 ALA A O 1
ATOM 2957 N N . SER A 1 412 ? -47.883 -24.216 78.546 1.00 94.88 412 SER A N 1
ATOM 2958 C CA . SER A 1 412 ? -47.959 -23.890 77.129 1.00 94.88 412 SER A CA 1
ATOM 2959 C C . SER A 1 412 ? -46.669 -23.224 76.693 1.00 94.88 412 SER A C 1
ATOM 2961 O O . SER A 1 412 ? -46.162 -22.344 77.394 1.00 94.88 412 SER A O 1
ATOM 2963 N N . ASP A 1 413 ? -46.168 -23.619 75.530 1.00 94.50 413 ASP A N 1
ATOM 2964 C CA . ASP A 1 413 ? -45.109 -22.890 74.855 1.00 94.50 413 ASP A CA 1
ATOM 2965 C C . ASP A 1 413 ? -45.728 -21.825 73.935 1.00 94.50 413 ASP A C 1
ATOM 2967 O O . ASP A 1 413 ? -46.595 -22.169 73.122 1.00 94.50 413 ASP A O 1
ATOM 2971 N N . PRO A 1 414 ? -45.353 -20.539 74.068 1.00 91.56 414 PRO A N 1
ATOM 2972 C CA . PRO A 1 414 ? -45.872 -19.479 73.207 1.00 91.56 414 PRO A CA 1
ATOM 2973 C C . PRO A 1 414 ? -45.595 -19.684 71.710 1.00 91.56 414 PRO A C 1
ATOM 2975 O O . PRO A 1 414 ? -46.367 -19.177 70.895 1.00 91.56 414 PRO A O 1
ATOM 2978 N N . ASP A 1 415 ? -44.548 -20.430 71.350 1.00 91.75 415 ASP A N 1
ATOM 2979 C CA . ASP A 1 415 ? -44.184 -20.741 69.964 1.00 91.75 415 ASP A CA 1
ATOM 2980 C C . ASP A 1 415 ? -44.832 -22.044 69.462 1.00 91.75 415 ASP A C 1
ATOM 2982 O O . ASP A 1 415 ? -44.730 -22.387 68.283 1.00 91.75 415 ASP A O 1
ATOM 2986 N N . GLY A 1 416 ? -45.575 -22.743 70.329 1.00 89.31 416 GLY A N 1
ATOM 2987 C CA . GLY A 1 416 ? -46.290 -23.977 69.997 1.00 89.31 416 GLY A CA 1
ATOM 2988 C C . GLY A 1 416 ? -45.428 -25.238 70.055 1.00 89.31 416 GLY A C 1
ATOM 2989 O O . GLY A 1 416 ? -45.876 -26.296 69.606 1.00 89.31 416 GLY A O 1
ATOM 2990 N N . ASP A 1 417 ? -44.223 -25.144 70.618 1.00 91.94 417 ASP A N 1
ATOM 2991 C CA . ASP A 1 417 ? -43.354 -26.292 70.848 1.00 91.94 417 ASP A CA 1
ATOM 2992 C C . ASP A 1 417 ? -43.961 -27.289 71.850 1.00 91.94 417 ASP A C 1
ATOM 2994 O O . ASP A 1 417 ? -44.739 -26.953 72.749 1.00 91.94 417 ASP A O 1
ATOM 2998 N N . ASN A 1 418 ? -43.587 -28.564 71.705 1.00 92.06 418 ASN A N 1
ATOM 2999 C CA . ASN A 1 418 ? -44.037 -29.613 72.616 1.00 92.06 418 ASN A CA 1
ATOM 3000 C C . ASN A 1 418 ? -43.416 -29.427 74.006 1.00 92.06 418 ASN A C 1
ATOM 3002 O O . ASN A 1 418 ? -42.201 -29.531 74.178 1.00 92.06 418 ASN A O 1
ATOM 3006 N N . VAL A 1 419 ? -44.267 -29.254 75.017 1.00 93.62 419 VAL A N 1
ATOM 3007 C CA . VAL A 1 419 ? -43.839 -29.099 76.411 1.00 93.62 419 VAL A CA 1
ATOM 3008 C C . VAL A 1 419 ? -43.899 -30.432 77.149 1.00 93.62 419 VAL A C 1
ATOM 3010 O O . VAL A 1 419 ? -44.903 -31.136 77.104 1.00 93.62 419 VAL A O 1
ATOM 3013 N N . THR A 1 420 ? -42.831 -30.765 77.876 1.00 92.94 420 THR A N 1
ATOM 3014 C CA . THR A 1 420 ? -42.804 -31.877 78.840 1.00 92.94 420 THR A CA 1
ATOM 3015 C C . THR A 1 420 ? -42.658 -31.313 80.248 1.00 92.94 420 THR A C 1
ATOM 3017 O O . THR A 1 420 ? -41.753 -30.516 80.502 1.00 92.94 420 THR A O 1
ATOM 3020 N N . ILE A 1 421 ? -43.526 -31.725 81.175 1.00 93.31 421 ILE A N 1
ATOM 3021 C CA . ILE A 1 421 ? -43.465 -31.297 82.578 1.00 93.31 421 ILE A CA 1
ATOM 3022 C C . ILE A 1 421 ? -42.824 -32.417 83.397 1.00 93.31 421 ILE A C 1
ATOM 3024 O O . ILE A 1 421 ? -43.068 -33.597 83.176 1.00 93.31 421 ILE A O 1
ATOM 3028 N N . SER A 1 422 ? -41.992 -32.057 84.368 1.00 92.44 422 SER A N 1
ATOM 3029 C CA . SER A 1 422 ? -41.460 -32.995 85.355 1.00 92.44 422 SER A CA 1
ATOM 3030 C C . SER A 1 422 ? -41.484 -32.354 86.736 1.00 92.44 422 SER A C 1
ATOM 3032 O O . SER A 1 422 ? -41.453 -31.129 86.865 1.00 92.44 422 SER A O 1
ATOM 3034 N N . ALA A 1 423 ? -41.558 -33.179 87.778 1.00 91.94 423 ALA A N 1
ATOM 3035 C CA . ALA A 1 423 ? -41.540 -32.717 89.156 1.00 91.94 423 ALA A CA 1
ATOM 3036 C C . ALA A 1 423 ? -40.420 -33.413 89.929 1.00 91.94 423 ALA A C 1
ATOM 3038 O O . ALA A 1 423 ? -40.250 -34.629 89.858 1.00 91.94 423 ALA A O 1
ATOM 3039 N N . VAL A 1 424 ? -39.673 -32.626 90.697 1.00 93.12 424 VAL A N 1
ATOM 3040 C CA . VAL A 1 424 ? -38.609 -33.093 91.591 1.00 93.12 424 VAL A CA 1
ATOM 3041 C C . VAL A 1 424 ? -38.951 -32.709 93.029 1.00 93.12 424 VAL A C 1
ATOM 3043 O O . VAL A 1 424 ? -39.741 -31.794 93.252 1.00 93.12 424 VAL A O 1
ATOM 3046 N N . ASN A 1 425 ? -38.356 -33.392 94.012 1.00 92.62 425 ASN A N 1
ATOM 3047 C CA . ASN A 1 425 ? -38.581 -33.132 95.444 1.00 92.62 425 ASN A CA 1
ATOM 3048 C C . ASN A 1 425 ? -40.055 -33.231 95.874 1.00 92.62 425 ASN A C 1
ATOM 3050 O O . ASN A 1 425 ? -40.532 -32.448 96.696 1.00 92.62 425 ASN A O 1
ATOM 3054 N N . LEU A 1 426 ? -40.779 -34.198 95.312 1.00 90.94 426 LEU A N 1
ATOM 3055 C CA . LEU A 1 426 ? -42.158 -34.467 95.701 1.00 90.94 426 LEU A CA 1
ATOM 3056 C C . LEU A 1 426 ? -42.231 -34.852 97.192 1.00 90.94 426 LEU A C 1
ATOM 3058 O O . LEU A 1 426 ? -41.374 -35.602 97.671 1.00 90.94 426 LEU A O 1
ATOM 3062 N N . PRO A 1 427 ? -43.237 -34.360 97.938 1.00 90.00 427 PRO A N 1
ATOM 3063 C CA . PRO A 1 427 ? -43.418 -34.727 99.336 1.00 90.00 427 PRO A CA 1
ATOM 3064 C C . PRO A 1 427 ? -43.695 -36.228 99.481 1.00 90.00 427 PRO A C 1
ATOM 3066 O O . PRO A 1 427 ? -44.140 -36.894 98.544 1.00 90.00 427 PRO A O 1
ATOM 3069 N N . SER A 1 428 ? -43.448 -36.774 100.674 1.00 90.62 428 SER A N 1
ATOM 3070 C CA . SER A 1 428 ? -43.694 -38.195 100.939 1.00 90.62 428 SER A CA 1
ATOM 3071 C C . SER A 1 428 ? -45.151 -38.563 100.630 1.00 90.62 428 SER A C 1
ATOM 3073 O O . SER A 1 428 ? -46.075 -37.894 101.090 1.00 90.62 428 SER A O 1
ATOM 3075 N N . GLY A 1 429 ? -45.345 -39.610 99.824 1.00 89.12 429 GLY A N 1
ATOM 3076 C CA . GLY A 1 429 ? -46.661 -40.063 99.364 1.00 89.12 429 GLY A CA 1
ATOM 3077 C C . GLY A 1 429 ? -47.182 -39.390 98.087 1.00 89.12 429 GLY A C 1
ATOM 3078 O O . GLY A 1 429 ? -48.214 -39.821 97.578 1.00 89.12 429 GLY A O 1
ATOM 3079 N N . ALA A 1 430 ? -46.489 -38.387 97.535 1.00 93.19 430 ALA A N 1
ATOM 3080 C CA . ALA A 1 430 ? -46.854 -37.780 96.257 1.00 93.19 430 ALA A CA 1
ATOM 3081 C C . ALA A 1 430 ? -46.179 -38.479 95.067 1.00 93.19 430 ALA A C 1
ATOM 3083 O O . ALA A 1 430 ? -45.030 -38.915 95.138 1.00 93.19 430 ALA A O 1
ATOM 3084 N N . SER A 1 431 ? -46.899 -38.541 93.949 1.00 92.38 431 SER A N 1
ATOM 3085 C CA . SER A 1 431 ? -46.379 -38.969 92.650 1.00 92.38 431 SER A CA 1
ATOM 3086 C C . SER A 1 431 ? -46.754 -37.937 91.590 1.00 92.38 431 SER A C 1
ATOM 3088 O O . SER A 1 431 ? -47.757 -37.236 91.731 1.00 92.38 431 SER A O 1
ATOM 3090 N N . PHE A 1 432 ? -45.934 -37.827 90.550 1.00 93.44 432 PHE A N 1
ATOM 3091 C CA . PHE A 1 432 ? -46.197 -36.984 89.391 1.00 93.44 432 PHE A CA 1
ATOM 3092 C C . PHE A 1 432 ? -46.062 -37.837 88.134 1.00 93.44 432 PHE A C 1
ATOM 3094 O O . PHE A 1 432 ? -45.083 -38.569 87.991 1.00 93.44 432 PHE A O 1
ATOM 3101 N N . ASN A 1 433 ? -47.058 -37.751 87.258 1.00 87.69 433 ASN A N 1
ATOM 3102 C CA . ASN A 1 433 ? -47.059 -38.392 85.952 1.00 87.69 433 ASN A CA 1
ATOM 3103 C C . ASN A 1 433 ? -47.061 -37.275 84.905 1.00 87.69 433 ASN A C 1
ATOM 3105 O O . ASN A 1 433 ? -48.057 -36.555 84.810 1.00 87.69 433 ASN A O 1
ATOM 3109 N N . GLY A 1 434 ? -45.914 -37.085 84.253 1.00 82.00 434 GLY A N 1
ATOM 3110 C CA . GLY A 1 434 ? -45.625 -35.971 83.346 1.00 82.00 434 GLY A CA 1
ATOM 3111 C C . GLY A 1 434 ? -45.780 -36.304 81.879 1.00 82.00 434 GLY A C 1
ATOM 3112 O O . GLY A 1 434 ? -45.759 -37.513 81.551 1.00 82.00 434 GLY A O 1
#

Mean predicted aligned error: 25.25 Å